Protein AF-A0A9D1DTA5-F1 (afdb_monomer)

Organism: NCBI:txid2840884

Nearest PDB structures (foldseek):
  5wce-assembly1_B  TM=4.455E-01  e=1.716E+00  Caulobacter vibrioides CB15
  6jwp-assembly2_J  TM=2.471E-01  e=1.007E+00  Saccharomyces cerevisiae S288C
  4fuw-assembly1_A  TM=3.150E-01  e=2.240E+00  Saccharomyces cerevisiae S288C
  6jwp-assembly1_E  TM=2.802E-01  e=4.724E+00  Saccharomyces cerevisiae S288C
  4fuw-assembly1_B  TM=3.106E-01  e=2.924E+00  Saccharomyces cerevisiae S288C

Secondary structure (DSSP, 8-state):
-------S-TTSPPEE--HHHHHHHT--GGGEEEEEETTEEEEEEEEEETTEEEEEEEE--HHHHEETTEE--GGGS-HHHHHHHHHHHGGGSS--HHHHHHHHHHHHHHHH-SS---EEHHHHIIIII-S-SSSPP---HHHHHHHHHHHHHHHH-EEEEEE-TTTT-BTTB--S-SS-EEEEES-EEEEEEEEETTEEEEEEE-HHHHHHHHHHT-EES-S-HHHHTS-GGGHHHHHHHHHHHHHHHHHT-TTS---SEEEE-HHHHHHHSBP--TT-TTTTSBHHHHHHT-SSHHHHHHHHHHHHHHHHHHHHHHHHTTSSSEEEEEEEE---HHHHHHHTTSB-TTS-B-----TTT-SSSEEEEEEEESS-TTTT-

Radius of gyration: 23.24 Å; Cα contacts (8 Å, |Δi|>4): 573; chains: 1; bounding box: 59×52×65 Å

Solvent-accessible surface area (backbone atoms only — not comparable to full-atom values): 21888 Å² total; per-residue (Å²): 132,84,82,82,75,77,90,66,61,95,86,58,54,42,40,79,54,33,66,71,61,54,52,53,48,32,37,36,58,92,59,54,42,81,48,74,57,94,94,38,51,24,45,35,24,67,50,73,60,100,38,34,38,43,26,24,39,34,79,56,58,65,75,80,35,43,55,95,92,39,78,50,57,73,88,74,48,54,70,70,55,45,51,52,53,45,68,75,43,48,77,33,33,33,51,52,48,56,44,50,55,50,51,45,52,52,48,27,52,57,71,74,46,94,64,89,51,80,47,35,50,63,54,49,38,63,78,39,42,54,87,71,87,83,69,84,91,77,62,50,70,71,55,33,54,51,50,55,51,42,52,56,51,48,49,64,19,27,32,39,40,38,27,33,81,66,33,80,50,56,90,89,48,71,65,84,56,43,63,42,74,48,79,46,56,50,30,48,74,81,45,80,44,81,78,48,102,55,27,45,34,32,23,60,47,32,63,71,60,42,50,44,54,64,55,62,64,42,55,44,59,74,56,56,66,70,52,55,37,49,54,78,95,41,21,56,58,33,50,53,45,51,56,54,37,31,55,50,54,64,53,67,34,88,92,49,97,57,69,59,52,47,74,52,64,59,69,58,50,31,48,42,40,62,35,76,48,97,85,51,62,64,59,44,30,20,35,42,64,48,49,74,66,46,90,46,67,70,63,34,48,52,56,51,43,54,51,52,51,45,52,52,56,47,50,54,53,32,32,78,68,62,67,25,54,46,72,47,81,44,77,49,71,52,88,42,72,74,47,43,68,76,43,67,85,33,46,48,98,87,68,47,79,70,66,85,85,51,76,86,62,51,52,96,47,26,47,77,44,40,39,38,27,55,52,67,88,70,83,81,118

Structure (mmCIF, N/CA/C/O backbone):
data_AF-A0A9D1DTA5-F1
#
_entry.id   AF-A0A9D1DTA5-F1
#
loop_
_atom_site.group_PDB
_atom_site.id
_atom_site.type_symbol
_atom_site.label_atom_id
_atom_site.label_alt_id
_atom_site.label_comp_id
_atom_site.label_asym_id
_atom_site.label_entity_id
_atom_site.label_seq_id
_atom_site.pdbx_PDB_ins_code
_atom_site.Cartn_x
_atom_site.Cartn_y
_atom_site.Cartn_z
_atom_site.occupancy
_atom_site.B_iso_or_equiv
_atom_site.auth_seq_id
_atom_site.auth_comp_id
_atom_site.auth_asym_id
_atom_site.auth_atom_id
_atom_site.pdbx_PDB_model_num
ATOM 1 N N . MET A 1 1 ? -24.401 -21.672 -1.437 1.00 39.19 1 MET A N 1
ATOM 2 C CA . MET A 1 1 ? -23.181 -20.917 -1.811 1.00 39.19 1 MET A CA 1
ATOM 3 C C . MET A 1 1 ? -22.141 -21.897 -2.335 1.00 39.19 1 MET A C 1
ATOM 5 O O . MET A 1 1 ? -21.814 -22.835 -1.621 1.00 39.19 1 MET A O 1
ATOM 9 N N . ALA A 1 2 ? -21.658 -21.739 -3.570 1.00 34.72 2 ALA A N 1
ATOM 10 C CA . ALA A 1 2 ? -20.589 -22.588 -4.098 1.00 34.72 2 ALA A CA 1
ATOM 11 C C . ALA A 1 2 ? -19.283 -22.330 -3.322 1.00 34.72 2 ALA A C 1
ATOM 13 O O . ALA A 1 2 ? -18.862 -21.177 -3.215 1.00 34.72 2 ALA A O 1
ATOM 14 N N . LYS A 1 3 ? -18.646 -23.381 -2.782 1.00 44.25 3 LYS A N 1
ATOM 15 C CA . LYS A 1 3 ? -17.310 -23.277 -2.171 1.00 44.25 3 LYS A CA 1
ATOM 16 C C . LYS A 1 3 ? -16.337 -22.729 -3.219 1.00 44.25 3 LYS A C 1
ATOM 18 O O . LYS A 1 3 ? -16.175 -23.316 -4.289 1.00 44.25 3 LYS A O 1
ATOM 23 N N . ILE A 1 4 ? -15.708 -21.590 -2.934 1.00 52.69 4 ILE A N 1
ATOM 24 C CA . ILE A 1 4 ? -14.681 -21.016 -3.807 1.00 52.69 4 ILE A CA 1
ATOM 25 C C . ILE A 1 4 ? -13.419 -21.864 -3.622 1.00 52.69 4 ILE A C 1
ATOM 27 O O . ILE A 1 4 ? -12.688 -21.679 -2.659 1.00 52.69 4 ILE A O 1
ATOM 31 N N . LYS A 1 5 ? -13.174 -22.820 -4.524 1.00 52.75 5 LYS A N 1
ATOM 32 C CA . LYS A 1 5 ? -11.965 -23.652 -4.482 1.00 52.75 5 LYS A CA 1
ATOM 33 C C . LYS A 1 5 ? -10.733 -22.775 -4.747 1.00 52.75 5 LYS A C 1
ATOM 35 O O . LYS A 1 5 ? -10.698 -22.052 -5.745 1.00 52.75 5 LYS A O 1
ATOM 40 N N . ASN A 1 6 ? -9.737 -22.822 -3.859 1.00 59.25 6 ASN A N 1
ATOM 41 C CA . ASN A 1 6 ? -8.473 -22.114 -4.052 1.00 59.25 6 ASN A CA 1
ATOM 42 C C . ASN A 1 6 ? -7.759 -22.678 -5.295 1.00 59.25 6 ASN A C 1
ATOM 44 O O . ASN A 1 6 ? -7.544 -23.885 -5.395 1.00 59.25 6 ASN A O 1
ATOM 48 N N . ARG A 1 7 ? -7.449 -21.813 -6.269 1.00 70.06 7 ARG A N 1
ATOM 49 C CA . ARG A 1 7 ? -6.800 -22.196 -7.538 1.00 70.06 7 ARG A CA 1
ATOM 50 C C . ARG A 1 7 ? -5.271 -22.210 -7.461 1.00 70.06 7 ARG A C 1
ATOM 52 O O . ARG A 1 7 ? -4.623 -22.573 -8.435 1.00 70.06 7 ARG A O 1
ATOM 59 N N . PHE A 1 8 ? -4.704 -21.758 -6.346 1.00 75.81 8 PHE A N 1
ATOM 60 C CA . PHE A 1 8 ? -3.264 -21.644 -6.149 1.00 75.81 8 PHE A CA 1
ATOM 61 C C . PHE A 1 8 ? -2.741 -22.822 -5.329 1.00 75.81 8 PHE A C 1
ATOM 63 O O . PHE A 1 8 ? -3.457 -23.371 -4.492 1.00 75.81 8 PHE A O 1
ATOM 70 N N . SER A 1 9 ? -1.484 -23.207 -5.561 1.00 71.50 9 SER A N 1
ATOM 71 C CA . SER A 1 9 ? -0.830 -24.223 -4.736 1.00 71.50 9 SER A CA 1
ATOM 72 C C . SER A 1 9 ? -0.674 -23.725 -3.297 1.00 71.50 9 SER A C 1
ATOM 74 O O . SER A 1 9 ? -0.491 -22.531 -3.063 1.00 71.50 9 SER A O 1
ATOM 76 N N . GLU A 1 10 ? -0.678 -24.640 -2.325 1.00 69.75 10 GLU A N 1
ATOM 77 C CA . GLU A 1 10 ? -0.547 -24.293 -0.897 1.00 69.75 10 GLU A CA 1
ATOM 78 C C . GLU A 1 10 ? 0.723 -23.481 -0.588 1.00 69.75 10 GLU A C 1
ATOM 80 O O . GLU A 1 10 ? 0.750 -22.664 0.333 1.00 69.75 10 GLU A O 1
ATOM 85 N N . LYS A 1 11 ? 1.775 -23.671 -1.394 1.00 77.62 11 LYS A N 1
ATOM 86 C CA . LYS A 1 11 ? 3.077 -23.010 -1.239 1.00 77.62 11 LYS A CA 1
ATOM 87 C C . LYS A 1 11 ? 3.154 -21.625 -1.893 1.00 77.62 11 LYS A C 1
ATOM 89 O O . LYS A 1 11 ? 4.083 -20.882 -1.583 1.00 77.62 11 LYS A O 1
ATOM 94 N N . ALA A 1 12 ? 2.245 -21.275 -2.804 1.00 85.88 12 ALA A N 1
ATOM 95 C CA . ALA A 1 12 ? 2.270 -19.979 -3.481 1.00 85.88 12 ALA A CA 1
ATOM 96 C C . ALA A 1 12 ? 1.789 -18.871 -2.538 1.00 85.88 12 ALA A C 1
ATOM 98 O O . ALA A 1 12 ? 0.782 -19.051 -1.863 1.00 85.88 12 ALA A O 1
ATOM 99 N N . ILE A 1 13 ? 2.471 -17.725 -2.490 1.00 92.06 13 ILE A N 1
ATOM 100 C CA . ILE A 1 13 ? 1.962 -16.542 -1.780 1.00 92.06 13 ILE A CA 1
ATOM 101 C C . ILE A 1 13 ? 0.982 -15.817 -2.703 1.00 92.06 13 ILE A C 1
ATOM 103 O O . ILE A 1 13 ? 1.303 -15.537 -3.855 1.00 92.06 13 ILE A O 1
ATOM 107 N N . ILE A 1 14 ? -0.216 -15.551 -2.198 1.00 94.00 14 ILE A N 1
ATOM 108 C CA . ILE A 1 14 ? -1.309 -14.862 -2.866 1.00 94.00 14 ILE A CA 1
ATOM 109 C C . ILE A 1 14 ? -1.288 -13.395 -2.440 1.00 94.00 14 ILE A C 1
ATOM 111 O O . ILE A 1 14 ? -1.420 -13.059 -1.265 1.00 94.00 14 ILE A O 1
ATOM 115 N N . THR A 1 15 ? -1.179 -12.508 -3.417 1.00 96.12 15 THR A N 1
ATOM 116 C CA . THR A 1 15 ? -1.232 -11.060 -3.245 1.00 96.12 15 THR A CA 1
ATOM 117 C C . THR A 1 15 ? -2.532 -10.525 -3.820 1.00 96.12 15 THR A C 1
ATOM 119 O O . THR A 1 15 ? -2.951 -10.897 -4.919 1.00 96.12 15 THR A O 1
ATOM 122 N N . VAL A 1 16 ? -3.181 -9.627 -3.084 1.00 96.56 16 VAL A N 1
ATOM 123 C CA . VAL A 1 16 ? -4.356 -8.898 -3.564 1.00 96.56 16 VAL A CA 1
ATOM 124 C C . VAL A 1 16 ? -3.896 -7.801 -4.519 1.00 96.56 16 VAL A C 1
ATOM 126 O O . VAL A 1 16 ? -3.134 -6.933 -4.128 1.00 96.56 16 VAL A O 1
ATOM 129 N N . HIS A 1 17 ? -4.376 -7.821 -5.760 1.00 94.88 17 HIS A N 1
ATOM 130 C CA . HIS A 1 17 ? -4.120 -6.787 -6.774 1.00 94.88 17 HIS A CA 1
ATOM 131 C C . HIS A 1 17 ? -5.366 -5.943 -7.041 1.00 94.88 17 HIS A C 1
ATOM 133 O O . HIS A 1 17 ? -5.583 -5.411 -8.129 1.00 94.88 17 HIS A O 1
ATOM 139 N N . ASP A 1 18 ? -6.255 -5.899 -6.058 1.00 93.12 18 ASP A N 1
ATOM 140 C CA . ASP A 1 18 ? -7.522 -5.222 -6.179 1.00 93.12 18 ASP A CA 1
ATOM 141 C C . ASP A 1 18 ? -7.365 -3.712 -5.955 1.00 93.12 18 ASP A C 1
ATOM 143 O O . ASP A 1 18 ? -6.798 -3.282 -4.946 1.00 93.12 18 ASP A O 1
ATOM 147 N N . ASN A 1 19 ? -7.928 -2.911 -6.864 1.00 92.69 19 ASN A N 1
ATOM 148 C CA . ASN A 1 19 ? -7.875 -1.455 -6.784 1.00 92.69 19 ASN A CA 1
ATOM 149 C C . ASN A 1 19 ? -8.490 -0.888 -5.495 1.00 92.69 19 ASN A C 1
ATOM 151 O O . ASN A 1 19 ? -8.074 0.189 -5.104 1.00 92.69 19 ASN A O 1
ATOM 155 N N . LEU A 1 20 ? -9.426 -1.562 -4.806 1.00 94.12 20 LEU A N 1
ATOM 156 C CA . LEU A 1 20 ? -9.899 -1.096 -3.490 1.00 94.12 20 LEU A CA 1
ATOM 157 C C . LEU A 1 20 ? -8.755 -1.058 -2.472 1.00 94.12 20 LEU A C 1
ATOM 159 O O . LEU A 1 20 ? -8.559 -0.052 -1.797 1.00 94.12 20 LEU A O 1
ATOM 163 N N . LEU A 1 21 ? -8.000 -2.156 -2.363 1.00 96.62 21 LEU A N 1
ATOM 164 C CA . LEU A 1 21 ? -6.911 -2.259 -1.396 1.00 96.62 21 LEU A CA 1
ATOM 165 C C . LEU A 1 21 ? -5.719 -1.394 -1.816 1.00 96.62 21 LEU A C 1
ATOM 167 O O . LEU A 1 21 ? -5.150 -0.693 -0.986 1.00 96.62 21 LEU A O 1
ATOM 171 N N . ALA A 1 22 ? -5.378 -1.392 -3.107 1.00 96.69 22 ALA A N 1
ATOM 172 C CA . ALA A 1 22 ? -4.332 -0.524 -3.642 1.00 96.69 22 ALA A CA 1
ATOM 173 C C . ALA A 1 22 ? -4.642 0.964 -3.401 1.00 96.69 22 ALA A C 1
ATOM 175 O O . ALA A 1 22 ? -3.768 1.714 -2.971 1.00 96.69 22 ALA A O 1
ATOM 176 N N . ASN A 1 23 ? -5.901 1.366 -3.593 1.00 96.50 23 ASN A N 1
ATOM 177 C CA . ASN A 1 23 ? -6.353 2.725 -3.331 1.00 96.50 23 ASN A CA 1
ATOM 178 C C . ASN A 1 23 ? -6.286 3.100 -1.845 1.00 96.50 23 ASN A C 1
ATOM 180 O O . ASN A 1 23 ? -5.926 4.227 -1.535 1.00 96.50 23 ASN A O 1
ATOM 184 N N . LEU A 1 24 ? -6.583 2.173 -0.927 1.00 96.25 24 LEU A N 1
ATOM 185 C CA . LEU A 1 24 ? -6.371 2.398 0.507 1.00 96.25 24 LEU A CA 1
ATOM 186 C C . LEU A 1 24 ? -4.890 2.598 0.850 1.00 96.25 24 LEU A C 1
ATOM 188 O O . LEU A 1 24 ? -4.553 3.464 1.653 1.00 96.25 24 LEU A O 1
ATOM 192 N N . TYR A 1 25 ? -4.005 1.801 0.250 1.00 97.50 25 TYR A N 1
ATOM 193 C CA . TYR A 1 25 ? -2.568 1.888 0.503 1.00 97.50 25 TYR A CA 1
ATOM 194 C C . TYR A 1 25 ? -1.938 3.183 -0.010 1.00 97.50 25 TYR A C 1
ATOM 196 O O . TYR A 1 25 ? -0.982 3.643 0.599 1.00 97.50 25 TYR A O 1
ATOM 204 N N . GLN A 1 26 ? -2.464 3.785 -1.080 1.00 95.56 26 GLN A N 1
ATOM 205 C CA . GLN A 1 26 ? -1.917 5.025 -1.652 1.00 95.56 26 GLN A CA 1
ATOM 206 C C . GLN A 1 26 ? -2.493 6.316 -1.040 1.00 95.56 26 GLN A C 1
ATOM 208 O O . GLN A 1 26 ? -2.132 7.407 -1.478 1.00 95.56 26 GLN A O 1
ATOM 213 N N . LEU A 1 27 ? -3.402 6.226 -0.062 1.00 95.94 27 LEU A N 1
ATOM 214 C CA . LEU A 1 27 ? -3.987 7.402 0.590 1.00 95.94 27 LEU A CA 1
ATOM 215 C C . LEU A 1 27 ? -2.890 8.301 1.186 1.00 95.94 27 LEU A C 1
ATOM 217 O O . LEU A 1 27 ? -2.055 7.846 1.969 1.00 95.94 27 LEU A O 1
ATOM 221 N N . ASN A 1 28 ? -2.894 9.581 0.812 1.00 91.44 28 ASN A N 1
ATOM 222 C CA . ASN A 1 28 ? -1.884 10.569 1.196 1.00 91.44 28 ASN A CA 1
ATOM 223 C C . ASN A 1 28 ? -2.485 11.563 2.195 1.00 91.44 28 ASN A C 1
ATOM 225 O O . ASN A 1 28 ? -3.610 12.026 2.014 1.00 91.44 28 ASN A O 1
ATOM 229 N N . LEU A 1 29 ? -1.743 11.899 3.249 1.00 93.19 29 LEU A N 1
ATOM 230 C CA . LEU A 1 29 ? -2.199 12.829 4.282 1.00 93.19 29 LEU A CA 1
ATOM 231 C C . LEU A 1 29 ? -2.529 14.237 3.765 1.00 93.19 29 LEU A C 1
ATOM 233 O O . LEU A 1 29 ? -3.300 14.940 4.410 1.00 93.19 29 LEU A O 1
ATOM 237 N N . SER A 1 30 ? -2.011 14.643 2.601 1.00 89.31 30 SER A N 1
ATOM 238 C CA . SER A 1 30 ? -2.377 15.921 1.971 1.00 89.31 30 SER A CA 1
ATOM 239 C C . SER A 1 30 ? -3.840 16.002 1.514 1.00 89.31 30 SER A C 1
ATOM 241 O O . SER A 1 30 ? -4.306 17.089 1.196 1.00 89.31 30 SER A O 1
ATOM 243 N N . SER A 1 31 ? -4.554 14.873 1.450 1.00 90.44 31 SER A N 1
ATOM 244 C CA . SER A 1 31 ? -5.941 14.787 0.959 1.00 90.44 31 SER A CA 1
ATOM 245 C C . SER A 1 31 ? -6.974 14.613 2.078 1.00 90.44 31 SER A C 1
ATOM 247 O O . SER A 1 31 ? -8.144 14.346 1.804 1.00 90.44 31 SER A O 1
ATOM 249 N N . VAL A 1 32 ? -6.557 14.727 3.344 1.00 96.50 32 VAL A N 1
ATOM 250 C CA . VAL A 1 32 ? -7.460 14.567 4.489 1.00 96.50 32 VAL A CA 1
ATOM 251 C C . VAL A 1 32 ? -8.427 15.744 4.568 1.00 96.50 32 VAL A C 1
ATOM 253 O O . VAL A 1 32 ? -8.027 16.903 4.501 1.00 96.50 32 VAL A O 1
ATOM 256 N N . THR A 1 33 ? -9.703 15.433 4.766 1.00 96.31 33 THR A N 1
ATOM 257 C CA . THR A 1 33 ? -10.782 16.410 4.955 1.00 96.31 33 THR A CA 1
ATOM 258 C C . THR A 1 33 ? -11.568 16.098 6.224 1.00 96.31 33 THR A C 1
ATOM 260 O O . THR A 1 33 ? -11.487 14.988 6.752 1.00 96.31 33 THR A O 1
ATOM 263 N N . VAL A 1 34 ? -12.332 17.070 6.718 1.00 96.50 34 VAL A N 1
ATOM 264 C CA . VAL A 1 34 ? -13.272 16.876 7.830 1.00 96.50 34 VAL A CA 1
ATOM 265 C C . VAL A 1 34 ? -14.663 16.632 7.254 1.00 96.50 34 VAL A C 1
ATOM 267 O O . VAL A 1 34 ? -15.094 17.363 6.361 1.00 96.50 34 VAL A O 1
ATOM 270 N N . LYS A 1 35 ? -15.378 15.624 7.757 1.00 95.44 35 LYS A N 1
ATOM 271 C CA . LYS A 1 35 ? -16.802 15.414 7.453 1.00 95.44 35 LYS A CA 1
ATOM 272 C C . LYS A 1 35 ? -17.574 15.061 8.719 1.00 95.44 35 LYS A C 1
ATOM 274 O O . LYS A 1 35 ? -17.025 14.452 9.634 1.00 95.44 35 LYS A O 1
ATOM 279 N N . VAL A 1 36 ? -18.861 15.394 8.724 1.00 93.00 36 VAL A N 1
ATOM 280 C CA . VAL A 1 36 ? -19.810 14.968 9.757 1.00 93.00 36 VAL A CA 1
ATOM 281 C C . VAL A 1 36 ? -20.519 13.701 9.282 1.00 93.00 36 VAL A C 1
ATOM 283 O O . VAL A 1 36 ? -21.047 13.670 8.169 1.00 93.00 36 VAL A O 1
ATOM 286 N N . ILE A 1 37 ? -20.519 12.656 10.107 1.00 90.06 37 ILE A N 1
ATOM 287 C CA . ILE A 1 37 ? -21.242 11.401 9.871 1.00 90.06 37 ILE A CA 1
ATOM 288 C C . ILE A 1 37 ? -21.980 11.063 11.162 1.00 90.06 37 ILE A C 1
ATOM 290 O O . ILE A 1 37 ? -21.337 10.934 12.197 1.00 90.06 37 ILE A O 1
ATOM 294 N N . ASP A 1 38 ? -23.304 10.910 11.091 1.00 88.50 38 ASP A N 1
ATOM 295 C CA . ASP A 1 38 ? -24.151 10.598 12.252 1.00 88.50 38 ASP A CA 1
ATOM 296 C C . ASP A 1 38 ? -23.893 11.558 13.435 1.00 88.50 38 ASP A C 1
ATOM 298 O O . ASP A 1 38 ? -23.623 11.127 14.549 1.00 88.50 38 ASP A O 1
ATOM 302 N N . GLU A 1 39 ? -23.912 12.871 13.156 1.00 89.25 39 GLU A N 1
ATOM 303 C CA . GLU A 1 39 ? -23.678 13.973 14.117 1.00 89.25 39 GLU A CA 1
ATOM 304 C C . GLU A 1 39 ? -22.264 14.053 14.726 1.00 89.25 39 GLU A C 1
ATOM 306 O O . GLU A 1 39 ? -21.976 14.952 15.513 1.00 89.25 39 GLU A O 1
ATOM 311 N N . GLU A 1 40 ? -21.341 13.185 14.315 1.00 93.06 40 GLU A N 1
ATOM 312 C CA . GLU A 1 40 ? -19.964 13.162 14.811 1.00 93.06 40 GLU A CA 1
ATOM 313 C C . GLU A 1 40 ? -18.965 13.642 13.746 1.00 93.06 40 GLU A C 1
ATOM 315 O O . GLU A 1 40 ? -19.111 13.342 12.558 1.00 93.06 40 GLU A O 1
ATOM 320 N N . GLU A 1 41 ? -17.920 14.367 14.161 1.00 95.69 41 GLU A N 1
ATOM 321 C CA . GLU A 1 41 ? -16.853 14.822 13.261 1.00 95.69 41 GLU A CA 1
ATOM 322 C C . GLU A 1 41 ? -15.769 13.754 13.062 1.00 95.69 41 GLU A C 1
ATOM 324 O O . GLU A 1 41 ? -15.259 13.141 14.006 1.00 95.69 41 GLU A O 1
ATOM 329 N N . TYR A 1 42 ? -15.377 13.562 11.804 1.00 97.62 42 TYR A N 1
ATOM 330 C CA . TYR A 1 42 ? -14.341 12.625 11.389 1.00 97.62 42 TYR A CA 1
ATOM 331 C C . TYR A 1 42 ? -13.308 13.325 10.516 1.00 97.62 42 TYR A C 1
ATOM 333 O O . TYR A 1 42 ? -13.657 14.072 9.601 1.00 97.62 42 TYR A O 1
ATOM 341 N N . LEU A 1 43 ? -12.038 12.984 10.728 1.00 97.88 43 LEU A N 1
ATOM 342 C CA . LEU A 1 43 ? -11.020 13.132 9.695 1.00 97.88 43 LEU A CA 1
ATOM 343 C C . LEU A 1 43 ? -11.160 11.969 8.714 1.00 97.88 43 LEU A C 1
ATOM 345 O O . LEU A 1 43 ? -11.233 10.808 9.124 1.00 97.88 43 LEU A O 1
ATOM 349 N N . ILE A 1 44 ? -11.194 12.276 7.422 1.00 97.94 44 ILE A N 1
ATOM 350 C CA . ILE A 1 44 ? -11.417 11.303 6.355 1.00 97.94 44 ILE A CA 1
ATOM 351 C C . ILE A 1 44 ? -10.353 11.474 5.281 1.00 97.94 44 ILE A C 1
ATOM 353 O O . ILE A 1 44 ? -10.183 12.561 4.729 1.00 97.94 44 ILE A O 1
ATOM 357 N N . ASN A 1 45 ? -9.670 10.376 4.958 1.00 97.88 45 ASN A N 1
ATOM 358 C CA . ASN A 1 45 ? -8.806 10.271 3.790 1.00 97.88 45 ASN A CA 1
ATOM 359 C C . ASN A 1 45 ? -9.476 9.349 2.771 1.00 97.88 45 ASN A C 1
ATOM 361 O O . ASN A 1 45 ? -9.551 8.139 2.989 1.00 97.88 45 ASN A O 1
ATOM 365 N N . GLU A 1 46 ? -10.023 9.921 1.703 1.00 97.00 46 GLU A N 1
ATOM 366 C CA . GLU A 1 46 ? -10.895 9.227 0.755 1.00 97.00 46 GLU A CA 1
ATOM 367 C C . GLU A 1 46 ? -10.323 9.259 -0.657 1.00 97.00 46 GLU A C 1
ATOM 369 O O . GLU A 1 46 ? -9.744 10.247 -1.103 1.00 97.00 46 GLU A O 1
ATOM 374 N N . ILE A 1 47 ? -10.567 8.180 -1.394 1.00 96.00 47 ILE A N 1
ATOM 375 C CA . ILE A 1 47 ? -10.308 8.119 -2.822 1.00 96.00 47 ILE A CA 1
ATOM 376 C C . ILE A 1 47 ? -11.457 7.422 -3.548 1.00 96.00 47 ILE A C 1
ATOM 378 O O . ILE A 1 47 ? -11.979 6.391 -3.116 1.00 96.00 47 ILE A O 1
ATOM 382 N N . SER A 1 48 ? -11.836 7.987 -4.692 1.00 94.75 48 SER A N 1
ATOM 383 C CA . SER A 1 48 ? -12.897 7.460 -5.548 1.00 94.75 48 SER A CA 1
ATOM 384 C C . SER A 1 48 ? -12.322 6.779 -6.787 1.00 94.75 48 SER A C 1
ATOM 386 O O . SER A 1 48 ? -11.421 7.297 -7.440 1.00 94.75 48 SER A O 1
ATOM 388 N N . GLY A 1 49 ? -12.855 5.605 -7.115 1.00 91.06 49 GLY A N 1
ATOM 389 C CA . GLY A 1 49 ? -12.658 4.933 -8.395 1.00 91.06 49 GLY A CA 1
ATOM 390 C C . GLY A 1 49 ? -13.910 5.005 -9.272 1.00 91.06 49 GLY A C 1
ATOM 391 O O . GLY A 1 49 ? -14.918 5.609 -8.913 1.00 91.06 49 GLY A O 1
ATOM 392 N N . ARG A 1 50 ? -13.867 4.342 -10.436 1.00 88.00 50 ARG A N 1
ATOM 393 C CA . ARG A 1 50 ? -14.917 4.434 -11.472 1.00 88.00 50 ARG A CA 1
ATOM 394 C C . ARG A 1 50 ? -16.328 4.040 -11.002 1.00 88.00 50 ARG A C 1
ATOM 396 O O . ARG A 1 50 ? -17.288 4.536 -11.570 1.00 88.00 50 ARG A O 1
ATOM 403 N N . ASP A 1 51 ? -16.465 3.221 -9.958 1.00 92.75 51 ASP A N 1
ATOM 404 C CA . ASP A 1 51 ? -17.762 2.766 -9.423 1.00 92.75 51 ASP A CA 1
ATOM 405 C C . ASP A 1 51 ? -17.716 2.482 -7.909 1.00 92.75 51 ASP A C 1
ATOM 407 O O . ASP A 1 51 ? -18.458 1.644 -7.399 1.00 92.75 51 ASP A O 1
ATOM 411 N N . TYR A 1 52 ? -16.812 3.133 -7.182 1.00 95.25 52 TYR A N 1
ATOM 412 C CA . TYR A 1 52 ? -16.666 2.954 -5.739 1.00 95.25 52 TYR A CA 1
ATOM 413 C C . TYR A 1 52 ? -15.960 4.153 -5.110 1.00 95.25 52 TYR A C 1
ATOM 415 O O . TYR A 1 52 ? -15.204 4.841 -5.795 1.00 95.25 52 TYR A O 1
ATOM 423 N N . SER A 1 53 ? -16.127 4.350 -3.809 1.00 96.50 53 SER A N 1
ATOM 424 C CA . SER A 1 53 ? -15.183 5.093 -2.982 1.00 96.50 53 SER A CA 1
ATOM 425 C C . SER A 1 53 ? -14.732 4.237 -1.806 1.00 96.50 53 SER A C 1
ATOM 427 O O . SER A 1 53 ? -15.410 3.298 -1.373 1.00 96.50 53 SER A O 1
ATOM 429 N N . ILE A 1 54 ? -13.516 4.502 -1.349 1.00 97.25 54 ILE A N 1
ATOM 430 C CA . ILE A 1 54 ? -12.964 3.865 -0.166 1.00 97.25 54 ILE A CA 1
ATOM 431 C C . ILE A 1 54 ? -12.189 4.903 0.631 1.00 97.25 54 ILE A C 1
ATOM 433 O O . ILE A 1 54 ? -11.486 5.737 0.055 1.00 97.25 54 ILE A O 1
ATOM 437 N N . ALA A 1 55 ? -12.339 4.868 1.948 1.00 97.69 55 ALA A N 1
ATOM 438 C CA . ALA A 1 55 ? -11.726 5.850 2.824 1.00 97.69 55 ALA A CA 1
ATOM 439 C C . ALA A 1 55 ? -11.194 5.217 4.103 1.00 97.69 55 ALA A C 1
ATOM 441 O O . ALA A 1 55 ? -11.778 4.255 4.602 1.00 97.69 55 ALA A O 1
ATOM 442 N N . LEU A 1 56 ? -10.126 5.802 4.642 1.00 98.31 56 LEU A N 1
ATOM 443 C CA . LEU A 1 56 ? -9.757 5.668 6.047 1.00 98.31 56 LEU A CA 1
ATOM 444 C C . LEU A 1 56 ? -10.417 6.792 6.838 1.00 98.31 56 LEU A C 1
ATOM 446 O O . LEU A 1 56 ? -10.414 7.942 6.392 1.00 98.31 56 LEU A O 1
ATOM 450 N N . ILE A 1 57 ? -10.952 6.463 8.010 1.00 97.69 57 ILE A N 1
ATOM 451 C CA . ILE A 1 57 ? -11.591 7.439 8.892 1.00 97.69 57 ILE A CA 1
ATOM 452 C C . ILE A 1 57 ? -10.977 7.411 10.288 1.00 97.69 57 ILE A C 1
ATOM 454 O O . ILE A 1 57 ? -10.554 6.366 10.783 1.00 97.69 57 ILE A O 1
ATOM 458 N N . ALA A 1 58 ? -10.960 8.571 10.934 1.00 97.69 58 ALA A N 1
ATOM 459 C CA . ALA A 1 58 ? -10.624 8.716 12.339 1.00 97.69 58 ALA A CA 1
ATOM 460 C C . ALA A 1 58 ? -11.643 9.647 12.993 1.00 97.69 58 ALA A C 1
ATOM 462 O O . ALA A 1 58 ? -11.737 10.821 12.631 1.00 97.69 58 ALA A O 1
ATOM 463 N N . LYS A 1 59 ? -12.408 9.115 13.950 1.00 96.81 59 LYS A N 1
ATOM 464 C CA . LYS A 1 59 ? -13.324 9.914 14.765 1.00 96.81 59 LYS A CA 1
ATOM 465 C C . LYS A 1 59 ? -12.533 10.955 15.546 1.00 96.81 59 LYS A C 1
ATOM 467 O O . LYS A 1 59 ? -11.518 10.609 16.154 1.00 96.81 59 LYS A O 1
ATOM 472 N N . ILE A 1 60 ? -13.012 12.193 15.556 1.00 96.94 60 ILE A N 1
ATOM 473 C CA . ILE A 1 60 ? -12.485 13.242 16.423 1.00 96.94 60 ILE A CA 1
ATOM 474 C C . ILE A 1 60 ? -13.211 13.121 17.770 1.00 96.94 60 ILE A C 1
ATOM 476 O O . ILE A 1 60 ? -14.428 13.298 17.815 1.00 96.94 60 ILE A O 1
ATOM 480 N N . PRO A 1 61 ? -12.523 12.759 18.869 1.00 95.19 61 PRO A N 1
ATOM 481 C CA . PRO A 1 61 ? -13.160 12.687 20.178 1.00 95.19 61 PRO A CA 1
ATOM 482 C C . PRO A 1 61 ? -13.693 14.058 20.599 1.00 95.19 61 PRO A C 1
ATOM 484 O O . PRO A 1 61 ? -12.977 15.053 20.486 1.00 95.19 61 PRO A O 1
ATOM 487 N N . THR A 1 62 ? -14.910 14.100 21.141 1.00 93.50 62 THR A N 1
ATOM 488 C CA . THR A 1 62 ? -15.566 15.336 21.603 1.00 93.50 62 THR A CA 1
ATOM 489 C C . THR A 1 62 ? -14.722 16.099 22.627 1.00 93.50 62 THR A C 1
ATOM 491 O O . THR A 1 62 ? -14.674 17.328 22.604 1.00 93.50 62 THR A O 1
ATOM 494 N N . ASP A 1 63 ? -13.970 15.385 23.466 1.00 93.81 63 ASP A N 1
ATOM 495 C CA . ASP A 1 63 ? -13.057 15.986 24.444 1.00 93.81 63 ASP A CA 1
ATOM 496 C C . ASP A 1 63 ? -11.965 16.840 23.779 1.00 93.81 63 ASP A C 1
ATOM 498 O O . ASP A 1 63 ? -11.538 17.846 24.337 1.00 93.81 63 ASP A O 1
ATOM 502 N N . LEU A 1 64 ? -11.530 16.484 22.563 1.00 93.94 64 LEU A N 1
ATOM 503 C CA . LEU A 1 64 ? -10.543 17.271 21.817 1.00 93.94 64 LEU A CA 1
ATOM 504 C C . LEU A 1 64 ? -11.144 18.531 21.179 1.00 93.94 64 LEU A C 1
ATOM 506 O O . LEU A 1 64 ? -10.401 19.461 20.869 1.00 93.94 64 LEU A O 1
ATOM 510 N N . LEU A 1 65 ? -12.465 18.553 20.998 1.00 93.56 65 LEU A N 1
ATOM 511 C CA . LEU A 1 65 ? -13.240 19.677 20.468 1.00 93.56 65 LEU A CA 1
ATOM 512 C C . LEU A 1 65 ? -13.728 20.634 21.569 1.00 93.56 65 LEU A C 1
ATOM 514 O O . LEU A 1 65 ? -14.299 21.683 21.273 1.00 93.56 65 LEU A O 1
ATOM 518 N N . THR A 1 66 ? -13.524 20.276 22.838 1.00 91.94 66 THR A N 1
ATOM 519 C CA . THR A 1 66 ? -14.048 21.027 23.979 1.00 91.94 66 THR A CA 1
ATOM 520 C C . THR A 1 66 ? -13.034 22.062 24.465 1.00 91.94 66 THR A C 1
ATOM 522 O O . THR A 1 66 ? -11.918 21.723 24.858 1.00 91.94 66 THR A O 1
ATOM 525 N N . VAL A 1 67 ? -13.430 23.336 24.487 1.00 88.69 67 VAL A N 1
ATOM 526 C CA . VAL A 1 67 ? -12.633 24.449 25.029 1.00 88.69 67 VAL A CA 1
ATOM 527 C C . VAL A 1 67 ? -13.487 25.204 26.041 1.00 88.69 67 VAL A C 1
ATOM 529 O O . VAL A 1 67 ? -14.594 25.633 25.726 1.00 88.69 67 VAL A O 1
ATOM 532 N N . ASN A 1 68 ? -12.994 25.364 27.274 1.00 88.81 68 ASN A N 1
ATOM 533 C CA . ASN A 1 68 ? -13.732 26.014 28.367 1.00 88.81 68 ASN A CA 1
ATOM 534 C C . ASN A 1 68 ? -15.164 25.456 28.541 1.00 88.81 68 ASN A C 1
ATOM 536 O O . ASN A 1 68 ? -16.120 26.223 28.639 1.00 88.81 68 ASN A O 1
ATOM 540 N N . ASN A 1 69 ? -15.314 24.125 28.533 1.00 89.62 69 ASN A N 1
ATOM 541 C CA . ASN A 1 69 ? -16.591 23.394 28.630 1.00 89.62 69 ASN A CA 1
ATOM 542 C C . ASN A 1 69 ? -17.605 23.640 27.495 1.00 89.62 69 ASN A C 1
ATOM 544 O O . ASN A 1 69 ? -18.758 23.235 27.617 1.00 89.62 69 ASN A O 1
ATOM 548 N N . HIS A 1 70 ? -17.191 24.259 26.387 1.00 91.00 70 HIS A N 1
ATOM 549 C CA . HIS A 1 70 ? -18.013 24.412 25.187 1.00 91.00 70 HIS A CA 1
ATOM 550 C C . HIS A 1 70 ? -17.452 23.537 24.067 1.00 91.00 70 HIS A C 1
ATOM 552 O O . HIS A 1 70 ? -16.239 23.508 23.855 1.00 91.00 70 HIS A O 1
ATOM 558 N N . VAL A 1 71 ? -18.330 22.822 23.364 1.00 91.81 71 VAL A N 1
ATOM 559 C CA . VAL A 1 71 ? -17.964 21.980 22.218 1.00 91.81 71 VAL A CA 1
ATOM 560 C C . VAL A 1 71 ? -17.996 22.836 20.956 1.00 91.81 71 VAL A C 1
ATOM 562 O O . VAL A 1 71 ? -19.028 23.426 20.641 1.00 91.81 71 VAL A O 1
ATOM 565 N N . TYR A 1 72 ? -16.875 22.890 20.244 1.00 92.81 72 TYR A N 1
ATOM 566 C CA . TYR A 1 72 ? -16.731 23.612 18.978 1.00 92.81 72 TYR A CA 1
ATOM 567 C C . TYR A 1 72 ? -16.661 22.636 17.807 1.00 92.81 72 TYR A C 1
ATOM 569 O O . TYR A 1 72 ? -16.309 21.471 17.988 1.00 92.81 72 TYR A O 1
ATOM 577 N N . LYS A 1 73 ? -16.933 23.110 16.588 1.00 93.38 73 LYS A N 1
ATOM 578 C CA . LYS A 1 73 ? -16.577 22.341 15.385 1.00 93.38 73 LYS A CA 1
ATOM 579 C C . LYS A 1 73 ? -15.072 22.375 15.168 1.00 93.38 73 LYS A C 1
ATOM 581 O O . LYS A 1 73 ? -14.419 23.371 15.482 1.00 93.38 73 LYS A O 1
ATOM 586 N N . PHE A 1 74 ? -14.516 21.353 14.526 1.00 94.00 74 PHE A N 1
ATOM 587 C CA . PHE A 1 74 ? -13.087 21.302 14.213 1.00 94.00 74 PHE A CA 1
ATOM 588 C C . PHE A 1 74 ? -12.602 22.556 13.469 1.00 94.00 74 PHE A C 1
ATOM 590 O O . PHE A 1 74 ? -11.549 23.101 13.794 1.00 94.00 74 PHE A O 1
ATOM 597 N N . SER A 1 75 ? -13.389 23.051 12.508 1.00 93.44 75 SER A N 1
ATOM 598 C CA . SER A 1 75 ? -13.065 24.252 11.724 1.00 93.44 75 SER A CA 1
ATOM 599 C C . SER A 1 75 ? -13.060 25.553 12.534 1.00 93.44 75 SER A C 1
ATOM 601 O O . SER A 1 75 ? -12.515 26.549 12.070 1.00 93.44 75 SER A O 1
ATOM 603 N N . GLU A 1 76 ? -13.690 25.562 13.709 1.00 94.31 76 GLU A N 1
ATOM 604 C CA . GLU A 1 76 ? -13.797 26.725 14.601 1.00 94.31 76 GLU A CA 1
ATOM 605 C C . GLU A 1 76 ? -12.645 26.775 15.620 1.00 94.31 76 GLU A C 1
ATOM 607 O O . GLU A 1 76 ? -12.444 27.788 16.288 1.00 94.31 76 GLU A O 1
ATOM 612 N N . LEU A 1 77 ? -11.861 25.697 15.733 1.00 93.81 77 LEU A N 1
ATOM 613 C CA . LEU A 1 77 ? -10.683 25.644 16.595 1.00 93.81 77 LEU A CA 1
ATOM 614 C C . LEU A 1 77 ? -9.523 26.464 16.015 1.00 93.81 77 LEU A C 1
ATOM 616 O O . LEU A 1 77 ? -9.417 26.658 14.804 1.00 93.81 77 LEU A O 1
ATOM 620 N N . SER A 1 78 ? -8.588 26.880 16.873 1.00 94.56 78 SER A N 1
ATOM 621 C CA . SER A 1 78 ? -7.344 27.512 16.420 1.00 94.56 78 SER A CA 1
ATOM 622 C C . SER A 1 78 ? -6.510 26.558 15.557 1.00 94.56 78 SER A C 1
ATOM 624 O O . SER A 1 78 ? -6.511 25.346 15.780 1.00 94.56 78 SER A O 1
ATOM 626 N N . THR A 1 79 ? -5.726 27.098 14.617 1.00 95.38 79 THR A N 1
ATOM 627 C CA . THR A 1 79 ? -4.848 26.301 13.739 1.00 95.38 79 THR A CA 1
ATOM 628 C C . THR A 1 79 ? -3.935 25.363 14.528 1.00 95.38 79 THR A C 1
ATOM 630 O O . THR A 1 79 ? -3.807 24.192 14.189 1.00 95.38 79 THR A O 1
ATOM 633 N N . GLN A 1 80 ? -3.365 25.841 15.638 1.00 95.12 80 GLN A N 1
ATOM 634 C CA . GLN A 1 80 ? -2.516 25.026 16.507 1.00 95.12 80 GLN A CA 1
ATOM 635 C C . GLN A 1 80 ? -3.273 23.822 17.085 1.00 95.12 80 GLN A C 1
ATOM 637 O O . GLN A 1 80 ? -2.730 22.719 17.140 1.00 95.12 80 GLN A O 1
ATOM 642 N N . LYS A 1 81 ? -4.535 24.011 17.497 1.00 94.56 81 LYS A N 1
ATOM 643 C CA . LYS A 1 81 ? -5.350 22.922 18.039 1.00 94.56 81 LYS A CA 1
ATOM 644 C C . LYS A 1 81 ? -5.770 21.937 16.949 1.00 94.56 81 LYS A C 1
ATOM 646 O O . LYS A 1 81 ? -5.713 20.729 17.172 1.00 94.56 81 LYS A O 1
ATOM 651 N N . GLN A 1 82 ? -6.120 22.432 15.762 1.00 95.81 82 GLN A N 1
ATOM 652 C CA . GLN A 1 82 ? -6.401 21.592 14.594 1.00 95.81 82 GLN A CA 1
ATOM 653 C C . GLN A 1 82 ? -5.191 20.712 14.235 1.00 95.81 82 GLN A C 1
ATOM 655 O O . GLN A 1 82 ? -5.341 19.507 14.028 1.00 95.81 82 GLN A O 1
ATOM 660 N N . GLU A 1 83 ? -3.983 21.283 14.229 1.00 94.88 83 GLU A N 1
ATOM 661 C CA . GLU A 1 83 ? -2.736 20.549 13.986 1.00 94.88 83 GLU A CA 1
ATOM 662 C C . GLU A 1 83 ? -2.433 19.512 15.076 1.00 94.88 83 GLU A C 1
ATOM 664 O O . GLU A 1 83 ? -1.977 18.410 14.765 1.00 94.88 83 GLU A O 1
ATOM 669 N N . GLU A 1 84 ? -2.686 19.828 16.349 1.00 94.81 84 GLU A N 1
ATOM 670 C CA . GLU A 1 84 ? -2.531 18.885 17.462 1.00 94.81 84 GLU A CA 1
ATOM 671 C C . GLU A 1 84 ? -3.439 17.660 17.272 1.00 94.81 84 GLU A C 1
ATOM 673 O O . GLU A 1 84 ? -2.963 16.521 17.274 1.00 94.81 84 GLU A O 1
ATOM 678 N N . ILE A 1 85 ? -4.731 17.893 17.022 1.00 96.12 85 ILE A N 1
ATOM 679 C CA . ILE A 1 85 ? -5.726 16.839 16.778 1.00 96.12 85 ILE A CA 1
ATOM 680 C C . ILE A 1 85 ? -5.339 16.009 15.551 1.00 96.12 85 ILE A C 1
ATOM 682 O O . ILE A 1 85 ? -5.334 14.776 15.607 1.00 96.12 85 ILE A O 1
ATOM 686 N N . PHE A 1 86 ? -4.960 16.666 14.452 1.00 95.81 86 PHE A N 1
ATOM 687 C CA . PHE A 1 86 ? -4.506 15.979 13.248 1.00 95.81 86 PHE A CA 1
ATOM 688 C C . PHE A 1 86 ? -3.295 15.086 13.537 1.00 95.81 86 PHE A C 1
ATOM 690 O O . PHE A 1 86 ? -3.273 13.920 13.145 1.00 95.81 86 PHE A O 1
ATOM 697 N N . ASN A 1 87 ? -2.299 15.582 14.275 1.00 93.50 87 ASN A N 1
ATOM 698 C CA . ASN A 1 87 ? -1.105 14.812 14.618 1.00 93.50 87 ASN A CA 1
ATOM 699 C C . ASN A 1 87 ? -1.393 13.601 15.514 1.00 93.50 87 ASN A C 1
ATOM 701 O O . ASN A 1 87 ? -0.704 12.587 15.372 1.00 93.50 87 ASN A O 1
ATOM 705 N N . LEU A 1 88 ? -2.401 13.681 16.386 1.00 95.00 88 LEU A N 1
ATOM 706 C CA . LEU A 1 88 ? -2.855 12.561 17.215 1.00 95.00 88 LEU A CA 1
ATOM 707 C C . LEU A 1 88 ? -3.549 11.466 16.391 1.00 95.00 88 LEU A C 1
ATOM 709 O O . LEU A 1 88 ? -3.407 10.282 16.696 1.00 95.00 88 LEU A O 1
ATOM 713 N N . LEU A 1 89 ? -4.285 11.849 15.344 1.00 96.06 89 LEU A N 1
ATOM 714 C CA . LEU A 1 89 ? -5.157 10.940 14.592 1.00 96.06 89 LEU A CA 1
ATOM 715 C C . LEU A 1 89 ? -4.574 10.465 13.252 1.00 96.06 89 LEU A C 1
ATOM 717 O O . LEU A 1 89 ? -5.018 9.440 12.730 1.00 96.06 89 LEU A O 1
ATOM 721 N N . LYS A 1 90 ? -3.567 11.153 12.696 1.00 94.56 90 LYS A N 1
ATOM 722 C CA . LYS A 1 90 ? -3.054 10.903 11.334 1.00 94.56 90 LYS A CA 1
ATOM 723 C C . LYS A 1 90 ? -2.613 9.467 11.067 1.00 94.56 90 LYS A C 1
ATOM 725 O O . LYS A 1 90 ? -2.785 8.988 9.955 1.00 94.56 90 LYS A O 1
ATOM 730 N N . ASP A 1 91 ? -2.094 8.750 12.064 1.00 93.88 91 ASP A N 1
ATOM 731 C CA . ASP A 1 91 ? -1.651 7.355 11.905 1.00 93.88 91 ASP A CA 1
ATOM 732 C C . ASP A 1 91 ? -2.808 6.385 11.577 1.00 93.88 91 ASP A C 1
ATOM 734 O O . ASP A 1 91 ? -2.564 5.280 11.088 1.00 93.88 91 ASP A O 1
ATOM 738 N N . ASN A 1 92 ? -4.065 6.794 11.778 1.00 97.12 92 ASN A N 1
ATOM 739 C CA . ASN A 1 92 ? -5.249 6.035 11.363 1.00 97.12 92 ASN A CA 1
ATOM 740 C C . ASN A 1 92 ? -5.671 6.327 9.908 1.00 97.12 92 ASN A C 1
ATOM 742 O O . ASN A 1 92 ? -6.485 5.591 9.360 1.00 97.12 92 ASN A O 1
ATOM 746 N N . LEU A 1 93 ? -5.110 7.367 9.277 1.00 97.38 93 LEU A N 1
ATOM 747 C CA . LEU A 1 93 ? -5.563 7.938 7.998 1.00 97.38 93 LEU A CA 1
ATOM 748 C C . LEU A 1 93 ? -4.661 7.611 6.796 1.00 97.38 93 LEU A C 1
ATOM 750 O O . LEU A 1 93 ? -4.911 8.090 5.692 1.00 97.38 93 LEU A O 1
ATOM 754 N N . TYR A 1 94 ? -3.616 6.809 6.986 1.00 96.12 94 TYR A N 1
ATOM 755 C CA . TYR A 1 94 ? -2.787 6.242 5.914 1.00 96.12 94 TYR A CA 1
ATOM 756 C C . TYR A 1 94 ? -2.245 4.874 6.345 1.00 96.12 94 TYR A C 1
ATOM 758 O O . TYR A 1 94 ? -2.350 4.503 7.515 1.00 96.12 94 TYR A O 1
ATOM 766 N N . PHE A 1 95 ? -1.641 4.123 5.425 1.00 96.88 95 PHE A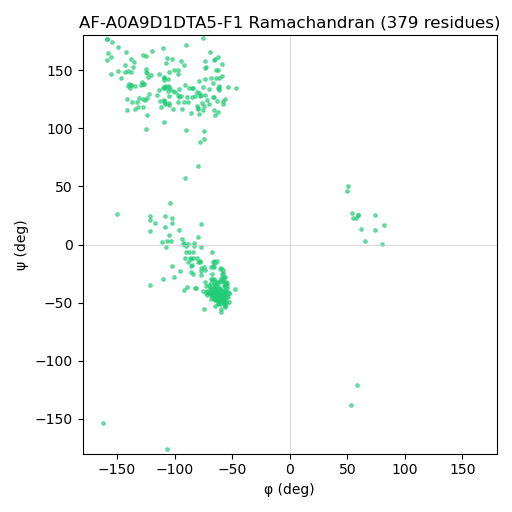 N 1
ATOM 767 C CA . PHE A 1 95 ? -0.877 2.917 5.749 1.00 96.88 95 PHE A CA 1
ATOM 768 C C . PHE A 1 95 ? 0.615 3.191 5.632 1.00 96.88 95 PHE A C 1
ATOM 770 O O . PHE A 1 95 ? 1.073 3.615 4.586 1.00 96.88 95 PHE A O 1
ATOM 777 N N . SER A 1 96 ? 1.393 2.880 6.661 1.00 95.06 96 SER A N 1
ATOM 778 C CA . SER A 1 96 ? 2.850 2.831 6.538 1.00 95.06 96 SER A CA 1
ATOM 779 C C . SER A 1 96 ? 3.310 1.705 5.611 1.00 95.06 96 SER A C 1
ATOM 781 O O . SER A 1 96 ? 2.629 0.687 5.455 1.00 95.06 96 SER A O 1
ATOM 783 N N . ASN A 1 97 ? 4.530 1.803 5.075 1.00 95.12 97 ASN A N 1
ATOM 784 C CA . ASN A 1 97 ? 5.080 0.752 4.207 1.00 95.12 97 ASN A CA 1
ATOM 785 C C . ASN A 1 97 ? 5.171 -0.607 4.931 1.00 95.12 97 ASN A C 1
ATOM 787 O O . ASN A 1 97 ? 5.053 -1.671 4.319 1.00 95.12 97 ASN A O 1
ATOM 791 N N . VAL A 1 98 ? 5.399 -0.585 6.250 1.00 95.25 98 VAL A N 1
ATOM 792 C CA . VAL A 1 98 ? 5.416 -1.795 7.088 1.00 95.25 98 VAL A CA 1
ATOM 793 C C . VAL A 1 98 ? 4.005 -2.355 7.283 1.00 95.25 98 VAL A C 1
ATOM 795 O O . VAL A 1 98 ? 3.826 -3.568 7.189 1.00 95.25 98 VAL A O 1
ATOM 798 N N . GLU A 1 99 ? 3.003 -1.501 7.502 1.00 97.44 99 GLU A N 1
ATOM 799 C CA . GLU A 1 99 ? 1.599 -1.923 7.584 1.00 97.44 99 GLU A CA 1
ATOM 800 C C . GLU A 1 99 ? 1.119 -2.562 6.278 1.00 97.44 99 GLU A C 1
ATOM 802 O O . GLU A 1 99 ? 0.459 -3.595 6.338 1.00 97.44 99 GLU A O 1
ATOM 807 N N . ILE A 1 100 ? 1.503 -2.023 5.113 1.00 97.81 100 ILE A N 1
ATOM 808 C CA . ILE A 1 100 ? 1.174 -2.599 3.796 1.00 97.81 100 ILE A CA 1
ATOM 809 C C . ILE A 1 100 ? 1.717 -4.028 3.672 1.00 97.81 100 ILE A C 1
ATOM 811 O O . ILE A 1 100 ? 0.979 -4.950 3.327 1.00 97.81 100 ILE A O 1
ATOM 815 N N . LEU A 1 101 ? 2.994 -4.236 4.008 1.00 96.88 101 LEU A N 1
ATOM 816 C CA . LEU A 1 101 ? 3.614 -5.564 4.006 1.00 96.88 101 LEU A CA 1
ATOM 817 C C . LEU A 1 101 ? 2.860 -6.547 4.918 1.00 96.88 101 LEU A C 1
ATOM 819 O O . LEU A 1 101 ? 2.592 -7.680 4.519 1.00 96.88 101 LEU A O 1
ATOM 823 N N . PHE A 1 102 ? 2.524 -6.123 6.138 1.00 97.06 102 PHE A N 1
ATOM 824 C CA . PHE A 1 102 ? 1.809 -6.959 7.105 1.00 97.06 102 PHE A CA 1
ATOM 825 C C . PHE A 1 102 ? 0.403 -7.295 6.624 1.00 97.06 102 PHE A C 1
ATOM 827 O O . PHE A 1 102 ? 0.007 -8.458 6.637 1.00 97.06 102 PHE A O 1
ATOM 834 N N . CYS A 1 103 ? -0.327 -6.292 6.149 1.00 97.50 103 CYS A N 1
ATOM 835 C CA . CYS A 1 103 ? -1.671 -6.449 5.622 1.00 97.50 103 CYS A CA 1
ATOM 836 C C . CYS A 1 103 ? -1.683 -7.412 4.420 1.00 97.50 103 CYS A C 1
ATOM 838 O O . CYS A 1 103 ? -2.511 -8.318 4.373 1.00 97.50 103 CYS A O 1
ATOM 840 N N . ASN A 1 104 ? -0.696 -7.328 3.519 1.00 97.38 104 ASN A N 1
ATOM 841 C CA . ASN A 1 104 ? -0.544 -8.271 2.405 1.00 97.38 104 ASN A CA 1
ATOM 842 C C . ASN A 1 104 ? -0.290 -9.719 2.862 1.00 97.38 104 ASN A C 1
ATOM 844 O O . ASN A 1 104 ? -0.802 -10.648 2.241 1.00 97.38 104 ASN A O 1
ATOM 848 N N . ILE A 1 105 ? 0.480 -9.928 3.936 1.00 95.94 105 ILE A N 1
ATOM 849 C CA . ILE A 1 105 ? 0.714 -11.265 4.514 1.00 95.94 105 ILE A CA 1
ATOM 850 C C . ILE A 1 105 ? -0.567 -11.824 5.147 1.00 95.94 105 ILE A C 1
ATOM 852 O O . ILE A 1 105 ? -0.904 -12.992 4.951 1.00 95.94 105 ILE A O 1
ATOM 856 N N . LEU A 1 106 ? -1.300 -10.985 5.879 1.00 95.38 106 LEU A N 1
ATOM 857 C CA . LEU A 1 106 ? -2.573 -11.361 6.491 1.00 95.38 106 LEU A CA 1
ATOM 858 C C . LEU A 1 106 ? -3.627 -11.687 5.419 1.00 95.38 106 LEU A C 1
ATOM 860 O O . LEU A 1 106 ? -4.371 -12.655 5.552 1.00 95.38 106 LEU A O 1
ATOM 864 N N . PHE A 1 107 ? -3.654 -10.955 4.303 1.00 95.38 107 PHE A N 1
ATOM 865 C CA . PHE A 1 107 ? -4.528 -11.296 3.181 1.00 95.38 107 PHE A CA 1
ATOM 866 C C . PHE A 1 107 ? -4.165 -12.625 2.511 1.00 95.38 107 PHE A C 1
ATOM 868 O O . PHE A 1 107 ? -5.080 -13.380 2.191 1.00 95.38 107 PHE A O 1
ATOM 875 N N . ASP A 1 108 ? -2.879 -12.953 2.329 1.00 94.50 108 ASP A N 1
ATOM 876 C CA . ASP A 1 108 ? -2.483 -14.268 1.794 1.00 94.50 108 ASP A CA 1
ATOM 877 C C . ASP A 1 108 ? -3.066 -15.406 2.641 1.00 94.50 108 ASP A C 1
ATOM 879 O O . ASP A 1 108 ? -3.693 -16.330 2.120 1.00 94.50 108 ASP A O 1
ATOM 883 N N . ARG A 1 109 ? -2.907 -15.311 3.966 1.00 91.12 109 ARG A N 1
ATOM 884 C CA . ARG A 1 109 ? -3.455 -16.300 4.901 1.00 91.12 109 ARG A CA 1
ATOM 885 C C . ARG A 1 109 ? -4.973 -16.362 4.838 1.00 91.12 109 ARG A C 1
ATOM 887 O O . ARG A 1 109 ? -5.509 -17.444 4.623 1.00 91.12 109 ARG A O 1
ATOM 894 N N . TYR A 1 110 ? -5.645 -15.217 4.936 1.00 91.62 110 TYR A N 1
ATOM 895 C CA . TYR A 1 110 ? -7.104 -15.123 4.859 1.00 91.62 110 TYR A CA 1
ATOM 896 C C . TYR A 1 110 ? -7.683 -15.709 3.559 1.00 91.62 110 TYR A C 1
ATOM 898 O O . TYR A 1 110 ? -8.760 -16.299 3.557 1.00 91.62 110 TYR A O 1
ATOM 906 N N . LEU A 1 111 ? -6.989 -15.554 2.427 1.00 90.75 111 LEU A N 1
ATOM 907 C CA . LEU A 1 111 ? -7.444 -16.087 1.140 1.00 90.75 111 LEU A CA 1
ATOM 908 C C . LEU A 1 111 ? -7.218 -17.598 1.000 1.00 90.75 111 LEU A C 1
ATOM 910 O O . LEU A 1 111 ? -7.904 -18.234 0.196 1.00 90.75 111 LEU A O 1
ATOM 914 N N . LYS A 1 112 ? -6.281 -18.168 1.763 1.00 87.50 112 LYS A N 1
ATOM 915 C CA . LYS A 1 112 ? -6.006 -19.611 1.793 1.00 87.50 112 LYS A CA 1
ATOM 916 C C . LYS A 1 112 ? -6.901 -20.378 2.759 1.00 87.50 112 LYS A C 1
ATOM 918 O O . LYS A 1 112 ? -7.069 -21.578 2.563 1.00 87.50 112 LYS A O 1
ATOM 923 N N . THR A 1 113 ? -7.457 -19.717 3.771 1.00 81.06 113 THR A N 1
ATOM 924 C CA . THR A 1 113 ? -8.316 -20.342 4.781 1.00 81.06 113 THR A CA 1
ATOM 925 C C . THR A 1 113 ? -9.796 -20.004 4.559 1.00 81.06 113 THR A C 1
ATOM 927 O O . THR A 1 113 ? -10.166 -18.953 4.027 1.00 81.06 113 THR A O 1
ATOM 930 N N . ASP A 1 114 ? -10.675 -20.936 4.931 1.00 68.62 114 ASP A N 1
ATOM 931 C CA . ASP A 1 114 ? -12.135 -20.783 4.816 1.00 68.62 114 ASP A CA 1
ATOM 932 C C . ASP A 1 114 ? -12.833 -20.583 6.175 1.00 68.62 114 ASP A C 1
ATOM 934 O O . ASP A 1 114 ? -14.045 -20.383 6.212 1.00 68.62 114 ASP A O 1
ATOM 938 N N . TYR A 1 115 ? -12.082 -20.614 7.277 1.00 67.81 115 TYR A N 1
ATOM 939 C CA . TYR A 1 115 ? -12.567 -20.529 8.657 1.00 67.81 115 TYR A CA 1
ATOM 940 C C . TYR A 1 115 ? -11.609 -19.702 9.526 1.00 67.81 115 TYR A C 1
ATOM 942 O O . TYR A 1 115 ? -10.473 -19.438 9.115 1.00 67.81 115 TYR A O 1
ATOM 950 N N . ASP A 1 116 ? -12.081 -19.299 10.710 1.00 68.50 116 ASP A N 1
ATOM 951 C CA . ASP A 1 116 ? -11.272 -18.599 11.712 1.00 68.50 116 ASP A CA 1
ATOM 952 C C . ASP A 1 116 ? -10.061 -19.460 12.084 1.00 68.50 116 ASP A C 1
ATOM 954 O O . ASP A 1 116 ? -10.196 -20.633 12.439 1.00 68.50 116 ASP A O 1
ATOM 958 N N . TYR A 1 117 ? -8.866 -18.895 11.923 1.00 75.44 117 TYR A N 1
ATOM 959 C CA . TYR A 1 117 ? -7.606 -19.616 12.050 1.00 75.44 117 TYR A CA 1
ATOM 960 C C . TYR A 1 117 ? -6.614 -18.824 12.896 1.00 75.44 117 TYR A C 1
ATOM 962 O O . TYR A 1 117 ? -6.418 -17.624 12.690 1.00 75.44 117 TYR A O 1
ATOM 970 N N . ASP A 1 118 ? -5.940 -19.544 13.789 1.00 86.88 118 ASP A N 1
ATOM 971 C CA . ASP A 1 118 ? -4.903 -19.028 14.669 1.00 86.88 118 ASP A CA 1
ATOM 972 C C . ASP A 1 118 ? -3.565 -18.900 13.938 1.00 86.88 118 ASP A C 1
ATOM 974 O O . ASP A 1 118 ? -2.955 -19.885 13.531 1.00 86.88 118 ASP A O 1
ATOM 978 N N . PHE A 1 119 ? -3.068 -17.675 13.816 1.00 90.38 119 PHE A N 1
ATOM 979 C CA . PHE A 1 119 ? -1.806 -17.355 13.163 1.00 90.38 119 PHE A CA 1
ATOM 980 C C . PHE A 1 119 ? -0.801 -16.823 14.185 1.00 90.38 119 PHE A C 1
ATOM 982 O O . PHE A 1 119 ? -1.133 -15.963 14.998 1.00 90.38 119 PHE A O 1
ATOM 989 N N . SER A 1 120 ? 0.436 -17.326 14.165 1.00 92.50 120 SER A N 1
ATOM 990 C CA . SER A 1 120 ? 1.475 -16.897 15.113 1.00 92.50 120 SER A CA 1
ATOM 991 C C . SER A 1 120 ? 2.552 -16.026 14.469 1.00 92.50 120 SER A C 1
ATOM 993 O O . SER A 1 120 ? 2.810 -16.118 13.266 1.00 92.50 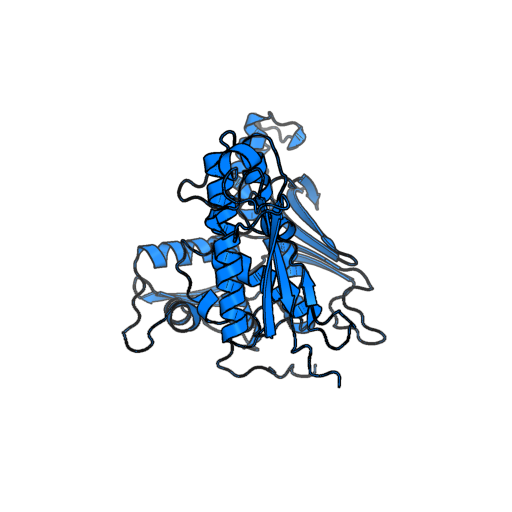120 SER A O 1
ATOM 995 N N . LEU A 1 121 ? 3.242 -15.201 15.265 1.00 92.75 121 LEU A N 1
ATOM 996 C CA . LEU A 1 121 ? 4.379 -14.420 14.761 1.00 92.75 121 LEU A CA 1
ATOM 997 C C . LEU A 1 121 ? 5.537 -15.318 14.310 1.00 92.75 121 LEU A C 1
ATOM 999 O O . LEU A 1 121 ? 6.220 -15.001 13.336 1.00 92.75 121 LEU A O 1
ATOM 1003 N N . THR A 1 122 ? 5.752 -16.459 14.967 1.00 91.38 122 THR A N 1
ATOM 1004 C CA . THR A 1 122 ? 6.708 -17.471 14.489 1.00 91.38 122 THR A CA 1
ATOM 1005 C C . THR A 1 122 ? 6.329 -17.988 13.102 1.00 91.38 122 THR A C 1
ATOM 1007 O O . THR A 1 122 ? 7.212 -18.155 12.260 1.00 91.38 122 THR A O 1
ATOM 1010 N N . GLU A 1 123 ? 5.040 -18.219 12.832 1.00 90.81 123 GLU A N 1
ATOM 1011 C CA . GLU A 1 123 ? 4.573 -18.626 11.499 1.00 90.81 123 GLU A CA 1
ATOM 1012 C C . GLU A 1 123 ? 4.746 -17.511 10.468 1.00 90.81 123 GLU A C 1
ATOM 1014 O O . GLU A 1 123 ? 5.227 -17.760 9.361 1.00 90.81 123 GLU A O 1
ATOM 1019 N N . PHE A 1 124 ? 4.437 -16.270 10.852 1.00 91.69 124 PHE A N 1
ATOM 1020 C CA . PHE A 1 124 ? 4.705 -15.082 10.048 1.00 91.69 124 PHE A CA 1
ATOM 1021 C C . PHE A 1 124 ? 6.180 -15.023 9.624 1.00 91.69 124 PHE A C 1
ATOM 1023 O O . PHE A 1 124 ? 6.495 -14.870 8.440 1.00 91.69 124 PHE A O 1
ATOM 1030 N N . GLU A 1 125 ? 7.101 -15.206 10.573 1.00 91.06 125 GLU A N 1
ATOM 1031 C CA . GLU A 1 125 ? 8.535 -15.188 10.296 1.00 91.06 125 GLU A CA 1
ATOM 1032 C C . GLU A 1 125 ? 8.949 -16.358 9.392 1.00 91.06 125 GLU A C 1
ATOM 1034 O O . GLU A 1 125 ? 9.637 -16.149 8.388 1.00 91.06 125 GLU A O 1
ATOM 1039 N N . ARG A 1 126 ? 8.494 -17.579 9.716 1.00 89.38 126 ARG A N 1
ATOM 1040 C CA . ARG A 1 126 ? 8.798 -18.818 8.980 1.00 89.38 126 ARG A CA 1
ATOM 1041 C C . ARG A 1 126 ? 8.436 -18.717 7.509 1.00 89.38 126 ARG A C 1
ATOM 1043 O O . ARG A 1 126 ? 9.251 -19.063 6.656 1.00 89.38 126 ARG A O 1
ATOM 1050 N N . ASP A 1 127 ? 7.206 -18.289 7.248 1.00 88.88 127 ASP A N 1
ATOM 1051 C CA . ASP A 1 127 ? 6.553 -18.532 5.969 1.00 88.88 127 ASP A CA 1
ATOM 1052 C C . ASP A 1 127 ? 6.721 -17.347 5.007 1.00 88.88 127 ASP A C 1
ATOM 1054 O O . ASP A 1 127 ? 6.678 -17.542 3.794 1.00 88.88 127 ASP A O 1
ATOM 1058 N N . TYR A 1 128 ? 6.987 -16.140 5.527 1.00 91.62 128 TYR A N 1
ATOM 1059 C CA . TYR A 1 128 ? 7.061 -14.917 4.715 1.00 91.62 128 TYR A CA 1
ATOM 1060 C C . TYR A 1 128 ? 8.395 -14.187 4.786 1.00 91.62 128 TYR A C 1
ATOM 1062 O O . TYR A 1 128 ? 8.821 -13.580 3.806 1.00 91.62 128 TYR A O 1
ATOM 1070 N N . ARG A 1 129 ? 9.052 -14.194 5.947 1.00 89.44 129 ARG A N 1
ATOM 1071 C CA . ARG A 1 129 ? 10.175 -13.282 6.223 1.00 89.44 129 ARG A CA 1
ATOM 1072 C C . ARG A 1 129 ? 11.529 -13.951 6.055 1.00 89.44 129 ARG A C 1
ATOM 1074 O O . ARG A 1 129 ? 12.524 -13.299 5.734 1.00 89.44 129 ARG A O 1
ATOM 1081 N N . ARG A 1 130 ? 11.567 -15.261 6.266 1.00 81.50 130 ARG A N 1
ATOM 1082 C CA . ARG A 1 130 ? 12.791 -16.039 6.364 1.00 81.50 130 ARG A CA 1
ATOM 1083 C C . ARG A 1 130 ? 13.338 -16.461 4.999 1.00 81.50 130 ARG A C 1
ATOM 1085 O O . ARG A 1 130 ? 12.607 -16.950 4.145 1.00 81.50 130 ARG A O 1
ATOM 1092 N N . ARG A 1 131 ? 14.656 -16.302 4.821 1.00 68.88 131 ARG A N 1
ATOM 1093 C CA . ARG A 1 131 ? 15.383 -16.688 3.593 1.00 68.88 131 ARG A CA 1
ATOM 1094 C C . ARG A 1 131 ? 15.953 -18.107 3.642 1.00 68.88 131 ARG A C 1
ATOM 1096 O O . ARG A 1 131 ? 15.908 -18.820 2.652 1.00 68.88 131 ARG A O 1
ATOM 1103 N N . ASP A 1 132 ? 16.470 -18.513 4.798 1.00 69.12 132 ASP A N 1
ATOM 1104 C CA . ASP A 1 132 ? 17.094 -19.822 5.025 1.00 69.12 132 ASP A CA 1
ATOM 1105 C C . ASP A 1 132 ? 16.177 -20.667 5.903 1.00 69.12 132 ASP A C 1
ATOM 1107 O O . ASP A 1 132 ? 15.916 -20.251 7.024 1.00 69.12 132 ASP A O 1
ATOM 1111 N N . LYS A 1 133 ? 15.717 -21.836 5.443 1.00 70.25 133 LYS A N 1
ATOM 1112 C CA . LYS A 1 133 ? 14.758 -22.698 6.158 1.00 70.25 133 LYS A CA 1
ATOM 1113 C C . LYS A 1 133 ? 15.377 -23.588 7.254 1.00 70.25 133 LYS A C 1
ATOM 1115 O O . LYS A 1 133 ? 14.621 -24.103 8.070 1.00 70.25 133 LYS A O 1
ATOM 1120 N N . ALA A 1 134 ? 16.706 -23.721 7.348 1.00 66.75 134 ALA A N 1
ATOM 1121 C CA . ALA A 1 134 ? 17.364 -24.742 8.184 1.00 66.75 134 ALA A CA 1
ATOM 1122 C C . ALA A 1 134 ? 17.517 -24.395 9.685 1.00 66.75 134 ALA A C 1
ATOM 1124 O O . ALA A 1 134 ? 17.352 -25.246 10.549 1.00 66.75 134 ALA A O 1
ATOM 1125 N N . LYS A 1 135 ? 17.797 -23.136 10.037 1.00 69.31 135 LYS A N 1
ATOM 1126 C CA . LYS A 1 135 ? 17.890 -22.639 11.435 1.00 69.31 135 LYS A CA 1
ATOM 1127 C C . LYS A 1 135 ? 16.582 -22.738 12.257 1.00 69.31 135 LYS A C 1
ATOM 1129 O O . LYS A 1 135 ? 15.482 -22.810 11.714 1.00 69.31 135 LYS A O 1
ATOM 1134 N N . LYS A 1 136 ? 16.668 -22.677 13.588 1.00 77.75 136 LYS A N 1
ATOM 1135 C CA . LYS A 1 136 ? 15.490 -22.493 14.461 1.00 77.75 136 LYS A CA 1
ATOM 1136 C C . LYS A 1 136 ? 14.988 -21.046 14.362 1.00 77.75 136 LYS A C 1
ATOM 1138 O O . LYS A 1 136 ? 15.794 -20.124 14.252 1.00 77.75 136 LYS A O 1
ATOM 1143 N N . ILE A 1 137 ? 13.672 -20.835 14.384 1.00 82.06 137 ILE A N 1
ATOM 1144 C CA . ILE A 1 137 ? 13.088 -19.486 14.326 1.00 82.06 137 ILE A CA 1
ATOM 1145 C C . ILE A 1 137 ? 13.201 -18.837 15.698 1.00 82.06 137 ILE A C 1
ATOM 1147 O O . ILE A 1 137 ? 12.773 -19.414 16.695 1.00 82.06 137 ILE A O 1
ATOM 1151 N N . ARG A 1 138 ? 13.768 -17.631 15.731 1.00 81.31 138 ARG A N 1
ATOM 1152 C CA . ARG A 1 138 ? 13.781 -16.766 16.908 1.00 81.31 138 ARG A CA 1
ATOM 1153 C C . ARG A 1 138 ? 13.481 -15.343 16.467 1.00 81.31 138 ARG A C 1
ATOM 1155 O O . ARG A 1 138 ? 14.192 -14.795 15.625 1.00 81.31 138 ARG A O 1
ATOM 1162 N N . ILE A 1 139 ? 12.439 -14.760 17.042 1.00 87.75 139 ILE A N 1
ATOM 1163 C CA . ILE A 1 139 ? 12.084 -13.358 16.835 1.00 87.75 139 ILE A CA 1
ATOM 1164 C C . ILE A 1 139 ? 12.834 -12.549 17.890 1.00 87.75 139 ILE A C 1
ATOM 1166 O O . ILE A 1 139 ? 12.797 -12.888 19.069 1.00 87.75 139 ILE A O 1
ATOM 1170 N N . SER A 1 140 ? 13.573 -11.526 17.463 1.00 89.25 140 SER A N 1
ATOM 1171 C CA . SER A 1 140 ? 14.231 -10.602 18.391 1.00 89.25 140 SER A CA 1
ATOM 1172 C C . SER A 1 140 ? 13.209 -9.668 19.032 1.00 89.25 140 SER A C 1
ATOM 1174 O O . SER A 1 140 ? 12.235 -9.299 18.377 1.00 89.25 140 SER A O 1
ATOM 1176 N N . ASP A 1 141 ? 13.474 -9.185 20.245 1.00 91.50 141 ASP A N 1
ATOM 1177 C CA . ASP A 1 141 ? 12.578 -8.265 20.967 1.00 91.50 141 ASP A CA 1
ATOM 1178 C C . ASP A 1 141 ? 12.239 -7.016 20.139 1.00 91.50 141 ASP A C 1
ATOM 1180 O O . ASP A 1 141 ? 11.118 -6.509 20.156 1.00 91.50 141 ASP A O 1
ATOM 1184 N N . VAL A 1 142 ? 13.210 -6.524 19.361 1.00 90.94 142 VAL A N 1
ATOM 1185 C CA . VAL A 1 142 ? 13.031 -5.373 18.466 1.00 90.94 142 VAL A CA 1
ATOM 1186 C C . VAL A 1 142 ? 12.021 -5.685 17.360 1.00 90.94 142 VAL A C 1
ATOM 1188 O O . VAL A 1 142 ? 11.152 -4.859 17.075 1.00 90.94 142 VAL A O 1
ATOM 1191 N N . ASN A 1 143 ? 12.118 -6.860 16.731 1.00 90.38 143 ASN A N 1
ATOM 1192 C CA . ASN A 1 143 ? 11.161 -7.273 15.706 1.00 90.38 143 ASN A CA 1
ATOM 1193 C C . ASN A 1 143 ? 9.802 -7.586 16.324 1.00 90.38 143 ASN A C 1
ATOM 1195 O O . ASN A 1 143 ? 8.798 -7.130 15.792 1.00 90.38 143 ASN A O 1
ATOM 1199 N N . TYR A 1 144 ? 9.770 -8.265 17.468 1.00 92.94 144 TYR A N 1
ATOM 1200 C CA . TYR A 1 144 ? 8.546 -8.560 18.200 1.00 92.94 144 TYR A CA 1
ATOM 1201 C C . TYR A 1 144 ? 7.763 -7.279 18.526 1.00 92.94 144 TYR A C 1
ATOM 1203 O O . TYR A 1 144 ? 6.616 -7.132 18.100 1.00 92.94 144 TYR A O 1
ATOM 1211 N N . LYS A 1 145 ? 8.410 -6.284 19.152 1.00 93.56 145 LYS A N 1
ATOM 1212 C CA . LYS A 1 145 ? 7.802 -4.971 19.438 1.00 93.56 145 LYS A CA 1
ATOM 1213 C C . LYS A 1 145 ? 7.269 -4.300 18.174 1.00 93.56 145 LYS A C 1
ATOM 1215 O O . LYS A 1 145 ? 6.167 -3.753 18.187 1.00 93.56 145 LYS A O 1
ATOM 1220 N N . ARG A 1 146 ? 8.017 -4.353 17.066 1.00 91.88 146 ARG A N 1
ATOM 1221 C CA . ARG A 1 146 ? 7.568 -3.806 15.776 1.00 91.88 146 ARG A CA 1
ATOM 1222 C C . ARG A 1 146 ? 6.366 -4.558 15.211 1.00 91.88 146 ARG A C 1
ATOM 1224 O O . ARG A 1 146 ? 5.464 -3.910 14.688 1.00 91.88 146 ARG A O 1
ATOM 1231 N N . TYR A 1 147 ? 6.339 -5.883 15.319 1.00 94.75 147 TYR A N 1
ATOM 1232 C CA . TYR A 1 147 ? 5.254 -6.724 14.813 1.00 94.75 147 TYR A CA 1
ATOM 1233 C C . TYR A 1 147 ? 3.964 -6.424 15.574 1.00 94.75 147 TYR A C 1
ATOM 1235 O O . TYR A 1 147 ? 2.978 -6.028 14.959 1.00 94.75 147 TYR A O 1
ATOM 1243 N N . VAL A 1 148 ? 4.013 -6.472 16.907 1.00 94.38 148 VAL A N 1
ATOM 1244 C CA . VAL A 1 148 ? 2.881 -6.130 17.782 1.00 94.38 148 VAL A CA 1
ATOM 1245 C C . VAL A 1 148 ? 2.405 -4.697 17.541 1.00 94.38 148 VAL A C 1
ATOM 1247 O O . VAL A 1 148 ? 1.212 -4.464 17.369 1.00 94.38 148 VAL A O 1
ATOM 1250 N N . THR A 1 149 ? 3.325 -3.732 17.446 1.00 95.00 149 THR A N 1
ATOM 1251 C CA . THR A 1 149 ? 2.960 -2.337 17.148 1.00 95.00 149 THR A CA 1
ATOM 1252 C C . THR A 1 149 ? 2.245 -2.215 15.803 1.00 95.00 149 THR A C 1
ATOM 1254 O O . THR A 1 149 ? 1.253 -1.502 15.706 1.00 95.00 149 THR A O 1
ATOM 1257 N N . THR A 1 150 ? 2.718 -2.917 14.771 1.00 95.56 150 THR A N 1
ATOM 1258 C CA . THR A 1 150 ? 2.112 -2.879 13.431 1.00 95.56 150 THR A CA 1
ATOM 1259 C C . THR A 1 150 ? 0.714 -3.496 13.440 1.00 95.56 150 THR A C 1
ATOM 1261 O O . THR A 1 150 ? -0.218 -2.880 12.931 1.00 95.56 150 THR A O 1
ATOM 1264 N N . LEU A 1 151 ? 0.535 -4.662 14.073 1.00 95.50 151 LEU A N 1
ATOM 1265 C CA . LEU A 1 151 ? -0.778 -5.305 14.216 1.00 95.50 151 LEU A CA 1
ATOM 1266 C C . LEU A 1 151 ? -1.765 -4.414 14.987 1.00 95.50 151 LEU A C 1
ATOM 1268 O O . LEU A 1 151 ? -2.904 -4.244 14.557 1.00 95.50 151 LEU A O 1
ATOM 1272 N N . ASN A 1 152 ? -1.308 -3.768 16.063 1.00 94.94 152 ASN A N 1
ATOM 1273 C CA . ASN A 1 152 ? -2.115 -2.822 16.837 1.00 94.94 152 ASN A CA 1
ATOM 1274 C C . ASN A 1 152 ? -2.496 -1.563 16.050 1.00 94.94 152 ASN A C 1
ATOM 1276 O O . ASN A 1 152 ? -3.555 -0.994 16.293 1.00 94.94 152 ASN A O 1
ATOM 1280 N N . LYS A 1 153 ? -1.648 -1.084 15.134 1.00 95.75 153 LYS A N 1
ATOM 1281 C CA . LYS A 1 153 ? -2.023 0.037 14.263 1.00 95.75 153 LYS A CA 1
ATOM 1282 C C . LYS A 1 153 ? -3.049 -0.392 13.221 1.00 95.75 153 LYS A C 1
ATOM 1284 O O . LYS A 1 153 ? -4.044 0.301 13.044 1.00 95.75 153 LYS A O 1
ATOM 1289 N N . LEU A 1 154 ? -2.863 -1.562 12.605 1.00 96.94 154 LEU A N 1
ATOM 1290 C CA . LEU A 1 154 ? -3.830 -2.121 11.658 1.00 96.94 154 LEU A CA 1
ATOM 1291 C C . LEU A 1 154 ? -5.216 -2.312 12.298 1.00 96.94 154 LEU A C 1
ATOM 1293 O O . LEU A 1 154 ? -6.212 -1.959 11.672 1.00 96.94 154 LEU A O 1
ATOM 1297 N N . SER A 1 155 ? -5.291 -2.793 13.546 1.00 95.25 155 SER A N 1
ATOM 1298 C CA . SER A 1 155 ? -6.567 -3.005 14.260 1.00 95.25 155 SER A CA 1
ATOM 1299 C C . SER A 1 155 ? -7.317 -1.725 14.632 1.00 95.25 155 SER A C 1
ATOM 1301 O O . SER A 1 155 ? -8.517 -1.772 14.913 1.00 95.25 155 SER A O 1
ATOM 1303 N N . LYS A 1 156 ? -6.619 -0.584 14.652 1.00 96.19 156 LYS A N 1
ATOM 1304 C CA . LYS A 1 156 ? -7.198 0.738 14.918 1.00 96.19 156 LYS A CA 1
ATOM 1305 C C . LYS A 1 156 ? -7.718 1.428 13.661 1.00 96.19 156 LYS A C 1
ATOM 1307 O O . LYS A 1 156 ? -8.460 2.396 13.789 1.00 96.19 156 LYS A O 1
ATOM 1312 N N . LYS A 1 157 ? -7.347 0.960 12.464 1.00 98.06 157 LYS A N 1
ATOM 1313 C CA . LYS A 1 157 ? -7.824 1.563 11.217 1.00 98.06 157 LYS A CA 1
ATOM 1314 C C . LYS A 1 157 ? -9.285 1.209 10.980 1.00 98.06 157 LYS A C 1
ATOM 1316 O O . LYS A 1 157 ? -9.661 0.034 10.966 1.00 98.06 157 LYS A O 1
ATOM 1321 N N . GLU A 1 158 ? -10.084 2.231 10.721 1.00 97.94 158 GLU A N 1
ATOM 1322 C CA . GLU A 1 158 ? -11.470 2.102 10.291 1.00 97.94 158 GLU A CA 1
ATOM 1323 C C . GLU A 1 158 ? -11.596 2.517 8.832 1.00 97.94 158 GLU A C 1
ATOM 1325 O O . GLU A 1 158 ? -10.942 3.458 8.379 1.00 97.94 158 GLU A O 1
ATOM 1330 N N . ILE A 1 159 ? -12.429 1.787 8.097 1.00 97.75 159 ILE A N 1
ATOM 1331 C CA . ILE A 1 159 ? -12.659 2.004 6.677 1.00 97.75 159 ILE A CA 1
ATOM 1332 C C . ILE A 1 159 ? -14.134 2.251 6.390 1.00 97.75 159 ILE A C 1
ATOM 1334 O O . ILE A 1 159 ? -15.020 1.621 6.979 1.00 97.75 159 ILE A O 1
ATOM 1338 N N . ILE A 1 160 ? -14.378 3.125 5.419 1.00 96.62 160 ILE A N 1
ATOM 1339 C CA . ILE A 1 160 ? -15.663 3.246 4.735 1.00 96.62 160 ILE A CA 1
ATOM 1340 C C . ILE A 1 160 ? -15.497 2.698 3.327 1.00 96.62 160 ILE A C 1
ATOM 1342 O O . ILE A 1 160 ? -14.522 3.005 2.645 1.00 96.62 160 ILE A O 1
ATOM 1346 N N . ILE A 1 161 ? -16.454 1.881 2.903 1.00 95.75 161 ILE A N 1
ATOM 1347 C CA . ILE A 1 161 ? -16.554 1.367 1.541 1.00 95.75 161 ILE A CA 1
ATOM 1348 C C . ILE A 1 161 ? -17.931 1.744 1.022 1.00 95.75 161 ILE A C 1
ATOM 1350 O O . ILE A 1 161 ? -18.930 1.399 1.655 1.00 95.75 161 ILE A O 1
ATOM 1354 N N . ASP A 1 162 ? -17.965 2.401 -0.129 1.00 95.50 162 ASP A N 1
ATOM 1355 C CA . ASP A 1 162 ? -19.180 2.671 -0.889 1.00 95.50 162 ASP A CA 1
ATOM 1356 C C . ASP A 1 162 ? -18.984 2.138 -2.314 1.00 95.50 162 ASP A C 1
ATOM 1358 O O . ASP A 1 162 ? -18.003 2.458 -2.982 1.00 95.50 162 ASP A O 1
ATOM 1362 N N . THR A 1 163 ? -19.869 1.265 -2.783 1.00 94.88 163 THR A N 1
ATOM 1363 C CA . THR A 1 163 ? -19.786 0.648 -4.116 1.00 94.88 163 THR A CA 1
ATOM 1364 C C . THR A 1 163 ? -21.085 0.860 -4.867 1.00 94.88 163 THR A C 1
ATOM 1366 O O . THR A 1 163 ? -22.171 0.694 -4.322 1.00 94.88 163 THR A O 1
ATOM 1369 N N . LYS A 1 164 ? -20.988 1.179 -6.157 1.00 93.25 164 LYS A N 1
ATOM 1370 C CA . LYS A 1 164 ? -22.147 1.457 -7.012 1.00 93.25 164 LYS A CA 1
ATOM 1371 C C . LYS A 1 164 ? -22.668 0.190 -7.691 1.00 93.25 164 LYS A C 1
ATOM 1373 O O . LYS A 1 164 ? -22.024 -0.860 -7.701 1.00 93.25 164 LYS A O 1
ATOM 1378 N N . ALA A 1 165 ? -23.815 0.307 -8.354 1.00 91.06 165 ALA A N 1
ATOM 1379 C CA . ALA A 1 165 ? -24.485 -0.806 -9.026 1.00 91.06 165 ALA A CA 1
ATOM 1380 C C . ALA A 1 165 ? -23.633 -1.503 -10.103 1.00 91.06 165 ALA A C 1
ATOM 1382 O O . ALA A 1 165 ? -23.787 -2.702 -10.320 1.00 91.06 165 ALA A O 1
ATOM 1383 N N . LYS A 1 166 ? -22.713 -0.788 -10.764 1.00 89.62 166 LYS A N 1
ATOM 1384 C CA . LYS A 1 166 ? -21.829 -1.346 -11.807 1.00 89.62 166 LYS A CA 1
ATOM 1385 C C . LYS A 1 166 ? -20.503 -1.890 -11.267 1.00 89.62 166 LYS A C 1
ATOM 1387 O O . LYS A 1 166 ? -19.692 -2.412 -12.033 1.00 89.62 166 LYS A O 1
ATOM 1392 N N . PHE A 1 167 ? -20.266 -1.784 -9.961 1.00 90.25 167 PHE A N 1
ATOM 1393 C CA . PHE A 1 167 ? -18.992 -2.148 -9.370 1.00 90.25 167 PHE A CA 1
ATOM 1394 C C . PHE A 1 167 ? -18.665 -3.632 -9.561 1.00 90.25 167 PHE A C 1
ATOM 1396 O O . PHE A 1 167 ? -19.317 -4.514 -9.017 1.00 90.25 167 PHE A O 1
ATOM 1403 N N . ARG A 1 168 ? -17.618 -3.909 -10.345 1.00 84.75 168 ARG A N 1
ATOM 1404 C CA . ARG A 1 168 ? -17.199 -5.271 -10.719 1.00 84.75 168 ARG A CA 1
ATOM 1405 C C . ARG A 1 168 ? -18.287 -6.092 -11.419 1.00 84.75 168 ARG A C 1
ATOM 1407 O O . ARG A 1 168 ? -18.178 -7.310 -11.469 1.00 84.75 168 ARG A O 1
ATOM 1414 N N . THR A 1 169 ? -19.278 -5.459 -12.034 1.00 80.06 169 THR A N 1
ATOM 1415 C CA . THR A 1 169 ? -20.237 -6.164 -12.890 1.00 80.06 169 THR A CA 1
ATOM 1416 C C . THR A 1 169 ? -19.590 -6.462 -14.242 1.00 80.06 169 THR A C 1
ATOM 1418 O O . THR A 1 169 ? -19.046 -5.563 -14.883 1.00 80.06 169 THR A O 1
ATOM 1421 N N . GLN A 1 170 ? -19.639 -7.716 -14.696 1.00 69.88 170 GLN A N 1
ATOM 1422 C CA . GLN A 1 170 ? -19.197 -8.104 -16.042 1.00 69.88 170 GLN A CA 1
ATOM 1423 C C . GLN A 1 170 ? -20.329 -8.840 -16.764 1.00 69.88 170 GLN A C 1
ATOM 1425 O O . GLN A 1 170 ? -20.562 -10.029 -16.534 1.00 69.88 170 GLN A O 1
ATOM 1430 N N . GLY A 1 171 ? -21.049 -8.125 -17.632 1.00 71.06 171 GLY A N 1
ATOM 1431 C CA . GLY A 1 171 ? -22.251 -8.648 -18.286 1.00 71.06 171 GLY A CA 1
ATOM 1432 C C . GLY A 1 171 ? -23.299 -9.060 -17.249 1.00 71.06 171 GLY A C 1
ATOM 1433 O O . GLY A 1 171 ? -23.705 -8.247 -16.425 1.00 71.06 171 GLY A O 1
ATOM 1434 N N . VAL A 1 172 ? -23.691 -10.338 -17.256 1.00 62.44 172 VAL A N 1
ATOM 1435 C CA . VAL A 1 172 ? -24.671 -10.920 -16.314 1.00 62.44 172 VAL A CA 1
ATOM 1436 C C . VAL A 1 172 ? -24.027 -11.342 -14.978 1.00 62.44 172 VAL A C 1
ATOM 1438 O O . VAL A 1 172 ? -24.720 -11.653 -14.013 1.00 62.44 172 VAL A O 1
ATOM 1441 N N . ARG A 1 173 ? -22.688 -11.369 -14.880 1.00 66.69 173 ARG A N 1
ATOM 1442 C CA . ARG A 1 173 ? -21.990 -11.806 -13.661 1.00 66.69 173 ARG A CA 1
ATOM 1443 C C . ARG A 1 173 ? -21.977 -10.691 -12.618 1.00 66.69 173 ARG A C 1
ATOM 1445 O O . ARG A 1 173 ? -21.290 -9.682 -12.780 1.00 66.69 173 ARG A O 1
ATOM 1452 N N . ASN A 1 174 ? -22.702 -10.926 -11.528 1.00 73.69 174 ASN A N 1
ATOM 1453 C CA . ASN A 1 174 ? -22.669 -10.139 -10.301 1.00 73.69 174 ASN A CA 1
ATOM 1454 C C . ASN A 1 174 ? -21.883 -10.919 -9.232 1.00 73.69 174 ASN A C 1
ATOM 1456 O O . ASN A 1 174 ? -22.234 -12.053 -8.906 1.00 73.69 174 ASN A O 1
ATOM 1460 N N . TYR A 1 175 ? -20.815 -10.323 -8.697 1.00 75.50 175 TYR A N 1
ATOM 1461 C CA . TYR A 1 175 ? -19.975 -10.947 -7.664 1.00 75.50 175 TYR A CA 1
ATOM 1462 C C . TYR A 1 175 ? -20.537 -10.772 -6.242 1.00 75.50 175 TYR A C 1
ATOM 1464 O O . TYR A 1 175 ? -19.920 -11.235 -5.286 1.00 75.50 175 TYR A O 1
ATOM 1472 N N . GLY A 1 176 ? -21.693 -10.118 -6.089 1.00 81.56 176 GLY A N 1
ATOM 1473 C CA . GLY A 1 176 ? -22.348 -9.877 -4.802 1.00 81.56 176 GLY A CA 1
ATOM 1474 C C . GLY A 1 176 ? -21.660 -8.798 -3.967 1.00 81.56 176 GLY A C 1
ATOM 1475 O O . GLY A 1 176 ? -21.728 -8.833 -2.742 1.00 81.56 176 GLY A O 1
ATOM 1476 N N . VAL A 1 177 ? -20.953 -7.872 -4.621 1.00 87.38 177 VAL A N 1
ATOM 1477 C CA . VAL A 1 177 ? -20.152 -6.820 -3.966 1.00 87.38 177 VAL A CA 1
ATOM 1478 C C . VAL A 1 177 ? -20.592 -5.406 -4.353 1.00 87.38 177 VAL A C 1
ATOM 1480 O O . VAL A 1 177 ? -19.881 -4.447 -4.082 1.00 87.38 177 VAL A O 1
ATOM 1483 N N . ASN A 1 178 ? -21.743 -5.292 -5.009 1.00 89.44 178 ASN A N 1
ATOM 1484 C CA . ASN A 1 178 ? -22.329 -4.065 -5.538 1.00 89.44 178 ASN A CA 1
ATOM 1485 C C . ASN A 1 178 ? -23.272 -3.431 -4.512 1.00 89.44 178 ASN A C 1
ATOM 1487 O O . ASN A 1 178 ? -23.875 -4.155 -3.721 1.00 89.44 178 ASN A O 1
ATOM 1491 N N . ASN A 1 179 ? -23.477 -2.111 -4.588 1.00 90.81 179 ASN A N 1
ATOM 1492 C CA . ASN A 1 179 ? -24.397 -1.369 -3.708 1.00 90.81 179 ASN A CA 1
ATOM 1493 C C . ASN A 1 179 ? -24.118 -1.585 -2.209 1.00 90.81 179 ASN A C 1
ATOM 1495 O O . ASN A 1 179 ? -25.016 -1.506 -1.375 1.00 90.81 179 ASN A O 1
ATOM 1499 N N . LEU A 1 180 ? -22.870 -1.898 -1.862 1.00 91.62 180 LEU A N 1
ATOM 1500 C CA . LEU A 1 180 ? -22.424 -2.004 -0.483 1.00 91.62 180 LEU A CA 1
ATOM 1501 C C . LEU A 1 180 ? -22.036 -0.625 0.026 1.00 91.62 180 LEU A C 1
ATOM 1503 O O . LEU A 1 180 ? -21.169 0.014 -0.568 1.00 91.62 180 LEU A O 1
ATOM 1507 N N . LYS A 1 181 ? -22.614 -0.239 1.164 1.00 93.88 181 LYS A N 1
ATOM 1508 C CA . LYS A 1 181 ? -22.181 0.895 1.976 1.00 93.88 181 LYS A CA 1
ATOM 1509 C C . LYS A 1 181 ? -21.890 0.395 3.384 1.00 93.88 181 LYS A C 1
ATOM 1511 O O . LYS A 1 181 ? -22.796 -0.042 4.087 1.00 93.88 181 LYS A O 1
ATOM 1516 N N . THR A 1 182 ? -20.622 0.397 3.779 1.00 93.81 182 THR A N 1
ATOM 1517 C CA . THR A 1 182 ? -20.197 -0.160 5.071 1.00 93.81 182 THR A CA 1
ATOM 1518 C C . THR A 1 182 ? -19.160 0.719 5.746 1.00 93.81 182 THR A C 1
ATOM 1520 O O . THR A 1 182 ? -18.182 1.091 5.102 1.00 93.81 182 THR A O 1
ATOM 1523 N N . LYS A 1 183 ? -19.334 0.955 7.050 1.00 95.31 183 LYS A N 1
ATOM 1524 C CA . LYS A 1 183 ? -18.329 1.487 7.980 1.00 95.31 183 LYS A CA 1
ATOM 1525 C C . LYS A 1 183 ? -17.920 0.355 8.922 1.00 95.31 183 LYS A C 1
ATOM 1527 O O . LYS A 1 183 ? -18.785 -0.258 9.542 1.00 95.31 183 LYS A O 1
ATOM 1532 N N . GLN A 1 184 ? -16.634 0.025 8.986 1.00 95.44 184 GLN A N 1
ATOM 1533 C CA . GLN A 1 184 ? -16.131 -1.093 9.798 1.00 95.44 184 GLN A CA 1
ATOM 1534 C C . GLN A 1 184 ? -14.643 -0.924 10.123 1.00 95.44 184 GLN A C 1
ATOM 1536 O O . GLN A 1 184 ? -13.938 -0.178 9.447 1.00 95.44 184 GLN A O 1
ATOM 1541 N N . LYS A 1 185 ? -14.132 -1.686 11.096 1.00 96.50 185 LYS A N 1
ATOM 1542 C CA . LYS A 1 185 ? -12.682 -1.867 11.258 1.00 96.50 185 LYS A CA 1
ATOM 1543 C C . LYS A 1 185 ? -12.097 -2.578 10.041 1.00 96.50 185 LYS A C 1
ATOM 1545 O O . LYS A 1 185 ? -12.723 -3.491 9.502 1.00 96.50 185 LYS A O 1
ATOM 1550 N N . LEU A 1 186 ? -10.884 -2.194 9.647 1.00 96.38 186 LEU A N 1
ATOM 1551 C CA . LEU A 1 186 ? -10.133 -2.883 8.598 1.00 96.38 186 LEU A CA 1
ATOM 1552 C C . LEU A 1 186 ? -9.939 -4.359 8.958 1.00 96.38 186 LEU A C 1
ATOM 1554 O O . LEU A 1 186 ? -10.214 -5.242 8.149 1.00 96.38 186 LEU A O 1
ATOM 1558 N N . ILE A 1 187 ? -9.451 -4.600 10.173 1.00 94.94 187 ILE A N 1
ATOM 1559 C CA . ILE A 1 187 ? -9.159 -5.920 10.720 1.00 94.94 187 ILE A CA 1
ATOM 1560 C C . ILE A 1 187 ? -9.570 -5.959 12.190 1.00 94.94 187 ILE A C 1
ATOM 1562 O O . ILE A 1 187 ? -9.291 -5.030 12.950 1.00 94.94 187 ILE A O 1
ATOM 1566 N N . SER A 1 188 ? -10.214 -7.051 12.589 1.00 92.44 188 SER A N 1
ATOM 1567 C CA . SER A 1 188 ? -10.531 -7.343 13.987 1.00 92.44 188 SER A CA 1
ATOM 1568 C C . SER A 1 188 ? -9.774 -8.589 14.419 1.00 92.44 188 SER A C 1
ATOM 1570 O O . SER A 1 188 ? -9.848 -9.612 13.742 1.00 92.44 188 SER A O 1
ATOM 1572 N N . PHE A 1 189 ? -9.064 -8.495 15.542 1.00 90.19 189 PHE A N 1
ATOM 1573 C CA . PHE A 1 189 ? -8.409 -9.623 16.204 1.00 90.19 189 PHE A CA 1
ATOM 1574 C C . PHE A 1 189 ? -9.331 -10.151 17.307 1.00 90.19 189 PHE A C 1
ATOM 1576 O O . PHE A 1 189 ? -9.808 -9.362 18.123 1.00 90.19 189 PHE A O 1
ATOM 1583 N N . THR A 1 190 ? -9.615 -11.452 17.303 1.00 83.56 190 THR A N 1
ATOM 1584 C CA . THR A 1 190 ? -10.641 -12.074 18.164 1.00 83.56 190 THR A CA 1
ATOM 1585 C C . THR A 1 190 ? -10.053 -12.959 19.257 1.00 83.56 190 THR A C 1
ATOM 1587 O O . THR A 1 190 ? -10.626 -13.048 20.339 1.00 83.56 190 THR A O 1
ATOM 1590 N N . SER A 1 191 ? -8.893 -13.565 19.013 1.00 80.12 191 SER A N 1
ATOM 1591 C CA . SER A 1 191 ? -8.144 -14.339 20.000 1.00 80.12 191 SER A CA 1
ATOM 1592 C C . SER A 1 191 ? -6.709 -13.822 20.062 1.00 80.12 191 SER A C 1
ATOM 1594 O O . SER A 1 191 ? -6.131 -13.481 19.032 1.00 80.12 191 SER A O 1
ATOM 1596 N N . LEU A 1 192 ? -6.143 -13.698 21.263 1.00 85.38 192 LEU A N 1
ATOM 1597 C CA . LEU A 1 192 ? -4.752 -13.296 21.466 1.00 85.38 192 LEU A CA 1
ATOM 1598 C C . LEU A 1 192 ? -4.174 -14.106 22.625 1.00 85.38 192 LEU A C 1
ATOM 1600 O O . LEU A 1 192 ? -4.611 -13.959 23.765 1.00 85.38 192 LEU A O 1
ATOM 1604 N N . TYR A 1 193 ? -3.173 -14.933 22.335 1.00 88.75 193 TYR A N 1
ATOM 1605 C CA . TYR A 1 193 ? -2.508 -15.777 23.324 1.00 88.75 193 TYR A CA 1
ATOM 1606 C C . TYR A 1 193 ? -0.995 -15.614 23.242 1.00 88.75 193 TYR A C 1
ATOM 1608 O O . TYR A 1 193 ? -0.415 -15.615 22.155 1.00 88.75 193 TYR A O 1
ATOM 1616 N N . TYR A 1 194 ? -0.336 -15.528 24.393 1.00 88.56 194 TYR A N 1
ATOM 1617 C CA . TYR A 1 194 ? 1.121 -15.576 24.462 1.00 88.56 194 TYR A CA 1
ATOM 1618 C C . TYR A 1 194 ? 1.583 -17.030 24.363 1.00 88.56 194 TYR A C 1
ATOM 1620 O O . TYR A 1 194 ? 1.265 -17.848 25.221 1.00 88.56 194 TYR A O 1
ATOM 1628 N N . LYS A 1 195 ? 2.338 -17.357 23.311 1.00 85.75 195 LYS A N 1
ATOM 1629 C CA . LYS A 1 195 ? 2.949 -18.684 23.136 1.00 85.75 195 LYS A CA 1
ATOM 1630 C C . LYS A 1 195 ? 4.330 -18.749 23.783 1.00 85.75 195 LYS A C 1
ATOM 1632 O O . LYS A 1 195 ? 4.733 -19.785 24.301 1.00 85.75 195 LYS A O 1
ATOM 1637 N N . SER A 1 196 ? 5.074 -17.648 23.709 1.00 86.56 196 SER A N 1
ATOM 1638 C CA . SER A 1 196 ? 6.369 -17.452 24.368 1.00 86.56 196 SER A CA 1
ATOM 1639 C C . SER A 1 196 ? 6.657 -15.953 24.503 1.00 86.56 196 SER A C 1
ATOM 1641 O O . SER A 1 196 ? 5.898 -15.139 23.981 1.00 86.56 196 SER A O 1
ATOM 1643 N N . GLU A 1 197 ? 7.768 -15.586 25.147 1.00 85.81 197 GLU A N 1
ATOM 1644 C CA . GLU A 1 197 ? 8.179 -14.189 25.381 1.00 85.81 197 GLU A CA 1
ATOM 1645 C C . GLU A 1 197 ? 8.098 -13.294 24.127 1.00 85.81 197 GLU A C 1
ATOM 1647 O O . GLU A 1 197 ? 7.655 -12.152 24.211 1.00 85.81 197 GLU A O 1
ATOM 1652 N N . ASN A 1 198 ? 8.451 -13.834 22.954 1.00 90.69 198 ASN A N 1
ATOM 1653 C CA . ASN A 1 198 ? 8.470 -13.111 21.678 1.00 90.69 198 ASN A CA 1
ATOM 1654 C C . ASN A 1 198 ? 7.555 -13.733 20.607 1.00 90.69 198 ASN A C 1
ATOM 1656 O O . ASN A 1 198 ? 7.800 -13.568 19.409 1.00 90.69 198 ASN A O 1
ATOM 1660 N N . ASP A 1 199 ? 6.518 -14.472 21.008 1.00 91.44 199 ASP A N 1
ATOM 1661 C CA . ASP A 1 199 ? 5.558 -15.063 20.071 1.00 91.44 199 ASP A CA 1
ATOM 1662 C C . ASP A 1 199 ? 4.136 -14.994 20.624 1.00 91.44 199 ASP A C 1
ATOM 1664 O O . ASP A 1 199 ? 3.848 -15.505 21.709 1.00 91.44 199 ASP A O 1
ATOM 1668 N N . ILE A 1 200 ? 3.249 -14.399 19.831 1.00 92.69 200 ILE A N 1
ATOM 1669 C CA . ILE A 1 200 ? 1.808 -14.367 20.076 1.00 92.69 200 ILE A CA 1
ATOM 1670 C C . ILE A 1 200 ? 1.100 -15.171 18.992 1.00 92.69 200 ILE A C 1
ATOM 1672 O O . ILE A 1 200 ? 1.535 -15.187 17.839 1.00 92.69 200 ILE A O 1
ATOM 1676 N N . ILE A 1 201 ? 0.006 -15.817 19.374 1.00 93.31 201 ILE A N 1
ATOM 1677 C CA . ILE A 1 201 ? -0.965 -16.448 18.485 1.00 93.31 201 ILE A CA 1
ATOM 1678 C C . ILE A 1 201 ? -2.200 -15.558 18.458 1.00 93.31 201 ILE A C 1
ATOM 1680 O O . ILE A 1 201 ? -2.631 -15.081 19.510 1.00 93.31 201 ILE A O 1
ATOM 1684 N N . PHE A 1 202 ? -2.756 -15.338 17.272 1.00 92.81 202 PHE A N 1
ATOM 1685 C CA . PHE A 1 202 ? -3.976 -14.569 17.114 1.00 92.81 202 PHE A CA 1
ATOM 1686 C C . PHE A 1 202 ? -4.851 -15.059 15.962 1.00 92.81 202 PHE A C 1
ATOM 1688 O O . PHE A 1 202 ? -4.351 -15.398 14.890 1.00 92.81 202 PHE A O 1
ATOM 1695 N N . SER A 1 203 ? -6.166 -15.008 16.158 1.00 92.81 203 SER A N 1
ATOM 1696 C CA . SER A 1 203 ? -7.164 -15.104 15.089 1.00 92.81 203 SER A CA 1
ATOM 1697 C C . SER A 1 203 ? -7.635 -13.717 14.662 1.00 92.81 203 SER A C 1
ATOM 1699 O O . SER A 1 203 ? -7.644 -12.769 15.455 1.00 92.81 203 SER A O 1
ATOM 1701 N N . TYR A 1 204 ? -8.023 -13.581 13.393 1.00 93.19 204 TYR A N 1
ATOM 1702 C CA . TYR A 1 204 ? -8.480 -12.311 12.836 1.00 93.19 204 TYR A CA 1
ATOM 1703 C C . TYR A 1 204 ? -9.408 -12.479 11.633 1.00 93.19 204 TYR A C 1
ATOM 1705 O O . TYR A 1 204 ? -9.393 -13.498 10.946 1.00 93.19 204 TYR A O 1
ATOM 1713 N N . HIS A 1 205 ? -10.158 -11.421 11.323 1.00 92.06 205 HIS A N 1
ATOM 1714 C CA . HIS A 1 205 ? -10.950 -11.321 10.099 1.00 92.06 205 HIS A CA 1
ATOM 1715 C C . HIS A 1 205 ? -10.955 -9.899 9.526 1.00 92.06 205 HIS A C 1
ATOM 1717 O O . HIS A 1 205 ? -10.841 -8.910 10.249 1.00 92.06 205 HIS A O 1
ATOM 1723 N N . PHE A 1 206 ? -11.169 -9.802 8.211 1.00 93.62 206 PHE A N 1
ATOM 1724 C CA . PHE A 1 206 ? -11.360 -8.539 7.479 1.00 93.62 206 PHE A CA 1
ATOM 1725 C C . PHE A 1 206 ? -12.845 -8.184 7.268 1.00 93.62 206 PHE A C 1
ATOM 1727 O O . PHE A 1 206 ? -13.179 -7.335 6.440 1.00 93.62 206 PHE A O 1
ATOM 1734 N N . SER A 1 207 ? -13.761 -8.869 7.961 1.00 91.25 207 SER A N 1
ATOM 1735 C CA . SER A 1 207 ? -15.205 -8.578 7.935 1.00 91.25 207 SER A CA 1
ATOM 1736 C C . SER A 1 207 ? -15.775 -8.525 6.502 1.00 91.25 207 SER A C 1
ATOM 1738 O O . SER A 1 207 ? -15.434 -9.367 5.662 1.00 91.25 207 SER A O 1
ATOM 1740 N N . GLN A 1 208 ? -16.656 -7.565 6.194 1.00 91.44 208 GLN A N 1
ATOM 1741 C CA . GLN A 1 208 ? -17.242 -7.435 4.860 1.00 91.44 208 GLN A CA 1
ATOM 1742 C C . GLN A 1 208 ? -16.189 -7.056 3.809 1.00 91.44 208 GLN A C 1
ATOM 1744 O O . GLN A 1 208 ? -16.304 -7.475 2.660 1.00 91.44 208 GLN A O 1
ATOM 1749 N N . PHE A 1 209 ? -15.130 -6.332 4.188 1.00 94.50 209 PHE A N 1
ATOM 1750 C CA . PHE A 1 209 ? -14.053 -5.970 3.264 1.00 94.50 209 PHE A CA 1
ATOM 1751 C C . PHE A 1 209 ? -13.314 -7.205 2.746 1.00 94.50 209 PHE A C 1
ATOM 1753 O O . PHE A 1 209 ? -13.140 -7.360 1.538 1.00 94.50 209 PHE A O 1
ATOM 1760 N N . GLY A 1 210 ? -12.980 -8.145 3.634 1.00 93.06 210 GLY A N 1
ATOM 1761 C CA . GLY A 1 210 ? -12.397 -9.436 3.262 1.00 93.06 210 GLY A CA 1
ATOM 1762 C C . GLY A 1 210 ? -13.268 -10.215 2.283 1.00 93.06 210 GLY A C 1
ATOM 1763 O O . GLY A 1 210 ? -12.770 -10.703 1.267 1.00 93.06 210 GLY A O 1
ATOM 1764 N N . LYS A 1 211 ? -14.584 -10.264 2.532 1.00 90.50 211 LYS A N 1
ATOM 1765 C CA . LYS A 1 211 ? -15.550 -10.904 1.623 1.00 90.50 211 LYS A CA 1
ATOM 1766 C C . LYS A 1 211 ? -15.549 -10.236 0.251 1.00 90.50 211 LYS A C 1
ATOM 1768 O O . LYS A 1 211 ? -15.497 -10.935 -0.758 1.00 90.50 211 LYS A O 1
ATOM 1773 N N . VAL A 1 212 ? -15.540 -8.902 0.209 1.00 91.88 212 VAL A N 1
ATOM 1774 C CA . VAL A 1 212 ? -15.460 -8.130 -1.036 1.00 91.88 212 VAL A CA 1
ATOM 1775 C C . VAL A 1 212 ? -14.196 -8.491 -1.819 1.00 91.88 212 VAL A C 1
ATOM 1777 O O . VAL A 1 212 ? -14.290 -8.799 -3.007 1.00 91.88 212 VAL A O 1
ATOM 1780 N N . ILE A 1 213 ? -13.029 -8.524 -1.171 1.00 92.94 213 ILE A N 1
ATOM 1781 C CA . ILE A 1 213 ? -11.759 -8.906 -1.806 1.00 92.94 213 ILE A CA 1
ATOM 1782 C C . ILE A 1 213 ? -11.795 -10.361 -2.310 1.00 92.94 213 ILE A C 1
ATOM 1784 O O . ILE A 1 213 ? -11.485 -10.616 -3.478 1.00 92.94 213 ILE A O 1
ATOM 1788 N N . LYS A 1 214 ? -12.238 -11.312 -1.474 1.00 90.56 214 LYS A N 1
ATOM 1789 C CA . LYS A 1 214 ? -12.306 -12.748 -1.811 1.00 90.56 214 LYS A CA 1
ATOM 1790 C C . LYS A 1 214 ? -13.257 -13.016 -2.984 1.00 90.56 214 LYS A C 1
ATOM 1792 O O . LYS A 1 214 ? -12.903 -13.743 -3.911 1.00 90.56 214 LYS A O 1
ATOM 1797 N N . LEU A 1 215 ? -14.434 -12.386 -3.001 1.00 88.44 215 LEU A N 1
ATOM 1798 C CA . LEU A 1 215 ? -15.419 -12.541 -4.081 1.00 88.44 215 LEU A CA 1
ATOM 1799 C C . LEU A 1 215 ? -14.951 -11.930 -5.400 1.00 88.44 215 LEU A C 1
ATOM 1801 O O . LEU A 1 215 ? -15.289 -12.436 -6.466 1.00 88.44 215 LEU A O 1
ATOM 1805 N N . SER A 1 216 ? -14.126 -10.890 -5.337 1.00 84.62 216 SER A N 1
ATOM 1806 C CA . SER A 1 216 ? -13.701 -10.143 -6.524 1.00 84.62 216 SER A CA 1
ATOM 1807 C C . SER A 1 216 ? -12.598 -10.814 -7.317 1.00 84.62 216 SER A C 1
ATOM 1809 O O . SER A 1 216 ? -12.370 -10.441 -8.466 1.00 84.62 216 SER A O 1
ATOM 1811 N N . ARG A 1 217 ? -11.925 -11.813 -6.729 1.00 86.12 217 ARG A N 1
ATOM 1812 C CA . ARG A 1 217 ? -10.935 -12.679 -7.398 1.00 86.12 217 ARG A CA 1
ATOM 1813 C C . ARG A 1 217 ? -9.788 -11.928 -8.088 1.00 86.12 217 ARG A C 1
ATOM 1815 O O . ARG A 1 217 ? -9.123 -12.474 -8.967 1.00 86.12 217 ARG A O 1
ATOM 1822 N N . ARG A 1 218 ? -9.523 -10.693 -7.659 1.00 89.56 218 ARG A N 1
ATOM 1823 C CA . ARG A 1 218 ? -8.427 -9.834 -8.129 1.00 89.56 218 ARG A CA 1
ATOM 1824 C C . ARG A 1 218 ? -7.190 -10.046 -7.267 1.00 89.56 218 ARG A C 1
ATOM 1826 O O . ARG A 1 218 ? -6.698 -9.137 -6.612 1.00 89.56 218 ARG A O 1
ATOM 1833 N N . TYR A 1 219 ? -6.738 -11.290 -7.215 1.00 92.81 219 TYR A N 1
ATOM 1834 C CA . TYR A 1 219 ? -5.548 -11.701 -6.484 1.00 92.81 219 TYR A CA 1
ATOM 1835 C C . TYR A 1 219 ? -4.806 -12.791 -7.261 1.00 92.81 219 TYR A C 1
ATOM 1837 O O . TYR A 1 219 ? -5.414 -13.580 -8.000 1.00 92.81 219 TYR A O 1
ATOM 1845 N N . SER A 1 220 ? -3.482 -12.802 -7.125 1.00 93.19 220 SER A N 1
ATOM 1846 C CA . SER A 1 220 ? -2.583 -13.679 -7.876 1.00 93.19 220 SER A CA 1
ATOM 1847 C C . SER A 1 220 ? -1.285 -13.938 -7.113 1.00 93.19 220 SER A C 1
ATOM 1849 O O . SER A 1 220 ? -1.046 -13.335 -6.075 1.00 93.19 220 SER A O 1
ATOM 1851 N N . ASN A 1 221 ? -0.439 -14.818 -7.635 1.00 92.25 221 ASN A N 1
ATOM 1852 C CA . ASN A 1 221 ? 0.911 -15.073 -7.136 1.00 92.25 221 ASN A CA 1
ATOM 1853 C C . ASN A 1 221 ? 2.002 -14.393 -7.991 1.00 92.25 221 ASN A C 1
ATOM 1855 O O . ASN A 1 221 ? 3.141 -14.851 -7.995 1.00 92.25 221 ASN A O 1
ATOM 1859 N N . ILE A 1 222 ? 1.655 -13.328 -8.734 1.00 92.94 222 ILE A N 1
ATOM 1860 C CA . ILE A 1 222 ? 2.592 -12.557 -9.574 1.00 92.94 222 ILE A CA 1
ATOM 1861 C C . ILE A 1 222 ? 3.709 -11.932 -8.731 1.00 92.94 222 ILE A C 1
ATOM 1863 O O . ILE A 1 222 ? 4.863 -11.910 -9.159 1.00 92.94 222 ILE A O 1
ATOM 1867 N N . LEU A 1 223 ? 3.389 -11.433 -7.530 1.00 95.19 223 LEU A N 1
ATOM 1868 C CA . LEU A 1 223 ? 4.390 -10.870 -6.628 1.00 95.19 223 LEU A CA 1
ATOM 1869 C C . LEU A 1 223 ? 5.217 -11.991 -5.984 1.00 95.19 223 LEU A C 1
ATOM 1871 O O . LEU A 1 223 ? 4.708 -12.831 -5.244 1.00 95.19 223 LEU A O 1
ATOM 1875 N N . LEU A 1 224 ? 6.522 -11.972 -6.240 1.00 92.62 224 LEU A N 1
ATOM 1876 C CA . LEU A 1 224 ? 7.420 -13.051 -5.843 1.00 92.62 224 LEU A CA 1
ATOM 1877 C C . LEU A 1 224 ? 7.595 -13.147 -4.315 1.00 92.62 224 LEU A C 1
ATOM 1879 O O . LEU A 1 224 ? 7.765 -12.118 -3.650 1.00 92.62 224 LEU A O 1
ATOM 1883 N N . PRO A 1 225 ? 7.701 -14.366 -3.741 1.00 92.00 225 PRO A N 1
ATOM 1884 C CA . PRO A 1 225 ? 7.901 -14.553 -2.302 1.00 92.00 225 PRO A CA 1
ATOM 1885 C C . PRO A 1 225 ? 9.104 -13.810 -1.715 1.00 92.00 225 PRO A C 1
ATOM 1887 O O . PRO A 1 225 ? 9.048 -13.317 -0.590 1.00 92.00 225 PRO A O 1
ATOM 1890 N N . LYS A 1 226 ? 10.185 -13.654 -2.488 1.00 92.31 226 LYS A N 1
ATOM 1891 C CA . LYS A 1 226 ? 11.382 -12.909 -2.067 1.00 92.31 226 LYS A CA 1
ATOM 1892 C C . LYS A 1 226 ? 11.094 -11.458 -1.666 1.00 92.31 226 LYS A C 1
ATOM 1894 O O . LYS A 1 226 ? 11.798 -10.917 -0.815 1.00 92.31 226 LYS A O 1
ATOM 1899 N N . PHE A 1 227 ? 10.054 -10.833 -2.219 1.00 95.19 227 PHE A N 1
ATOM 1900 C CA . PHE A 1 227 ? 9.677 -9.461 -1.874 1.00 95.19 227 PHE A CA 1
ATOM 1901 C C . PHE A 1 227 ? 9.016 -9.360 -0.496 1.00 95.19 227 PHE A C 1
ATOM 1903 O O . PHE A 1 227 ? 9.073 -8.308 0.138 1.00 95.19 227 PHE A O 1
ATOM 1910 N N . TYR A 1 228 ? 8.451 -10.453 0.017 1.00 94.88 228 TYR A N 1
ATOM 1911 C CA . TYR A 1 228 ? 7.968 -10.551 1.397 1.00 94.88 228 TYR A CA 1
ATOM 1912 C C . TYR A 1 228 ? 9.103 -10.776 2.404 1.00 94.88 228 TYR A C 1
ATOM 1914 O O . TYR A 1 228 ? 8.921 -10.527 3.593 1.00 94.88 228 TYR A O 1
ATOM 1922 N N . GLN A 1 229 ? 10.296 -11.160 1.935 1.00 93.25 229 GLN A N 1
ATOM 1923 C CA . GLN A 1 229 ? 11.494 -11.423 2.746 1.00 93.25 229 GLN A CA 1
ATOM 1924 C C . GLN A 1 229 ? 12.419 -10.199 2.888 1.00 93.25 229 GLN A C 1
ATOM 1926 O O . GLN A 1 229 ? 13.526 -10.297 3.435 1.00 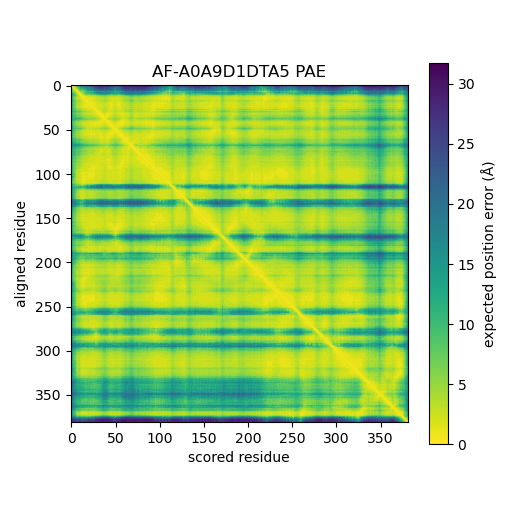93.25 229 GLN A O 1
ATOM 1931 N N . TYR A 1 230 ? 12.030 -9.029 2.367 1.00 91.44 230 TYR A N 1
ATOM 1932 C CA . TYR A 1 230 ? 12.789 -7.795 2.578 1.00 91.44 230 TYR A CA 1
ATOM 1933 C C . TYR A 1 230 ? 12.754 -7.371 4.035 1.00 91.44 230 TYR A C 1
ATOM 1935 O O . TYR A 1 230 ? 11.712 -7.429 4.674 1.00 91.44 230 TYR A O 1
ATOM 1943 N N . ARG A 1 231 ? 13.876 -6.899 4.583 1.00 89.06 231 ARG A N 1
ATOM 1944 C CA . ARG A 1 231 ? 13.925 -6.428 5.977 1.00 89.06 231 ARG A CA 1
ATOM 1945 C C . ARG A 1 231 ? 12.918 -5.289 6.193 1.00 89.06 231 ARG A C 1
ATOM 1947 O O . ARG A 1 231 ? 12.573 -4.584 5.254 1.00 89.06 231 ARG A O 1
ATOM 1954 N N . LEU A 1 232 ? 12.453 -5.077 7.427 1.00 88.62 232 LEU A N 1
ATOM 1955 C CA . LEU A 1 232 ? 11.437 -4.045 7.710 1.00 88.62 232 LEU A CA 1
ATOM 1956 C C . LEU A 1 232 ? 11.881 -2.627 7.323 1.00 88.62 232 LEU A C 1
ATOM 1958 O O . LEU A 1 232 ? 11.053 -1.796 6.991 1.00 88.62 232 LEU A O 1
ATOM 1962 N N . ASN A 1 233 ? 13.184 -2.342 7.353 1.00 86.81 233 ASN A N 1
ATOM 1963 C CA . ASN A 1 233 ? 13.746 -1.070 6.890 1.00 86.81 233 ASN A CA 1
ATOM 1964 C C . ASN A 1 233 ? 13.834 -0.951 5.355 1.00 86.81 233 ASN A C 1
ATOM 1966 O O . ASN A 1 233 ? 14.298 0.067 4.860 1.00 86.81 233 ASN A O 1
ATOM 1970 N N . GLN A 1 234 ? 13.444 -1.994 4.625 1.00 90.00 234 GLN A N 1
ATOM 1971 C CA . GLN A 1 234 ? 13.333 -2.056 3.168 1.00 90.00 234 GLN A CA 1
ATOM 1972 C C . GLN A 1 234 ? 11.871 -2.295 2.745 1.00 90.00 234 GLN A C 1
ATOM 1974 O O . GLN A 1 234 ? 11.620 -2.720 1.620 1.00 90.00 234 GLN A O 1
ATOM 1979 N N . SER A 1 235 ? 10.901 -2.046 3.632 1.00 92.62 235 SER A N 1
ATOM 1980 C CA . SER A 1 235 ? 9.469 -2.219 3.351 1.00 92.62 235 SER A CA 1
ATOM 1981 C C . SER A 1 235 ? 9.015 -1.416 2.132 1.00 92.62 235 SER A C 1
ATOM 1983 O O . SER A 1 235 ? 8.246 -1.928 1.330 1.00 92.62 235 SER A O 1
ATOM 1985 N N . MET A 1 236 ? 9.564 -0.220 1.911 1.00 94.19 236 MET A N 1
ATOM 1986 C CA . MET A 1 236 ? 9.289 0.580 0.712 1.00 94.19 236 MET A CA 1
ATOM 1987 C C . MET A 1 236 ? 9.563 -0.195 -0.589 1.00 94.19 236 MET A C 1
ATOM 1989 O O . MET A 1 236 ? 8.782 -0.118 -1.531 1.00 94.19 236 MET A O 1
ATOM 1993 N N . LYS A 1 237 ? 10.619 -1.021 -0.630 1.00 95.62 237 LYS A N 1
ATOM 1994 C CA . LYS A 1 237 ? 10.925 -1.865 -1.795 1.00 95.62 237 LYS A CA 1
ATOM 1995 C C . LYS A 1 237 ? 9.850 -2.936 -2.029 1.00 95.62 237 LYS A C 1
ATOM 1997 O O . LYS A 1 237 ? 9.527 -3.229 -3.175 1.00 95.62 237 LYS A O 1
ATOM 2002 N N . HIS A 1 238 ? 9.261 -3.486 -0.962 1.00 96.56 238 HIS A N 1
ATOM 2003 C CA . HIS A 1 238 ? 8.094 -4.370 -1.075 1.00 96.56 238 HIS A CA 1
ATOM 2004 C C . HIS A 1 238 ? 6.886 -3.629 -1.662 1.00 96.56 238 HIS A C 1
ATOM 2006 O O . HIS A 1 238 ? 6.229 -4.160 -2.551 1.00 96.56 238 HIS A O 1
ATOM 2012 N N . VAL A 1 239 ? 6.610 -2.408 -1.196 1.00 97.31 239 VAL A N 1
ATOM 2013 C CA . VAL A 1 239 ? 5.461 -1.614 -1.662 1.00 97.31 239 VAL A CA 1
ATOM 2014 C C . VAL A 1 239 ? 5.611 -1.212 -3.133 1.00 97.31 239 VAL A C 1
ATOM 2016 O O . VAL A 1 239 ? 4.659 -1.344 -3.898 1.00 97.31 239 VAL A O 1
ATOM 2019 N N . ILE A 1 240 ? 6.814 -0.822 -3.568 1.00 97.81 240 ILE A N 1
ATOM 2020 C CA . ILE A 1 240 ? 7.112 -0.582 -4.991 1.00 97.81 240 ILE A CA 1
ATOM 2021 C C . ILE A 1 240 ? 6.842 -1.853 -5.808 1.00 97.81 240 ILE A C 1
ATOM 2023 O O . ILE A 1 240 ? 6.123 -1.803 -6.805 1.00 97.81 240 ILE A O 1
ATOM 2027 N N . ALA A 1 241 ? 7.350 -3.007 -5.361 1.00 98.06 241 ALA A N 1
ATOM 2028 C CA . ALA A 1 241 ? 7.127 -4.277 -6.052 1.00 98.06 241 ALA A CA 1
ATOM 2029 C C . ALA A 1 241 ? 5.638 -4.644 -6.126 1.00 98.06 241 ALA A C 1
ATOM 2031 O O . ALA A 1 241 ? 5.176 -5.132 -7.154 1.00 98.06 241 ALA A O 1
ATOM 2032 N N . TYR A 1 242 ? 4.881 -4.373 -5.060 1.00 98.06 242 TYR A N 1
ATOM 2033 C CA . TYR A 1 242 ? 3.435 -4.569 -5.006 1.00 98.06 242 TYR A CA 1
ATOM 2034 C C . TYR A 1 242 ? 2.698 -3.743 -6.069 1.00 98.06 242 TYR A C 1
ATOM 2036 O O . TYR A 1 242 ? 1.885 -4.303 -6.805 1.00 98.06 242 TYR A O 1
ATOM 2044 N N . PHE A 1 243 ? 3.001 -2.446 -6.204 1.00 97.88 243 PHE A N 1
ATOM 2045 C CA . PHE A 1 243 ? 2.349 -1.603 -7.211 1.00 97.88 243 PHE A CA 1
ATOM 2046 C C . PHE A 1 243 ? 2.753 -1.973 -8.643 1.00 97.88 243 PHE A C 1
ATOM 2048 O O . PHE A 1 243 ? 1.882 -2.033 -9.507 1.00 97.88 243 PHE A O 1
ATOM 2055 N N . ILE A 1 244 ? 4.018 -2.330 -8.891 1.00 97.69 244 ILE A N 1
ATOM 2056 C CA . ILE A 1 244 ? 4.436 -2.861 -10.202 1.00 97.69 244 ILE A CA 1
ATOM 2057 C C . ILE A 1 244 ? 3.691 -4.170 -10.514 1.00 97.69 244 ILE A C 1
ATOM 2059 O O . ILE A 1 244 ? 3.193 -4.355 -11.623 1.00 97.69 244 ILE A O 1
ATOM 2063 N N . ALA A 1 245 ? 3.547 -5.067 -9.532 1.00 96.75 245 ALA A N 1
ATOM 2064 C CA . ALA A 1 245 ? 2.810 -6.317 -9.710 1.00 96.75 245 ALA A CA 1
ATOM 2065 C C . ALA A 1 245 ? 1.322 -6.093 -10.023 1.00 96.75 245 ALA A C 1
ATOM 2067 O O . ALA A 1 245 ? 0.743 -6.885 -10.762 1.00 96.75 245 ALA A O 1
ATOM 2068 N N . ILE A 1 246 ? 0.699 -5.030 -9.496 1.00 95.44 246 ILE A N 1
ATOM 2069 C CA . ILE A 1 246 ? -0.670 -4.640 -9.869 1.00 95.44 246 ILE A CA 1
ATOM 2070 C C . ILE A 1 246 ? -0.739 -4.235 -11.341 1.00 95.44 246 ILE A C 1
ATOM 2072 O O . ILE A 1 246 ? -1.622 -4.720 -12.047 1.00 95.44 246 ILE A O 1
ATOM 2076 N N . GLU A 1 247 ? 0.179 -3.387 -11.812 1.00 94.69 247 GLU A N 1
ATOM 2077 C CA . GLU A 1 247 ? 0.203 -2.966 -13.219 1.00 94.69 247 GLU A CA 1
ATOM 2078 C C . GLU A 1 247 ? 0.372 -4.182 -14.145 1.00 94.69 247 GLU A C 1
ATOM 2080 O O . GLU A 1 247 ? -0.408 -4.363 -15.082 1.00 94.69 247 GLU A O 1
ATOM 2085 N N . ILE A 1 248 ? 1.297 -5.093 -13.818 1.00 94.69 248 ILE A N 1
ATOM 2086 C CA . ILE A 1 248 ? 1.478 -6.356 -14.553 1.00 94.69 248 ILE A CA 1
ATOM 2087 C C . ILE A 1 248 ? 0.199 -7.205 -14.510 1.00 94.69 248 ILE A C 1
ATOM 2089 O O . ILE A 1 248 ? -0.250 -7.688 -15.548 1.00 94.69 248 ILE A O 1
ATOM 2093 N N . PHE A 1 249 ? -0.419 -7.375 -13.336 1.00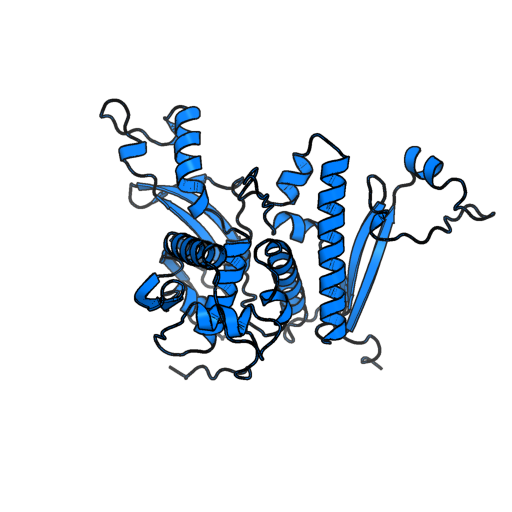 93.00 249 PHE A N 1
ATOM 2094 C CA . PHE A 1 249 ? -1.653 -8.151 -13.175 1.00 93.00 249 PHE A CA 1
ATOM 2095 C C . PHE A 1 249 ? -2.795 -7.609 -14.043 1.00 93.00 249 PHE A C 1
ATOM 2097 O O . PHE A 1 249 ? -3.490 -8.385 -14.695 1.00 93.00 249 PHE A O 1
ATOM 2104 N N . ILE A 1 250 ? -2.982 -6.286 -14.069 1.00 90.31 250 ILE A N 1
ATOM 2105 C CA . ILE A 1 250 ? -4.026 -5.638 -14.871 1.00 90.31 250 ILE A CA 1
ATOM 2106 C C . ILE A 1 250 ? -3.765 -5.846 -16.363 1.00 90.31 250 ILE A C 1
ATOM 2108 O O . ILE A 1 250 ? -4.713 -6.091 -17.109 1.00 90.31 250 ILE A O 1
ATOM 2112 N N . ARG A 1 251 ? -2.507 -5.744 -16.807 1.00 89.75 251 ARG A N 1
ATOM 2113 C CA . ARG A 1 251 ? -2.152 -5.874 -18.227 1.00 89.75 251 ARG A CA 1
ATOM 2114 C C . ARG A 1 251 ? -2.132 -7.319 -18.722 1.00 89.75 251 ARG A C 1
ATOM 2116 O O . ARG A 1 251 ? -2.421 -7.535 -19.891 1.00 89.75 251 ARG A O 1
ATOM 2123 N N . LYS A 1 252 ? -1.891 -8.296 -17.841 1.00 86.94 252 LYS A N 1
ATOM 2124 C CA . LYS A 1 252 ? -2.023 -9.735 -18.137 1.00 86.94 252 LYS A CA 1
ATOM 2125 C C . LYS A 1 252 ? -3.469 -10.253 -18.090 1.00 86.94 252 LYS A C 1
ATOM 2127 O O . LYS A 1 252 ? -3.675 -11.461 -18.172 1.00 86.94 252 LYS A O 1
ATOM 2132 N N . ASP A 1 253 ? -4.475 -9.387 -17.932 1.00 79.81 253 ASP A N 1
ATOM 2133 C CA . ASP A 1 253 ? -5.885 -9.796 -17.939 1.00 79.81 253 ASP A CA 1
ATOM 2134 C C . ASP A 1 253 ? -6.282 -10.343 -19.328 1.00 79.81 253 ASP A C 1
ATOM 2136 O O . ASP A 1 253 ? -6.389 -9.561 -20.274 1.00 79.81 253 ASP A O 1
ATOM 2140 N N . PRO A 1 254 ? -6.566 -11.654 -19.471 1.00 69.62 254 PRO A N 1
ATOM 2141 C CA . PRO A 1 254 ? -6.859 -12.264 -20.770 1.00 69.62 254 PRO A CA 1
ATOM 2142 C C . PRO A 1 254 ? -8.170 -11.760 -21.386 1.00 69.62 254 PRO A C 1
ATOM 2144 O O . PRO A 1 254 ? -8.425 -11.969 -22.570 1.00 69.62 254 PRO A O 1
ATOM 2147 N N . HIS A 1 255 ? -9.032 -11.109 -20.600 1.00 71.38 255 HIS A N 1
ATOM 2148 C CA . HIS A 1 255 ? -10.292 -10.552 -21.086 1.00 71.38 255 HIS A CA 1
ATOM 2149 C C . HIS A 1 255 ? -10.135 -9.169 -21.716 1.00 71.38 255 HIS A C 1
ATOM 2151 O O . HIS A 1 255 ? -11.100 -8.631 -22.263 1.00 71.38 255 HIS A O 1
ATOM 2157 N N . LYS A 1 256 ? -8.943 -8.572 -21.637 1.00 71.19 256 LYS A N 1
ATOM 2158 C CA . LYS A 1 256 ? -8.658 -7.256 -22.192 1.00 71.19 256 LYS A CA 1
ATOM 2159 C C . LYS A 1 256 ? -7.516 -7.358 -23.189 1.00 71.19 256 LYS A C 1
ATOM 2161 O O . LYS A 1 256 ? -6.456 -7.888 -22.888 1.00 71.19 256 LYS A O 1
ATOM 2166 N N . LYS A 1 257 ? -7.725 -6.807 -24.384 1.00 73.00 257 LYS A N 1
ATOM 2167 C CA . LYS A 1 257 ? -6.674 -6.686 -25.397 1.00 73.00 257 LYS A CA 1
ATOM 2168 C C . LYS A 1 257 ? -5.764 -5.517 -25.023 1.00 73.00 257 LYS A C 1
ATOM 2170 O O . LYS A 1 257 ? -6.032 -4.382 -25.407 1.00 73.00 257 LYS A O 1
ATOM 2175 N N . TYR A 1 258 ? -4.746 -5.786 -24.216 1.00 75.88 258 TYR A N 1
ATOM 2176 C CA . TYR A 1 258 ? -3.657 -4.844 -23.973 1.00 75.88 258 TYR A CA 1
ATOM 2177 C C . TYR A 1 258 ? -2.488 -5.120 -24.921 1.00 75.88 258 TYR A C 1
ATOM 2179 O O . TYR A 1 258 ? -2.360 -6.220 -25.452 1.00 75.88 258 TYR A O 1
ATOM 2187 N N . SER A 1 259 ? -1.644 -4.108 -25.131 1.00 79.69 259 SER A N 1
ATOM 2188 C CA . SER A 1 259 ? -0.336 -4.305 -25.763 1.00 79.69 259 SER A CA 1
ATOM 2189 C C . SER A 1 259 ? 0.498 -5.296 -24.941 1.00 79.69 259 SER A C 1
ATOM 2191 O O . SER A 1 259 ? 0.447 -5.267 -23.708 1.00 79.69 259 SER A O 1
ATOM 2193 N N . ASN A 1 260 ? 1.304 -6.119 -25.621 1.00 84.75 260 ASN A N 1
ATOM 2194 C CA . ASN A 1 260 ? 2.267 -7.029 -24.985 1.00 84.75 260 ASN A CA 1
ATOM 2195 C C . ASN A 1 260 ? 3.414 -6.281 -24.293 1.00 84.75 260 ASN A C 1
ATOM 2197 O O . ASN A 1 260 ? 4.225 -6.900 -23.609 1.00 84.75 260 ASN A O 1
ATOM 2201 N N . SER A 1 261 ? 3.491 -4.960 -24.456 1.00 90.81 261 SER A N 1
ATOM 2202 C CA . SER A 1 261 ? 4.441 -4.105 -23.761 1.00 90.81 261 SER A CA 1
ATOM 2203 C C . SER A 1 261 ? 3.792 -2.835 -23.223 1.00 90.81 261 SER A C 1
ATOM 2205 O O . SER A 1 261 ? 2.740 -2.394 -23.703 1.00 90.81 261 SER A O 1
ATOM 2207 N N . PHE A 1 262 ? 4.408 -2.236 -22.205 1.00 93.44 262 PHE A N 1
ATOM 2208 C CA . PHE A 1 262 ? 3.967 -0.952 -21.679 1.00 93.44 262 PHE A CA 1
ATOM 2209 C C . PHE A 1 262 ? 5.063 -0.161 -20.978 1.00 93.44 262 PHE A C 1
ATOM 2211 O O . PHE A 1 262 ? 5.911 -0.729 -20.297 1.00 93.44 262 PHE A O 1
ATOM 2218 N N . MET A 1 263 ? 4.976 1.165 -21.088 1.00 93.75 263 MET A N 1
ATOM 2219 C CA . MET A 1 263 ? 5.763 2.072 -20.260 1.00 93.75 263 MET A CA 1
ATOM 2220 C C . MET A 1 263 ? 5.224 2.054 -18.830 1.00 93.75 263 MET A C 1
ATOM 2222 O O . MET A 1 263 ? 4.033 2.291 -18.603 1.00 93.75 263 MET A O 1
ATOM 2226 N N . LEU A 1 264 ? 6.094 1.758 -17.869 1.00 94.38 264 LEU A N 1
ATOM 2227 C CA . LEU A 1 264 ? 5.802 1.915 -16.454 1.00 94.38 264 LEU A CA 1
ATOM 2228 C C . LEU A 1 264 ? 5.726 3.408 -16.131 1.00 94.38 264 LEU A C 1
ATOM 2230 O O . LEU A 1 264 ? 6.706 4.129 -16.296 1.00 94.38 264 LEU A O 1
ATOM 2234 N N . ASP A 1 265 ? 4.581 3.852 -15.621 1.00 90.38 265 ASP A N 1
ATOM 2235 C CA . ASP A 1 265 ? 4.424 5.211 -15.109 1.00 90.38 265 ASP A CA 1
ATOM 2236 C C . ASP A 1 265 ? 5.140 5.334 -13.758 1.00 90.38 265 ASP A C 1
ATOM 2238 O O . ASP A 1 265 ? 4.594 5.040 -12.687 1.00 90.38 265 ASP A O 1
ATOM 2242 N N . VAL A 1 266 ? 6.410 5.727 -13.833 1.00 90.38 266 VAL A N 1
ATOM 2243 C CA . VAL A 1 266 ? 7.282 5.920 -12.680 1.00 90.38 266 VAL A CA 1
ATOM 2244 C C . VAL A 1 266 ? 6.679 6.964 -11.740 1.00 90.38 266 VAL A C 1
ATOM 2246 O O . VAL A 1 266 ? 6.543 6.690 -10.548 1.00 90.38 266 VAL A O 1
ATOM 2249 N N . ASN A 1 267 ? 6.215 8.103 -12.259 1.00 88.44 267 ASN A N 1
ATOM 2250 C CA . ASN A 1 267 ? 5.607 9.175 -11.464 1.00 88.44 267 ASN A CA 1
ATOM 2251 C C . ASN A 1 267 ? 4.400 8.689 -10.656 1.00 88.44 267 ASN A C 1
ATOM 2253 O O . ASN A 1 267 ? 4.266 9.025 -9.475 1.00 88.44 267 ASN A O 1
ATOM 2257 N N . SER A 1 268 ? 3.572 7.817 -11.235 1.00 90.69 268 SER A N 1
ATOM 2258 C CA . SER A 1 268 ? 2.484 7.172 -10.498 1.00 90.69 268 SER A CA 1
ATOM 2259 C C . SER A 1 268 ? 2.992 6.358 -9.303 1.00 90.69 268 SER A C 1
ATOM 2261 O O . SER A 1 268 ? 2.412 6.435 -8.221 1.00 90.69 268 SER A O 1
ATOM 2263 N N . ILE A 1 269 ? 4.103 5.623 -9.431 1.00 93.94 269 ILE A N 1
ATOM 2264 C CA . ILE A 1 269 ? 4.714 4.907 -8.295 1.00 93.94 269 ILE A CA 1
ATOM 2265 C C . ILE A 1 269 ? 5.159 5.888 -7.201 1.00 93.94 269 ILE A C 1
ATOM 2267 O O . ILE A 1 269 ? 4.894 5.645 -6.023 1.00 93.94 269 ILE A O 1
ATOM 2271 N N . PHE A 1 270 ? 5.769 7.019 -7.565 1.00 92.12 270 PHE A N 1
ATOM 2272 C CA . PHE A 1 270 ? 6.173 8.049 -6.599 1.00 92.12 270 PHE A CA 1
ATOM 2273 C C . PHE A 1 270 ? 4.980 8.660 -5.848 1.00 92.12 270 PHE A C 1
ATOM 2275 O O . PHE A 1 270 ? 5.092 8.975 -4.663 1.00 92.12 270 PHE A O 1
ATOM 2282 N N . GLN A 1 271 ? 3.827 8.798 -6.499 1.00 91.88 271 GLN A N 1
ATOM 2283 C CA . GLN A 1 271 ? 2.599 9.272 -5.854 1.00 91.88 271 GLN A CA 1
ATOM 2284 C C . GLN A 1 271 ? 1.972 8.216 -4.931 1.00 91.88 271 GLN A C 1
ATOM 2286 O O . GLN A 1 271 ? 1.379 8.562 -3.911 1.00 91.88 271 GLN A O 1
ATOM 2291 N N . LYS A 1 272 ? 2.117 6.930 -5.273 1.00 93.62 272 LYS A N 1
ATOM 2292 C CA . LYS A 1 272 ? 1.482 5.804 -4.571 1.00 93.62 272 LYS A CA 1
ATOM 2293 C C . LYS A 1 272 ? 2.246 5.307 -3.344 1.00 93.62 272 LYS A C 1
ATOM 2295 O O . LYS A 1 272 ? 1.649 4.704 -2.456 1.00 93.62 272 LYS A O 1
ATOM 2300 N N . VAL A 1 273 ? 3.560 5.510 -3.302 1.00 94.12 273 VAL A N 1
ATOM 2301 C CA . VAL A 1 273 ? 4.441 4.991 -2.246 1.00 94.12 273 VAL A CA 1
ATOM 2302 C C . VAL A 1 273 ? 4.750 6.085 -1.228 1.00 94.12 273 VAL A C 1
ATOM 2304 O O . VAL A 1 273 ? 5.158 7.185 -1.600 1.00 94.12 273 VAL A O 1
ATOM 2307 N N . HIS A 1 274 ? 4.610 5.789 0.067 1.00 92.44 274 HIS A N 1
ATOM 2308 C CA . HIS A 1 274 ? 4.930 6.755 1.122 1.00 92.44 274 HIS A CA 1
ATOM 2309 C C . HIS A 1 274 ? 6.426 6.861 1.392 1.00 92.44 274 HIS A C 1
ATOM 2311 O O . HIS A 1 274 ? 7.146 5.860 1.479 1.00 92.44 274 HIS A O 1
ATOM 2317 N N . TYR A 1 275 ? 6.876 8.093 1.622 1.00 87.69 275 TYR A N 1
ATOM 2318 C CA . TYR A 1 275 ? 8.224 8.362 2.096 1.00 87.69 275 TYR A CA 1
ATOM 2319 C C . TYR A 1 275 ? 8.309 8.138 3.607 1.00 87.69 275 TYR A C 1
ATOM 2321 O O . TYR A 1 275 ? 7.652 8.815 4.397 1.00 87.69 275 TYR A O 1
ATOM 2329 N N . GLU A 1 276 ? 9.157 7.201 4.030 1.00 82.38 276 GLU A N 1
ATOM 2330 C CA . GLU A 1 276 ? 9.345 6.890 5.446 1.00 82.38 276 GLU A CA 1
ATOM 2331 C C . GLU A 1 276 ? 10.814 6.930 5.840 1.00 82.38 276 GLU A C 1
ATOM 2333 O O . GLU A 1 276 ? 11.639 6.138 5.384 1.00 82.38 276 GLU A O 1
ATOM 2338 N N . THR A 1 277 ? 11.139 7.836 6.759 1.00 73.62 277 THR A N 1
ATOM 2339 C CA . THR A 1 277 ? 12.477 7.934 7.344 1.00 73.62 277 THR A CA 1
ATOM 2340 C C . THR A 1 277 ? 12.512 7.325 8.738 1.00 73.62 277 THR A C 1
ATOM 2342 O O . THR A 1 277 ? 11.501 7.239 9.437 1.00 73.62 277 THR A O 1
ATOM 2345 N N . ARG A 1 278 ? 13.716 6.972 9.205 1.00 69.00 278 ARG A N 1
ATOM 2346 C CA . ARG A 1 278 ? 13.924 6.541 10.598 1.00 69.00 278 ARG A CA 1
ATOM 2347 C C . ARG A 1 278 ? 13.487 7.600 11.616 1.00 69.00 278 ARG A C 1
ATOM 2349 O O . ARG A 1 278 ? 13.037 7.229 12.692 1.00 69.00 278 ARG A O 1
ATOM 2356 N N . LYS A 1 279 ? 13.611 8.885 11.267 1.00 71.56 279 LYS A N 1
ATOM 2357 C CA . LYS A 1 279 ? 13.206 10.021 12.107 1.00 71.56 279 LYS A CA 1
ATOM 2358 C C . LYS A 1 279 ? 11.694 10.271 12.086 1.00 71.56 279 LYS A C 1
ATOM 2360 O O . LYS A 1 279 ? 11.181 10.977 12.940 1.00 71.56 279 LYS A O 1
ATOM 2365 N N . GLY A 1 280 ? 10.971 9.672 11.138 1.00 69.75 280 GLY A N 1
ATOM 2366 C CA . GLY A 1 280 ? 9.529 9.844 10.984 1.00 69.75 280 GLY A CA 1
ATOM 2367 C C . GLY A 1 280 ? 9.100 11.186 10.394 1.00 69.75 280 GLY 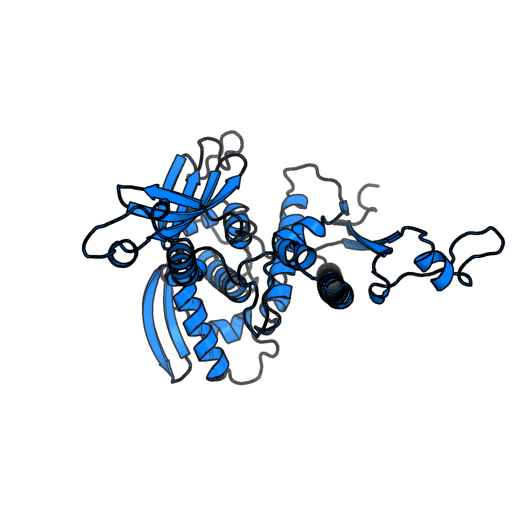A C 1
ATOM 2368 O O . GLY A 1 280 ? 7.912 11.497 10.409 1.00 69.75 280 GLY A O 1
ATOM 2369 N N . GLU A 1 281 ? 10.043 11.951 9.851 1.00 69.62 281 GLU A N 1
ATOM 2370 C CA . GLU A 1 281 ? 9.763 13.165 9.088 1.00 69.62 281 GLU A CA 1
ATOM 2371 C C . GLU A 1 281 ? 8.931 12.813 7.845 1.00 69.62 281 GLU A C 1
ATOM 2373 O O . GLU A 1 281 ? 9.270 11.865 7.131 1.00 69.62 281 GLU A O 1
ATOM 2378 N N . CYS A 1 282 ? 7.860 13.575 7.596 1.00 75.19 282 CYS A N 1
ATOM 2379 C CA . CYS A 1 282 ? 6.952 13.415 6.450 1.00 75.19 282 CYS A CA 1
ATOM 2380 C C . CYS A 1 282 ? 6.245 12.044 6.350 1.00 75.19 282 CYS A C 1
ATOM 2382 O O . CYS A 1 282 ? 5.838 11.644 5.262 1.00 75.19 282 CYS A O 1
ATOM 2384 N N . LYS A 1 283 ? 6.056 11.334 7.471 1.00 83.44 283 LYS A N 1
ATOM 2385 C CA . LYS A 1 283 ? 5.238 10.109 7.512 1.00 83.44 283 LYS A CA 1
ATOM 2386 C C . LYS A 1 283 ? 3.834 10.344 6.952 1.00 83.44 283 LYS A C 1
ATOM 2388 O O . LYS A 1 283 ? 3.201 11.334 7.307 1.00 83.44 283 LYS A O 1
ATOM 2393 N N . GLY A 1 284 ? 3.368 9.413 6.123 1.00 84.50 284 GLY A N 1
ATOM 2394 C CA . GLY A 1 284 ? 2.046 9.449 5.489 1.00 84.50 284 GLY A CA 1
ATOM 2395 C C . GLY A 1 284 ? 1.934 10.348 4.257 1.00 84.50 284 GLY A C 1
ATOM 2396 O O . GLY A 1 284 ? 0.870 10.401 3.644 1.00 84.50 284 GLY A O 1
ATOM 2397 N N . TYR A 1 285 ? 3.026 11.004 3.854 1.00 90.50 285 TYR A N 1
ATOM 2398 C CA . TYR A 1 285 ? 3.111 11.714 2.580 1.00 90.50 285 TYR A CA 1
ATOM 2399 C C . TYR A 1 285 ? 3.792 10.843 1.520 1.00 90.50 285 TYR A C 1
ATOM 2401 O O . TYR A 1 285 ? 4.678 10.038 1.824 1.00 90.50 285 TYR A O 1
ATOM 2409 N N . SER A 1 286 ? 3.367 10.996 0.267 1.00 91.69 286 SER A N 1
ATOM 2410 C CA . SER A 1 286 ? 3.958 10.277 -0.869 1.00 91.69 286 SER A CA 1
ATOM 2411 C C . SER A 1 286 ? 5.419 10.674 -1.127 1.00 91.69 286 SER A C 1
ATOM 2413 O O . SER A 1 286 ? 5.865 11.755 -0.722 1.00 91.69 286 SER A O 1
ATOM 2415 N N . LEU A 1 287 ? 6.167 9.822 -1.839 1.00 90.81 287 LEU A N 1
ATOM 2416 C CA . LEU A 1 287 ? 7.498 10.170 -2.344 1.00 90.81 287 LEU A CA 1
ATOM 2417 C C . LEU A 1 287 ? 7.438 11.425 -3.218 1.00 90.81 287 LEU A C 1
ATOM 2419 O O . LEU A 1 287 ? 8.285 12.295 -3.046 1.00 90.81 287 LEU A O 1
ATOM 2423 N N . ALA A 1 288 ? 6.429 11.550 -4.085 1.00 88.69 288 ALA A N 1
ATOM 2424 C CA . ALA A 1 288 ? 6.230 12.727 -4.932 1.00 88.69 288 ALA A CA 1
ATOM 2425 C C . ALA A 1 288 ? 6.126 14.014 -4.095 1.00 88.69 288 ALA A C 1
ATOM 2427 O O . ALA A 1 288 ? 6.949 14.915 -4.241 1.00 88.69 288 ALA A O 1
ATOM 2428 N N . SER A 1 289 ? 5.224 14.039 -3.103 1.00 85.00 289 SER A N 1
ATOM 2429 C CA . SER A 1 289 ? 5.060 15.188 -2.198 1.00 85.00 289 SER A CA 1
ATOM 2430 C C . SER A 1 289 ? 6.361 15.561 -1.480 1.00 85.00 289 SER A C 1
ATOM 2432 O O . SER A 1 289 ? 6.622 16.734 -1.216 1.00 85.00 289 SER A O 1
ATOM 2434 N N . LYS A 1 290 ? 7.199 14.570 -1.148 1.00 82.69 290 LYS A N 1
ATOM 2435 C CA . LYS A 1 290 ? 8.496 14.836 -0.526 1.00 82.69 290 LYS A CA 1
ATOM 2436 C C . LYS A 1 290 ? 9.530 15.365 -1.518 1.00 82.69 290 LYS A C 1
ATOM 2438 O O . LYS A 1 290 ? 10.310 16.238 -1.139 1.00 82.69 290 LYS A O 1
ATOM 2443 N N . LEU A 1 291 ? 9.563 14.828 -2.736 1.00 83.44 291 LEU A N 1
ATOM 2444 C CA . LEU A 1 291 ? 10.484 15.259 -3.785 1.00 83.44 291 LEU A CA 1
ATOM 2445 C C . LEU A 1 291 ? 10.275 16.727 -4.152 1.00 83.44 291 LEU A C 1
ATOM 2447 O O . LEU A 1 291 ? 11.262 17.445 -4.312 1.00 83.44 291 LEU A O 1
ATOM 2451 N N . ASP A 1 292 ? 9.022 17.170 -4.200 1.00 76.12 292 ASP A N 1
ATOM 2452 C CA . ASP A 1 292 ? 8.667 18.572 -4.438 1.00 76.12 292 ASP A CA 1
ATOM 2453 C C . ASP A 1 292 ? 9.062 19.467 -3.254 1.00 76.12 292 ASP A C 1
ATOM 2455 O O . ASP A 1 292 ? 9.484 20.605 -3.431 1.00 76.12 292 ASP A O 1
ATOM 2459 N N . GLY A 1 293 ? 8.998 18.931 -2.031 1.00 67.44 293 GLY A N 1
ATOM 2460 C CA . GLY A 1 293 ? 9.352 19.645 -0.803 1.00 67.44 293 GLY A CA 1
ATOM 2461 C C . GLY A 1 293 ? 10.846 19.666 -0.445 1.00 67.44 293 GLY A C 1
ATOM 2462 O O . GLY A 1 293 ? 11.210 20.234 0.592 1.00 67.44 293 GLY A O 1
ATOM 2463 N N . PHE A 1 294 ? 11.737 19.029 -1.215 1.00 71.50 294 PHE A N 1
ATOM 2464 C CA . PHE A 1 294 ? 13.176 19.087 -0.933 1.00 71.50 294 PHE A CA 1
ATOM 2465 C C . PHE A 1 294 ? 13.761 20.444 -1.333 1.00 71.50 294 PHE A C 1
ATOM 2467 O O . PHE A 1 294 ? 13.871 20.762 -2.510 1.00 71.50 294 PHE A O 1
ATOM 2474 N N . LYS A 1 295 ? 14.256 21.196 -0.340 1.00 68.38 295 LYS A N 1
ATOM 2475 C CA . LYS A 1 295 ? 15.010 22.440 -0.573 1.00 68.38 295 LYS A CA 1
ATOM 2476 C C . LYS A 1 295 ? 16.369 22.210 -1.245 1.00 68.38 295 LYS A C 1
ATOM 2478 O O . LYS A 1 295 ? 16.888 23.120 -1.874 1.00 68.38 295 LYS A O 1
ATOM 2483 N N . SER A 1 296 ? 16.968 21.024 -1.082 1.00 73.62 296 SER A N 1
ATOM 2484 C CA . SER A 1 296 ? 18.281 20.700 -1.648 1.00 73.62 296 SER A CA 1
ATOM 2485 C C . SER A 1 296 ? 18.193 19.636 -2.744 1.00 73.62 296 SER A C 1
ATOM 2487 O O . SER A 1 296 ? 17.737 18.509 -2.517 1.00 73.62 296 SER A O 1
ATOM 2489 N N . LEU A 1 297 ? 18.703 19.988 -3.927 1.00 76.00 297 LEU A N 1
ATOM 2490 C CA . LEU A 1 297 ? 18.753 19.118 -5.103 1.00 76.00 297 LEU A CA 1
ATOM 2491 C C . LEU A 1 297 ? 19.461 17.768 -4.842 1.00 76.00 297 LEU A C 1
ATOM 2493 O O . LEU A 1 297 ? 18.917 16.739 -5.249 1.00 76.00 297 LEU A O 1
ATOM 2497 N N . PRO A 1 298 ? 20.580 17.687 -4.084 1.00 80.56 298 PRO A N 1
ATOM 2498 C CA . PRO A 1 298 ? 21.254 16.406 -3.840 1.00 80.56 298 PRO A CA 1
ATOM 2499 C C . PRO A 1 298 ? 20.386 15.366 -3.115 1.00 80.56 298 PRO A C 1
ATOM 2501 O O . PRO A 1 298 ? 20.427 14.178 -3.438 1.00 80.56 298 PRO A O 1
ATOM 2504 N N . ASN A 1 299 ? 19.564 15.792 -2.148 1.00 79.44 299 ASN A N 1
ATOM 2505 C CA . ASN A 1 299 ? 18.685 14.880 -1.409 1.00 79.44 299 ASN A CA 1
ATOM 2506 C C . ASN A 1 299 ? 17.510 14.396 -2.270 1.00 79.44 299 ASN A C 1
ATOM 2508 O O . ASN A 1 299 ? 17.125 13.222 -2.177 1.00 79.44 299 ASN A O 1
ATOM 2512 N N . LYS A 1 300 ? 16.988 15.279 -3.135 1.00 83.31 300 LYS A N 1
ATOM 2513 C CA . LYS A 1 300 ? 15.966 14.950 -4.136 1.00 83.31 300 LYS A CA 1
ATOM 2514 C C . LYS A 1 300 ? 16.485 13.863 -5.077 1.00 83.31 300 LYS A C 1
ATOM 2516 O O . LYS A 1 300 ? 15.914 12.773 -5.123 1.00 83.31 300 LYS A O 1
ATOM 2521 N N . LEU A 1 301 ? 17.634 14.107 -5.708 1.00 84.31 301 LEU A N 1
ATOM 2522 C CA . LEU A 1 301 ? 18.258 13.169 -6.644 1.00 84.31 301 LEU A CA 1
ATOM 2523 C C . LEU A 1 301 ? 18.624 11.838 -5.981 1.00 84.31 301 LEU A C 1
ATOM 2525 O O . LEU A 1 301 ? 18.389 10.780 -6.557 1.00 84.31 301 LEU A O 1
ATOM 2529 N N . ARG A 1 302 ? 19.128 11.848 -4.741 1.00 85.94 302 ARG A N 1
ATOM 2530 C CA . ARG A 1 302 ? 19.429 10.608 -4.007 1.00 85.94 302 ARG A CA 1
ATOM 2531 C C . ARG A 1 302 ? 18.189 9.734 -3.808 1.00 85.94 302 ARG A C 1
ATOM 2533 O O . ARG A 1 302 ? 18.261 8.518 -3.985 1.00 85.94 302 ARG A O 1
ATOM 2540 N N . THR A 1 303 ? 17.071 10.340 -3.412 1.00 86.62 303 THR A N 1
ATOM 2541 C CA . THR A 1 303 ? 15.808 9.620 -3.168 1.00 86.62 303 THR A CA 1
ATOM 2542 C C . THR A 1 303 ? 15.224 9.086 -4.473 1.00 86.62 303 THR A C 1
ATOM 2544 O O . THR A 1 303 ? 14.784 7.934 -4.525 1.00 86.62 303 THR A O 1
ATOM 2547 N N . TYR A 1 304 ? 15.289 9.898 -5.528 1.00 89.00 304 TYR A N 1
ATOM 2548 C CA . TYR A 1 304 ? 14.874 9.530 -6.875 1.00 89.00 304 TYR A CA 1
ATOM 2549 C C . TYR A 1 304 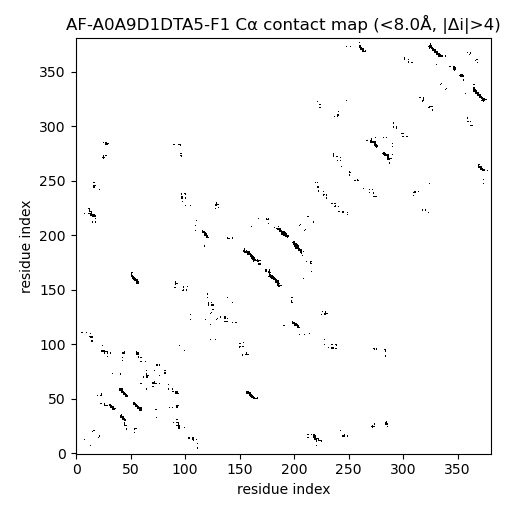? 15.668 8.320 -7.394 1.00 89.00 304 TYR A C 1
ATOM 2551 O O . TYR A 1 304 ? 15.097 7.245 -7.582 1.00 89.00 304 TYR A O 1
ATOM 2559 N N . LYS A 1 305 ? 17.005 8.423 -7.448 1.00 90.06 305 LYS A N 1
ATOM 2560 C CA . LYS A 1 305 ? 17.925 7.344 -7.865 1.00 90.06 305 LYS A CA 1
ATOM 2561 C C . LYS A 1 305 ? 17.725 6.046 -7.096 1.00 90.06 305 LYS A C 1
ATOM 2563 O O . LYS A 1 305 ? 17.698 4.967 -7.683 1.00 90.06 305 LYS A O 1
ATOM 2568 N N . MET A 1 306 ? 17.585 6.127 -5.771 1.00 90.62 306 MET A N 1
ATOM 2569 C CA . MET A 1 306 ? 17.355 4.943 -4.938 1.00 90.62 306 MET A CA 1
ATOM 2570 C C . MET A 1 306 ? 16.066 4.215 -5.344 1.00 90.62 306 MET A C 1
ATOM 2572 O O . MET A 1 306 ? 16.053 2.987 -5.410 1.00 90.62 306 MET A O 1
ATOM 2576 N N . THR A 1 307 ? 14.996 4.962 -5.615 1.00 91.62 307 THR A N 1
ATOM 2577 C CA . THR A 1 307 ? 13.698 4.400 -6.007 1.00 91.62 307 THR A CA 1
ATOM 2578 C C . THR A 1 307 ? 13.781 3.750 -7.386 1.00 91.62 307 THR A C 1
ATOM 2580 O O . THR A 1 307 ? 13.356 2.609 -7.542 1.00 91.62 307 THR A O 1
ATOM 2583 N N . LEU A 1 308 ? 14.426 4.405 -8.354 1.00 93.69 308 LEU A N 1
ATOM 2584 C CA . LEU A 1 308 ? 14.659 3.853 -9.693 1.00 93.69 308 LEU A CA 1
ATOM 2585 C C . LEU A 1 308 ? 15.513 2.583 -9.658 1.00 93.69 308 LEU A C 1
ATOM 2587 O O . LEU A 1 308 ? 15.190 1.591 -10.308 1.00 93.69 308 LEU A O 1
ATOM 2591 N N . LYS A 1 309 ? 16.558 2.564 -8.824 1.00 93.88 309 LYS A N 1
ATOM 2592 C CA . LYS A 1 309 ? 17.361 1.361 -8.583 1.00 93.88 309 LYS A CA 1
ATOM 2593 C C . LYS A 1 309 ? 16.514 0.219 -8.024 1.00 93.88 309 LYS A C 1
ATOM 2595 O O . LYS A 1 309 ? 16.681 -0.923 -8.441 1.00 93.88 309 LYS A O 1
ATOM 2600 N N . TYR A 1 310 ? 15.588 0.506 -7.107 1.00 95.44 310 TYR A N 1
ATOM 2601 C CA . TYR A 1 310 ? 14.656 -0.508 -6.615 1.00 95.44 310 TYR A CA 1
ATOM 2602 C C . TYR A 1 310 ? 13.736 -1.029 -7.711 1.00 95.44 310 TYR A C 1
ATOM 2604 O O . TYR A 1 310 ? 13.585 -2.245 -7.793 1.00 95.44 310 TYR A O 1
ATOM 2612 N N . ILE A 1 311 ? 13.168 -0.152 -8.545 1.00 96.94 311 ILE A N 1
ATOM 2613 C CA . ILE A 1 311 ? 12.339 -0.545 -9.694 1.00 96.94 311 ILE A CA 1
ATOM 2614 C C . ILE A 1 311 ? 13.134 -1.477 -10.614 1.00 96.94 311 ILE A C 1
ATOM 2616 O O . ILE A 1 311 ? 12.689 -2.592 -10.867 1.00 96.94 311 ILE A O 1
ATOM 2620 N N . ASN A 1 312 ? 14.342 -1.081 -11.017 1.00 96.56 312 ASN A N 1
ATOM 2621 C CA . ASN A 1 312 ? 15.210 -1.883 -11.878 1.00 96.56 312 ASN A CA 1
ATOM 2622 C C . ASN A 1 312 ? 15.514 -3.271 -11.284 1.00 96.56 312 ASN A C 1
ATOM 2624 O O . ASN A 1 312 ? 15.336 -4.289 -11.943 1.00 96.56 312 ASN A O 1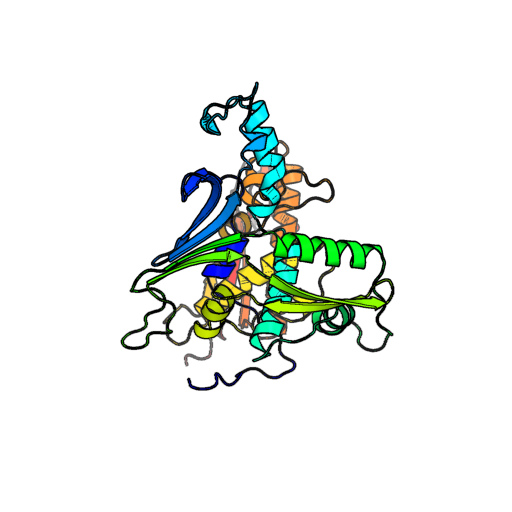
ATOM 2628 N N . GLU A 1 313 ? 15.905 -3.333 -10.005 1.00 96.62 313 GLU A N 1
ATOM 2629 C CA . GLU A 1 313 ? 16.158 -4.605 -9.312 1.00 96.62 313 GLU A CA 1
ATOM 2630 C C . GLU A 1 313 ? 14.900 -5.494 -9.244 1.00 96.62 313 GLU A C 1
ATOM 2632 O O . GLU A 1 313 ? 14.996 -6.713 -9.355 1.00 96.62 313 GLU A O 1
ATOM 2637 N N . ILE A 1 314 ? 13.717 -4.899 -9.058 1.00 97.69 314 ILE A N 1
ATOM 2638 C CA . ILE A 1 314 ? 12.436 -5.619 -9.026 1.00 97.69 314 ILE A CA 1
ATOM 2639 C C . ILE A 1 314 ? 12.076 -6.172 -10.411 1.00 97.69 314 ILE A C 1
ATOM 2641 O O . ILE A 1 314 ? 11.609 -7.307 -10.501 1.00 97.69 314 ILE A O 1
ATOM 2645 N N . LEU A 1 315 ? 12.290 -5.403 -11.481 1.00 97.75 315 LEU A N 1
ATOM 2646 C CA . LEU A 1 315 ? 12.018 -5.849 -12.849 1.00 97.75 315 LEU A CA 1
ATOM 2647 C C . LEU A 1 315 ? 12.948 -6.995 -13.256 1.00 97.75 315 LEU A C 1
ATOM 2649 O O . LEU A 1 315 ? 12.461 -8.017 -13.737 1.00 97.75 315 LEU A O 1
ATOM 2653 N N . ALA A 1 316 ? 14.243 -6.901 -12.944 1.00 97.31 316 ALA A N 1
ATOM 2654 C CA . ALA A 1 316 ? 15.191 -8.000 -13.139 1.00 97.31 316 ALA A CA 1
ATOM 2655 C C . ALA A 1 316 ? 14.753 -9.282 -12.406 1.00 97.31 316 ALA A C 1
ATOM 2657 O O . ALA A 1 316 ? 14.831 -10.388 -12.945 1.00 97.31 316 ALA A O 1
ATOM 2658 N N . ASP A 1 317 ? 14.224 -9.138 -11.189 1.00 97.19 317 ASP A N 1
ATOM 2659 C CA . ASP A 1 317 ? 13.681 -10.258 -10.424 1.00 97.19 317 ASP A CA 1
ATOM 2660 C C . ASP A 1 317 ? 12.432 -10.872 -11.079 1.00 97.19 317 ASP A C 1
ATOM 2662 O O . ASP A 1 317 ? 12.278 -12.097 -11.076 1.00 97.19 317 ASP A O 1
ATOM 2666 N N . PHE A 1 318 ? 11.556 -10.050 -11.665 1.00 96.69 318 PHE A N 1
ATOM 2667 C CA . PHE A 1 318 ? 10.400 -10.527 -12.424 1.00 96.69 318 PHE A CA 1
ATOM 2668 C C . PHE A 1 318 ? 10.794 -11.245 -13.720 1.00 96.69 318 PHE A C 1
ATOM 2670 O O . PHE A 1 318 ? 10.181 -12.269 -14.021 1.00 96.69 318 PHE A O 1
ATOM 2677 N N . VAL A 1 319 ? 11.821 -10.780 -14.441 1.00 96.62 319 VAL A N 1
ATOM 2678 C CA . VAL A 1 319 ? 12.378 -11.479 -15.617 1.00 96.62 319 VAL A CA 1
ATOM 2679 C C . VAL A 1 319 ? 12.950 -12.833 -15.213 1.00 96.62 319 VAL A C 1
ATOM 2681 O O . VAL A 1 319 ? 12.576 -13.866 -15.767 1.00 96.62 319 VAL A O 1
ATOM 2684 N N . SER A 1 320 ? 13.794 -12.863 -14.177 1.00 95.25 320 SER A N 1
ATOM 2685 C CA . SER A 1 320 ? 14.409 -14.101 -13.682 1.00 95.25 320 SER A CA 1
ATOM 2686 C C . SER A 1 320 ? 13.368 -15.154 -13.273 1.00 95.25 320 SER A C 1
ATOM 2688 O O . SER A 1 320 ? 13.603 -16.355 -13.420 1.00 95.25 320 SER A O 1
ATOM 2690 N N . ASN A 1 321 ? 12.193 -14.722 -12.799 1.00 91.81 321 ASN A N 1
ATOM 2691 C CA . ASN A 1 321 ? 11.084 -15.611 -12.453 1.00 91.81 321 ASN A CA 1
ATOM 2692 C C . ASN A 1 321 ? 10.081 -15.858 -13.593 1.00 91.81 321 ASN A C 1
ATOM 2694 O O . ASN A 1 321 ? 9.105 -16.575 -13.386 1.00 91.81 321 ASN A O 1
ATOM 2698 N N . LYS A 1 322 ? 10.305 -15.292 -14.785 1.00 92.31 322 LYS A N 1
ATOM 2699 C CA . LYS A 1 322 ? 9.390 -15.357 -15.938 1.00 92.31 322 LYS A CA 1
ATOM 2700 C C . LYS A 1 322 ? 8.002 -14.762 -15.655 1.00 92.31 322 LYS A C 1
ATOM 2702 O O . LYS A 1 322 ? 7.012 -15.137 -16.283 1.00 92.31 322 LYS A O 1
ATOM 2707 N N . THR A 1 323 ? 7.907 -13.833 -14.702 1.00 92.38 323 THR A N 1
ATOM 2708 C CA . THR A 1 323 ? 6.683 -13.056 -14.453 1.00 92.38 323 THR A CA 1
ATOM 2709 C C . THR A 1 323 ? 6.423 -12.082 -15.600 1.00 92.38 323 THR A C 1
ATOM 2711 O O . THR A 1 323 ? 5.270 -11.877 -15.981 1.00 92.38 323 THR A O 1
ATOM 2714 N N . ILE A 1 324 ? 7.490 -11.518 -16.162 1.00 94.88 324 ILE A N 1
ATOM 2715 C CA . ILE A 1 324 ? 7.521 -10.750 -17.412 1.00 94.88 324 ILE A CA 1
ATOM 2716 C C . ILE A 1 324 ? 8.565 -11.391 -18.333 1.00 94.88 324 ILE A C 1
ATOM 2718 O O . ILE A 1 324 ? 9.391 -12.174 -17.859 1.00 94.88 324 ILE A O 1
ATOM 2722 N N . TYR A 1 325 ? 8.506 -11.089 -19.626 1.00 94.44 325 TYR A N 1
ATOM 2723 C CA . TYR A 1 325 ? 9.478 -11.584 -20.595 1.00 94.44 325 TYR A CA 1
ATOM 2724 C C . TYR A 1 325 ? 10.810 -10.847 -20.461 1.00 94.44 325 TYR A C 1
ATOM 2726 O O . TYR A 1 325 ? 11.836 -11.485 -20.243 1.00 94.44 325 TYR A O 1
ATOM 2734 N N . ASP A 1 326 ? 10.769 -9.517 -20.546 1.00 96.25 326 ASP A N 1
ATOM 2735 C CA . ASP A 1 326 ? 11.945 -8.653 -20.461 1.00 96.25 326 ASP A CA 1
ATOM 2736 C C . ASP A 1 326 ? 11.546 -7.218 -20.076 1.00 96.25 326 ASP A C 1
ATOM 2738 O O . ASP A 1 326 ? 10.354 -6.905 -19.954 1.00 96.25 326 ASP A O 1
ATOM 2742 N N . TYR A 1 327 ? 12.523 -6.334 -19.895 1.00 96.81 327 TYR A N 1
ATOM 2743 C CA . TYR A 1 327 ? 12.304 -4.897 -19.795 1.00 96.81 327 TYR A CA 1
ATOM 2744 C C . TYR A 1 327 ? 13.496 -4.096 -20.336 1.00 96.81 327 TYR A C 1
ATOM 2746 O O . TYR A 1 327 ? 14.648 -4.493 -20.207 1.00 96.81 327 TYR A O 1
ATOM 2754 N N .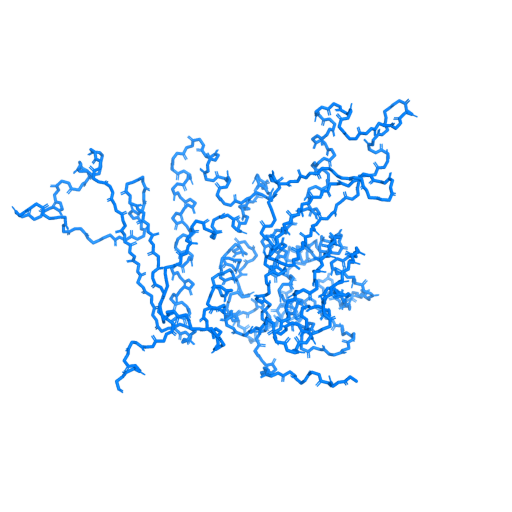 GLU A 1 328 ? 13.210 -2.918 -20.878 1.00 94.81 328 GLU A N 1
ATOM 2755 C CA . GLU A 1 328 ? 14.206 -1.936 -21.300 1.00 94.81 328 GLU A CA 1
ATOM 2756 C C . GLU A 1 328 ? 14.191 -0.723 -20.373 1.00 94.81 328 GLU A C 1
ATOM 2758 O O . GLU A 1 328 ? 13.136 -0.272 -19.913 1.00 94.81 328 GLU A O 1
ATOM 2763 N N . VAL A 1 329 ? 15.378 -0.168 -20.139 1.00 93.62 329 VAL A N 1
ATOM 2764 C CA . VAL A 1 329 ? 15.570 1.108 -19.451 1.00 93.62 329 VAL A CA 1
ATOM 2765 C C . VAL A 1 329 ? 15.848 2.161 -20.517 1.00 93.62 329 VAL A C 1
ATOM 2767 O O . VAL A 1 329 ? 16.835 2.056 -21.239 1.00 93.62 329 VAL A O 1
ATOM 2770 N N . LYS A 1 330 ? 14.963 3.149 -20.635 1.00 91.62 330 LYS A N 1
ATOM 2771 C CA . LYS A 1 330 ? 15.087 4.262 -21.578 1.00 91.62 330 LYS A CA 1
ATOM 2772 C C . LYS A 1 330 ? 15.524 5.505 -20.829 1.00 91.62 330 LYS A C 1
ATOM 2774 O O . LYS A 1 330 ? 14.963 5.791 -19.774 1.00 91.62 330 LYS A O 1
ATOM 2779 N N . TYR A 1 331 ? 16.509 6.201 -21.374 1.00 88.88 331 TYR A N 1
ATOM 2780 C CA . TYR A 1 331 ? 17.025 7.443 -20.824 1.00 88.88 331 TYR A CA 1
ATOM 2781 C C . TYR A 1 331 ? 16.585 8.583 -21.725 1.00 88.88 331 TYR A C 1
ATOM 2783 O O . TYR A 1 331 ? 16.886 8.571 -22.916 1.00 88.88 331 TYR A O 1
ATOM 2791 N N . ASP A 1 332 ? 15.870 9.530 -21.136 1.00 87.75 332 ASP A N 1
ATOM 2792 C CA . ASP A 1 332 ? 15.465 10.767 -21.788 1.00 87.75 332 ASP A CA 1
ATOM 2793 C C . ASP A 1 332 ? 16.348 11.872 -21.200 1.00 87.75 332 ASP A C 1
ATOM 2795 O O . ASP A 1 332 ? 16.535 11.911 -19.982 1.00 87.75 332 ASP A O 1
ATOM 2799 N N . TYR A 1 333 ? 16.950 12.725 -22.027 1.00 88.06 333 TYR A N 1
ATOM 2800 C CA . TYR A 1 333 ? 17.851 13.770 -21.544 1.00 88.06 333 TYR A CA 1
ATOM 2801 C C . TYR A 1 333 ? 17.639 15.100 -22.262 1.00 88.06 333 TYR A C 1
ATOM 2803 O O . TYR A 1 333 ? 17.286 15.131 -23.439 1.00 88.06 333 TYR A O 1
ATOM 2811 N N . ASP A 1 334 ? 17.882 16.184 -21.527 1.00 86.50 334 ASP A N 1
ATOM 2812 C CA . ASP A 1 334 ? 17.832 17.557 -22.017 1.00 86.50 334 ASP A CA 1
ATOM 2813 C C . ASP A 1 334 ? 19.260 18.115 -22.093 1.00 86.50 334 ASP A C 1
ATOM 2815 O O . ASP A 1 334 ? 19.986 18.143 -21.099 1.00 86.50 334 ASP A O 1
ATOM 2819 N N . GLU A 1 335 ? 19.675 18.599 -23.264 1.00 86.12 335 GLU A N 1
ATOM 2820 C CA . GLU A 1 335 ? 21.011 19.177 -23.465 1.00 86.12 335 GLU A CA 1
ATOM 2821 C C . GLU A 1 335 ? 21.097 20.623 -22.953 1.00 86.12 335 GLU A C 1
ATOM 2823 O O . GLU A 1 335 ? 21.220 21.584 -23.712 1.00 86.12 335 GLU A O 1
ATOM 2828 N N . THR A 1 336 ? 21.001 20.793 -21.637 1.00 87.94 336 THR A N 1
ATOM 2829 C CA . THR A 1 336 ? 21.269 22.076 -20.978 1.00 87.94 336 THR A CA 1
ATOM 2830 C C . THR A 1 336 ? 22.759 22.431 -21.032 1.00 87.94 336 THR A C 1
ATOM 2832 O O . THR A 1 336 ? 23.603 21.578 -21.302 1.00 87.94 336 THR A O 1
ATOM 2835 N N . GLU A 1 337 ? 23.108 23.686 -20.733 1.00 86.06 337 GLU A N 1
ATOM 2836 C CA . GLU A 1 337 ? 24.510 24.139 -20.685 1.00 86.06 337 GLU A CA 1
ATOM 2837 C C . GLU A 1 337 ? 25.352 23.280 -19.718 1.00 86.06 337 GLU A C 1
ATOM 2839 O O . GLU A 1 337 ? 26.405 22.774 -20.098 1.00 86.06 337 GLU A O 1
ATOM 2844 N N . ASP A 1 338 ? 24.820 22.999 -18.519 1.00 84.00 338 ASP A N 1
ATOM 2845 C CA . ASP A 1 338 ? 25.445 22.114 -17.523 1.00 84.00 338 ASP A CA 1
ATOM 2846 C C . ASP A 1 338 ? 25.654 20.683 -18.069 1.00 84.00 338 ASP A C 1
ATOM 2848 O O . ASP A 1 338 ? 26.669 20.032 -17.795 1.00 84.00 338 ASP A O 1
ATOM 2852 N N . PHE A 1 339 ? 24.683 20.162 -18.829 1.00 88.00 339 PHE A N 1
ATOM 2853 C CA . PHE A 1 339 ? 24.764 18.833 -19.434 1.00 88.00 339 PHE A CA 1
ATOM 2854 C C . PHE A 1 339 ? 25.831 18.786 -20.530 1.00 88.00 339 PHE A C 1
ATOM 2856 O O . PHE A 1 339 ? 26.661 17.874 -20.543 1.00 88.00 339 PHE A O 1
ATOM 2863 N N . GLN A 1 340 ? 25.831 19.776 -21.424 1.00 86.56 340 GLN A N 1
ATOM 2864 C CA . GLN A 1 340 ? 26.791 19.878 -22.518 1.00 86.56 340 GLN A CA 1
ATOM 2865 C C . GLN A 1 340 ? 28.216 20.046 -21.989 1.00 86.56 340 GLN A C 1
ATOM 2867 O O . GLN A 1 340 ? 29.114 19.367 -22.474 1.00 86.56 340 GLN A O 1
ATOM 2872 N N . GLU A 1 341 ? 28.430 20.851 -20.943 1.00 86.94 341 GLU A N 1
ATOM 2873 C CA . GLU A 1 341 ? 29.744 20.991 -20.303 1.00 86.94 341 GLU A CA 1
ATOM 2874 C C . GLU A 1 341 ? 30.238 19.654 -19.723 1.00 86.94 341 GLU A C 1
ATOM 2876 O O . GLU A 1 341 ? 31.393 19.259 -19.925 1.00 86.94 341 GLU A O 1
ATOM 2881 N N . LYS A 1 342 ? 29.352 18.915 -19.04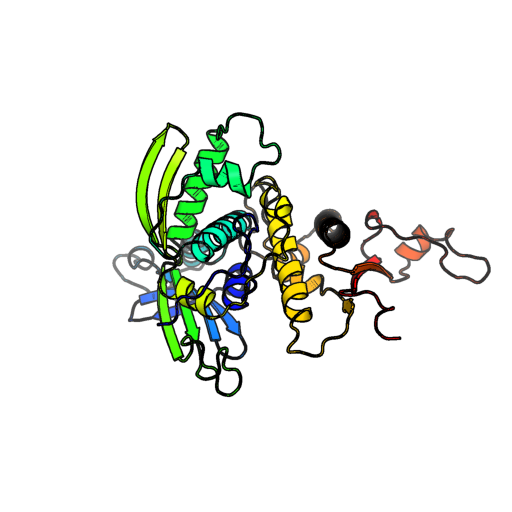1 1.00 87.25 342 LYS A N 1
ATOM 2882 C CA . LYS A 1 342 ? 29.669 17.606 -18.451 1.00 87.25 342 LYS A CA 1
ATOM 2883 C C . LYS A 1 342 ? 29.999 16.545 -19.507 1.00 87.25 342 LYS A C 1
ATOM 2885 O O . LYS A 1 342 ? 30.853 15.699 -19.249 1.00 87.25 342 LYS A O 1
ATOM 2890 N N . HIS A 1 343 ? 29.323 16.584 -20.652 1.00 88.44 343 HIS A N 1
ATOM 2891 C CA . HIS A 1 343 ? 29.402 15.575 -21.712 1.00 88.44 343 HIS A CA 1
ATOM 2892 C C . HIS A 1 343 ? 30.153 16.057 -22.964 1.00 88.44 343 HIS A C 1
ATOM 2894 O O . HIS A 1 343 ? 30.101 15.404 -23.999 1.00 88.44 343 HIS A O 1
ATOM 2900 N N . GLN A 1 344 ? 30.901 17.163 -22.888 1.00 89.06 344 GLN A N 1
ATOM 2901 C CA . GLN A 1 344 ? 31.564 17.793 -24.044 1.00 89.06 344 GLN A CA 1
ATOM 2902 C C . GLN A 1 344 ? 32.541 16.879 -24.808 1.00 89.06 344 GLN A C 1
ATOM 2904 O O . GLN A 1 344 ? 32.844 17.134 -25.969 1.00 89.06 344 GLN A O 1
ATOM 2909 N N . TYR A 1 345 ? 33.041 15.818 -24.166 1.00 90.69 345 TYR A N 1
ATOM 2910 C CA . TYR A 1 345 ? 33.949 14.833 -24.769 1.00 90.69 345 TYR A CA 1
ATOM 2911 C C . TYR A 1 345 ? 33.262 13.513 -25.138 1.00 90.69 345 TYR A C 1
ATOM 2913 O O . TYR A 1 345 ? 33.930 12.588 -25.596 1.00 90.69 345 TYR A O 1
ATOM 2921 N N . ASP A 1 346 ? 31.947 13.428 -24.944 1.00 91.56 346 ASP A N 1
ATOM 2922 C CA . ASP A 1 346 ? 31.137 12.246 -25.224 1.00 91.56 346 ASP A CA 1
ATOM 2923 C C . ASP A 1 346 ? 30.351 12.382 -26.539 1.00 91.56 346 ASP A C 1
ATOM 2925 O O . ASP A 1 346 ? 29.382 11.658 -26.738 1.00 91.56 346 ASP A O 1
ATOM 2929 N N . TYR A 1 347 ? 30.732 13.298 -27.433 1.00 89.06 347 TYR A N 1
ATOM 2930 C CA . TYR A 1 347 ? 30.128 13.449 -28.761 1.00 89.06 347 TYR A CA 1
ATOM 2931 C C . TYR A 1 347 ? 31.061 12.904 -29.847 1.00 89.06 347 TYR A C 1
ATOM 2933 O O . TYR A 1 347 ? 32.283 13.056 -29.765 1.00 89.06 347 TYR A O 1
ATOM 2941 N N . ASP A 1 348 ? 30.493 12.259 -30.865 1.00 90.06 348 ASP A N 1
ATOM 2942 C CA . ASP A 1 348 ? 31.236 11.872 -32.062 1.00 90.06 348 ASP A CA 1
ATOM 2943 C C . ASP A 1 348 ? 31.503 13.076 -32.989 1.00 90.06 348 ASP A C 1
ATOM 2945 O O . ASP A 1 348 ? 31.099 14.211 -32.727 1.00 90.06 348 ASP A O 1
ATOM 2949 N N . LEU A 1 349 ? 32.219 12.831 -34.090 1.00 88.62 349 LEU A N 1
ATOM 2950 C CA . LEU A 1 349 ? 32.566 13.867 -35.069 1.00 88.62 349 LEU A CA 1
ATOM 2951 C C . LEU A 1 349 ? 31.346 14.445 -35.805 1.00 88.62 349 LEU A C 1
ATOM 2953 O O . LEU A 1 349 ? 31.446 15.540 -36.357 1.00 88.62 349 LEU A O 1
ATOM 2957 N N . ASP A 1 350 ? 30.223 13.728 -35.798 1.00 89.75 350 ASP A N 1
ATOM 2958 C CA . ASP A 1 350 ? 28.965 14.134 -36.421 1.00 89.75 350 ASP A CA 1
ATOM 2959 C C . ASP A 1 350 ? 28.046 14.869 -35.423 1.00 89.75 350 ASP A C 1
ATOM 2961 O O . ASP A 1 350 ? 26.956 15.312 -35.790 1.00 89.75 350 ASP A O 1
ATOM 2965 N N . GLY A 1 351 ? 28.492 15.041 -34.172 1.00 84.19 351 GLY A N 1
ATOM 2966 C CA . GLY A 1 351 ? 27.756 15.725 -33.113 1.00 84.19 351 GLY A CA 1
ATOM 2967 C C . GLY A 1 351 ? 26.713 14.854 -32.415 1.00 84.19 351 GLY A C 1
ATOM 2968 O O . GLY A 1 351 ? 25.842 15.393 -31.737 1.00 84.19 351 GLY A O 1
ATOM 2969 N N . ASN A 1 352 ? 26.778 13.526 -32.546 1.00 86.88 352 ASN A N 1
ATOM 2970 C CA . ASN A 1 352 ? 25.898 12.621 -31.811 1.00 86.88 352 ASN A CA 1
ATOM 2971 C C . ASN A 1 352 ? 26.504 12.271 -30.453 1.00 86.88 352 ASN A C 1
ATOM 2973 O O . ASN A 1 352 ? 27.675 11.901 -30.360 1.00 86.88 352 ASN A O 1
ATOM 2977 N N . LEU A 1 353 ? 25.687 12.320 -29.399 1.00 87.38 353 LEU A N 1
ATOM 2978 C CA . LEU A 1 353 ? 26.092 11.868 -28.073 1.00 87.38 353 LEU A CA 1
ATOM 2979 C C . LEU A 1 353 ? 26.332 10.345 -28.083 1.00 87.38 353 LEU A C 1
ATOM 2981 O O . LEU A 1 353 ? 25.409 9.552 -28.259 1.00 87.38 353 LEU A O 1
ATOM 2985 N N . ILE A 1 354 ? 27.574 9.937 -27.835 1.00 89.12 354 ILE A N 1
ATOM 2986 C CA . ILE A 1 354 ? 28.045 8.547 -27.733 1.00 89.12 354 ILE A CA 1
ATOM 2987 C C . ILE A 1 354 ? 28.275 8.126 -26.273 1.00 89.12 354 ILE A C 1
ATOM 2989 O O . ILE A 1 354 ? 29.185 7.357 -25.956 1.00 89.12 354 ILE A O 1
ATOM 2993 N N . TYR A 1 355 ? 27.431 8.613 -25.362 1.00 86.69 355 TYR A N 1
ATOM 2994 C CA . TYR A 1 355 ? 27.462 8.244 -23.949 1.00 86.69 355 TYR A CA 1
ATOM 2995 C C . TYR A 1 355 ? 26.451 7.139 -23.625 1.00 86.69 355 TYR A C 1
ATOM 2997 O O . TYR A 1 355 ? 25.256 7.262 -23.888 1.00 86.69 355 TYR A O 1
ATOM 3005 N N . ASN A 1 356 ? 26.912 6.068 -22.974 1.00 85.31 356 ASN A N 1
ATOM 3006 C CA . ASN A 1 356 ? 26.030 5.016 -22.471 1.00 85.31 356 ASN A CA 1
ATOM 3007 C C . ASN A 1 356 ? 25.578 5.336 -21.044 1.00 85.31 356 ASN A C 1
ATOM 3009 O O . ASN A 1 356 ? 26.295 5.058 -20.081 1.00 85.31 356 ASN A O 1
ATOM 3013 N N . PHE A 1 357 ? 24.372 5.886 -20.913 1.00 87.69 357 PHE A N 1
ATOM 3014 C CA . PHE A 1 357 ? 23.796 6.212 -19.612 1.00 87.69 357 PHE A CA 1
ATOM 3015 C C . PHE A 1 357 ? 23.594 4.988 -18.715 1.00 87.69 357 PHE A C 1
ATOM 3017 O O . PHE A 1 357 ? 23.166 3.914 -19.141 1.00 87.69 357 PHE A O 1
ATOM 3024 N N . ALA A 1 358 ? 23.828 5.195 -17.422 1.00 84.62 358 ALA A N 1
ATOM 3025 C CA . ALA A 1 358 ? 23.465 4.289 -16.351 1.00 84.62 358 ALA A CA 1
ATOM 3026 C C . ALA A 1 358 ? 22.504 4.965 -15.359 1.00 84.62 358 ALA A C 1
ATOM 3028 O O . ALA A 1 358 ? 22.342 6.181 -15.296 1.00 84.62 358 ALA A O 1
ATOM 3029 N N . LEU A 1 359 ? 21.875 4.173 -14.481 1.00 83.69 359 LEU A N 1
ATOM 3030 C CA . LEU A 1 359 ? 20.973 4.707 -13.441 1.00 83.69 359 LEU A CA 1
ATOM 3031 C C . LEU A 1 359 ? 21.652 5.692 -12.474 1.00 83.69 359 LEU A C 1
ATOM 3033 O O . LEU A 1 359 ? 20.972 6.456 -11.787 1.00 83.69 359 LEU A O 1
ATOM 3037 N N . ASN A 1 360 ? 22.982 5.664 -12.386 1.00 83.44 360 ASN A N 1
ATOM 3038 C CA . ASN A 1 360 ? 23.730 6.621 -11.578 1.00 83.44 360 ASN A CA 1
ATOM 3039 C C . ASN A 1 360 ? 23.790 8.014 -12.221 1.00 83.44 360 ASN A C 1
ATOM 3041 O O . ASN A 1 360 ? 24.000 8.978 -11.481 1.00 83.44 360 ASN A O 1
ATOM 3045 N N . ASP A 1 361 ? 23.552 8.125 -13.529 1.00 81.44 361 ASP A N 1
ATOM 3046 C CA . ASP A 1 361 ? 23.625 9.375 -14.293 1.00 81.44 361 ASP A CA 1
ATOM 3047 C C . ASP A 1 361 ? 22.328 10.176 -14.260 1.00 81.44 361 ASP A C 1
ATOM 3049 O O . ASP A 1 361 ? 22.369 11.387 -14.456 1.00 81.44 361 ASP A O 1
ATOM 3053 N N . VAL A 1 362 ? 21.210 9.527 -13.907 1.00 83.31 362 VAL A N 1
ATOM 3054 C CA . VAL A 1 362 ? 19.903 10.171 -13.704 1.00 83.31 362 VAL A CA 1
ATOM 3055 C C . VAL A 1 362 ? 20.070 11.424 -12.849 1.00 83.31 362 VAL A C 1
ATOM 3057 O O . VAL A 1 362 ? 20.772 11.421 -11.839 1.00 83.31 362 VAL A O 1
ATOM 3060 N N . GLY A 1 363 ? 19.460 12.531 -13.223 1.00 80.31 363 GLY A N 1
ATOM 3061 C CA . GLY A 1 363 ? 19.885 13.818 -12.706 1.00 80.31 363 GLY A CA 1
ATOM 3062 C C . GLY A 1 363 ? 18.843 14.892 -12.878 1.00 80.31 363 GLY A C 1
ATOM 3063 O O . GLY A 1 363 ? 17.647 14.632 -12.880 1.00 80.31 363 GLY A O 1
ATOM 3064 N N . ARG A 1 364 ? 19.338 16.122 -12.951 1.00 77.06 364 ARG A N 1
ATOM 3065 C CA . ARG A 1 364 ? 18.539 17.272 -13.353 1.00 77.06 364 ARG A CA 1
ATOM 3066 C C . ARG A 1 364 ? 18.127 17.149 -14.822 1.00 77.06 364 ARG A C 1
ATOM 3068 O O . ARG A 1 364 ? 16.978 17.420 -15.128 1.00 77.06 364 ARG A O 1
ATOM 3075 N N . ASP A 1 365 ? 19.058 16.696 -15.655 1.00 81.62 365 ASP A N 1
ATOM 3076 C CA . ASP A 1 365 ? 18.956 16.732 -17.117 1.00 81.62 365 ASP A CA 1
ATOM 3077 C C . ASP A 1 365 ? 18.808 15.339 -17.743 1.00 81.62 365 ASP A C 1
ATOM 3079 O O . ASP A 1 365 ? 18.797 15.207 -18.955 1.00 81.62 365 ASP A O 1
ATOM 3083 N N . VAL A 1 366 ? 18.738 14.285 -16.924 1.00 82.62 366 VAL A N 1
ATOM 3084 C CA . VAL A 1 366 ? 18.579 12.896 -17.377 1.00 82.62 366 VAL A CA 1
ATOM 3085 C C . VAL A 1 366 ? 17.471 12.254 -16.560 1.00 82.62 366 VAL A C 1
ATOM 3087 O O . VAL A 1 366 ? 17.609 12.118 -15.339 1.00 82.62 366 VAL A O 1
ATOM 3090 N N . ASP A 1 367 ? 16.405 11.830 -17.223 1.00 85.19 367 ASP A N 1
ATOM 3091 C CA . ASP A 1 367 ? 15.312 11.056 -16.653 1.00 85.19 367 ASP A CA 1
ATOM 3092 C C . ASP A 1 367 ? 15.323 9.613 -17.175 1.00 85.19 367 ASP A C 1
ATOM 3094 O O . ASP A 1 367 ? 16.089 9.246 -18.070 1.00 85.19 367 ASP A O 1
ATOM 3098 N N . VAL A 1 368 ? 14.517 8.752 -16.557 1.00 89.31 368 VAL A N 1
ATOM 3099 C CA . VAL A 1 368 ? 14.452 7.342 -16.918 1.00 89.31 368 VAL A CA 1
ATOM 3100 C C . VAL A 1 368 ? 13.027 6.817 -16.951 1.00 89.31 368 VAL A C 1
ATOM 3102 O O . VAL A 1 368 ? 12.229 7.007 -16.031 1.00 89.31 368 VAL A O 1
ATOM 3105 N N . SER A 1 369 ? 12.756 6.031 -17.982 1.00 90.38 369 SER A N 1
ATOM 3106 C CA . SER A 1 369 ? 11.502 5.323 -18.174 1.00 90.38 369 SER A CA 1
ATOM 3107 C C . SER A 1 369 ? 11.759 3.823 -18.337 1.00 90.38 369 SER A C 1
ATOM 3109 O O . SER A 1 369 ? 12.777 3.407 -18.883 1.00 90.38 369 SER A O 1
ATOM 3111 N N . PHE A 1 370 ? 10.833 2.977 -17.877 1.00 95.50 370 PHE A N 1
ATOM 3112 C CA . PHE A 1 370 ? 10.959 1.519 -18.008 1.00 95.50 370 PHE A CA 1
ATOM 3113 C C . PHE A 1 370 ? 9.901 0.984 -18.970 1.00 95.50 370 PHE A C 1
ATOM 3115 O O . PHE A 1 370 ? 8.706 1.107 -18.696 1.00 95.50 370 PHE A O 1
ATOM 3122 N N . LEU A 1 371 ? 10.321 0.369 -20.074 1.00 95.56 371 LEU A N 1
ATOM 3123 C CA . LEU A 1 371 ? 9.435 -0.345 -20.993 1.00 95.56 371 LEU A CA 1
ATOM 3124 C C . LEU A 1 371 ? 9.411 -1.824 -20.605 1.00 95.56 371 LEU A C 1
ATOM 3126 O O . LEU A 1 371 ? 10.432 -2.494 -20.655 1.00 95.56 371 LEU A O 1
ATOM 3130 N N . ILE A 1 372 ? 8.253 -2.339 -20.205 1.00 95.94 372 ILE A N 1
ATOM 3131 C CA . ILE A 1 372 ? 8.084 -3.722 -19.749 1.00 95.94 372 ILE A CA 1
ATOM 3132 C C . ILE A 1 372 ? 7.474 -4.557 -20.872 1.00 95.94 372 ILE A C 1
ATOM 3134 O O . ILE A 1 372 ? 6.441 -4.169 -21.415 1.00 95.94 372 ILE A O 1
ATOM 3138 N N . TYR A 1 373 ? 8.046 -5.729 -21.151 1.00 94.31 373 TYR A N 1
ATOM 3139 C CA . TYR A 1 373 ? 7.526 -6.724 -22.091 1.00 94.31 373 TYR A CA 1
ATOM 3140 C C . TYR A 1 373 ? 6.909 -7.904 -21.334 1.00 94.31 373 TYR A C 1
ATOM 3142 O O . TYR A 1 373 ? 7.570 -8.575 -20.544 1.00 94.31 373 TYR A O 1
ATOM 3150 N N . LEU A 1 374 ? 5.622 -8.169 -21.548 1.00 91.12 374 LEU A N 1
ATOM 3151 C CA . LEU A 1 374 ? 4.864 -9.183 -20.808 1.00 91.12 374 LEU A CA 1
ATOM 3152 C C . LEU A 1 374 ? 5.074 -10.602 -21.336 1.00 91.12 374 LEU A C 1
ATOM 3154 O O . LEU A 1 374 ? 5.141 -11.526 -20.520 1.00 91.12 374 LEU A O 1
ATOM 3158 N N . ASP A 1 375 ? 5.188 -10.732 -22.659 1.00 83.50 375 ASP A N 1
ATOM 3159 C CA . ASP A 1 375 ? 5.341 -11.975 -23.416 1.00 83.50 375 ASP A CA 1
ATOM 3160 C C . ASP A 1 375 ? 6.385 -11.783 -24.530 1.00 83.50 375 ASP A C 1
ATOM 3162 O O . ASP A 1 375 ? 6.681 -10.652 -24.922 1.00 83.50 375 ASP A O 1
ATOM 3166 N N . SER A 1 376 ? 6.948 -12.885 -25.042 1.00 70.12 376 SER A N 1
ATOM 3167 C CA . SER A 1 376 ? 7.942 -12.820 -26.120 1.00 70.12 376 SER A CA 1
ATOM 3168 C C . SER A 1 376 ? 7.331 -12.214 -27.391 1.00 70.12 376 SER A C 1
ATOM 3170 O O . SER A 1 376 ? 6.249 -12.650 -27.801 1.00 70.12 376 SER A O 1
ATOM 3172 N N . PRO A 1 377 ? 8.021 -11.275 -28.066 1.00 57.78 377 PRO A N 1
ATOM 3173 C CA . PRO A 1 377 ? 7.539 -10.686 -29.315 1.00 57.78 377 PRO A CA 1
ATOM 3174 C C . PRO A 1 377 ? 7.407 -11.701 -30.466 1.00 57.78 377 PRO A C 1
ATOM 3176 O O . PRO A 1 377 ? 6.742 -11.406 -31.452 1.00 57.78 377 PRO A O 1
ATOM 3179 N N . ILE A 1 378 ? 7.988 -12.902 -30.339 1.00 52.06 378 ILE A N 1
ATOM 3180 C CA . ILE A 1 378 ? 8.059 -13.913 -31.409 1.00 52.06 378 ILE A CA 1
ATOM 3181 C C . ILE A 1 378 ? 6.806 -14.816 -31.465 1.00 52.06 378 ILE A C 1
ATOM 3183 O O . ILE A 1 378 ? 6.575 -15.481 -32.467 1.00 52.06 378 ILE A O 1
ATOM 3187 N N . ASN A 1 379 ? 5.928 -14.804 -30.456 1.00 44.16 379 ASN A N 1
ATOM 3188 C CA . ASN A 1 379 ? 4.749 -15.691 -30.408 1.00 44.16 379 ASN A CA 1
ATOM 3189 C C . ASN A 1 379 ? 3.562 -15.265 -31.309 1.00 44.16 379 ASN A C 1
ATOM 3191 O O . ASN A 1 379 ? 2.443 -15.727 -31.090 1.00 44.16 379 ASN A O 1
ATOM 3195 N N . HIS A 1 380 ? 3.779 -14.393 -32.300 1.00 38.59 380 HIS A N 1
ATOM 3196 C CA . HIS A 1 380 ? 2.754 -13.956 -33.267 1.00 38.59 380 HIS A CA 1
ATOM 3197 C C . HIS A 1 380 ? 3.126 -14.242 -34.734 1.00 38.59 380 HIS A C 1
ATOM 3199 O O . HIS A 1 380 ? 2.564 -13.609 -35.627 1.00 38.59 380 HIS A O 1
ATOM 3205 N N . LEU A 1 381 ? 4.049 -15.181 -34.984 1.00 31.59 381 LEU A N 1
ATOM 3206 C CA . LEU A 1 381 ? 4.328 -15.730 -36.320 1.00 31.59 381 LEU A CA 1
ATOM 3207 C C . LEU A 1 381 ? 3.683 -17.103 -36.511 1.00 31.59 381 LEU A C 1
ATOM 3209 O O . LEU A 1 381 ? 3.875 -17.967 -35.624 1.00 31.59 381 LEU A O 1
#

pLDDT: mean 88.36, std 10.64, range [31.59, 98.31]

Foldseek 3Di:
DDPPDDPDDPQFQKFFLDPQLLVQQLQFPVQWDWDADPNFIWTWRKDDDPFKIKIWIDTQDQVLQADPNDGDDLVPDDPVSVVVSCVVGVLLGHAALLLSLVVRNVLSVLLVDPDWDKDKVQNLCQRQADDDNPDDDDDDPVRLVVNVVSVVSLQSIKMWMAGAQCRLDDPPDDLVQHRDTDIGRQKDWDDWDDPDPRMIIITMDRPVVSSNSNSSPNMDSLQDSVLSNDDSVCSLLSLLLSNVSSVLSVQPPPVDDDPLKDKDPVVVSQSRTADQDPVRPRGRHGNNVVLVVDPDQVVSLVSVLVSVVSVVVSQVVSCVVLSFVHKDKDKDFDPDPVNCVVQVVQADPVGDRNDDDDSVPCGPGIDIIMMTGRDDPPVPD

Sequence (381 aa):
MAKIKNRFSEKAIITVHDNLLANLYQLNLSSVTVKVIDEEEYLINEISGRDYSIALIAKIPTDLLTVNNHVYKFSELSTQKQEEIFNLLKDNLYFSNVEILFCNILFDRYLKTDYDYDFSLTEFERDYRRRDKAKKIRISDVNYKRYVTTLNKLSKKEIIIDTKAKFRTQGVRNYGVNNLKTKQKLISFTSLYYKSENDIIFSYHFSQFGKVIKLSRRYSNILLPKFYQYRLNQSMKHVIAYFIAIEIFIRKDPHKKYSNSFMLDVNSIFQKVHYETRKGECKGYSLASKLDGFKSLPNKLRTYKMTLKYINEILADFVSNKTIYDYEVKYDYDETEDFQEKHQYDYDLDGNLIYNFALNDVGRDVDVSFLIYLDSPINHL

Mean predicted aligned error: 6.68 Å